Protein AF-A0A961NVN2-F1 (afdb_monomer)

Secondary structure (DSSP, 8-state):
--------EEEE-TTSS-EEEE---TTT-HHHHHHHHH-SEEEEEEEETTEEEEEEEE-TTHHHHHHHHHHHSPPPPPPBS-HHHHHHHHHHHHHHTTT--EEEPTTSEEEE-SSSSSS-EEEEEGGGEEETTBTTTTEETTEEEEEEEEEETTEEEEEEEEEESEEEEETTTEEEEEEEGGGGTS-TTSEEEEEEE-SSSS-EEEEEEETHHHHHHS---S--------------------PPPPPP-------------------PPPPPPPPPPPP-PPPP----PPPP-PPPPPPPPPPPPP-PPPPPPPPPPPPP-----B------PPPPPPP-PPPPPPPPPPPPP----------PPPPPPPTT-EE-TTS-EE--TT---

Structure (mmCIF, N/CA/C/O backbone):
data_AF-A0A961NVN2-F1
#
_entry.id   AF-A0A961NVN2-F1
#
loop_
_atom_site.group_PDB
_atom_site.id
_atom_site.type_symbol
_atom_site.label_atom_id
_atom_site.label_alt_id
_atom_site.label_comp_id
_atom_site.label_asym_id
_atom_site.label_entity_id
_atom_site.label_seq_id
_atom_site.pdbx_PDB_ins_code
_atom_site.Cartn_x
_atom_site.Cartn_y
_atom_site.Cartn_z
_atom_site.occupancy
_atom_site.B_iso_or_equiv
_atom_site.auth_seq_id
_atom_site.auth_comp_id
_atom_site.auth_asym_id
_atom_site.auth_atom_id
_atom_site.pdbx_PDB_model_num
ATOM 1 N N . GLY A 1 1 ? -28.700 17.002 16.198 1.00 46.94 1 GLY A N 1
ATOM 2 C CA . GLY A 1 1 ? -28.240 15.733 16.770 1.00 46.94 1 GLY A CA 1
ATOM 3 C C . GLY A 1 1 ? -28.972 14.616 16.087 1.00 46.94 1 GLY A C 1
ATOM 4 O O . GLY A 1 1 ? -29.981 14.171 16.608 1.00 46.94 1 GLY A O 1
ATOM 5 N N . GLY A 1 2 ? -28.540 14.288 14.872 1.00 53.41 2 GLY A N 1
ATOM 6 C CA . GLY A 1 2 ? -28.840 12.995 14.272 1.00 53.41 2 GLY A CA 1
ATOM 7 C C . GLY A 1 2 ? -27.643 12.089 14.523 1.00 53.41 2 GLY A C 1
ATOM 8 O O . GLY A 1 2 ? -26.533 12.588 14.720 1.00 53.41 2 GLY A O 1
ATOM 9 N N . ASP A 1 3 ? -27.897 10.793 14.547 1.00 61.22 3 ASP A N 1
ATOM 10 C CA . ASP A 1 3 ? -26.880 9.766 14.712 1.00 61.22 3 ASP A CA 1
ATOM 11 C C . ASP A 1 3 ? -26.014 9.696 13.460 1.00 61.22 3 ASP A C 1
ATOM 13 O O . ASP A 1 3 ? -26.538 9.555 12.357 1.00 61.22 3 ASP A O 1
ATOM 17 N N . VAL A 1 4 ? -24.700 9.828 13.629 1.00 63.06 4 VAL A N 1
ATOM 18 C CA . VAL A 1 4 ? -23.775 10.030 12.498 1.00 63.06 4 VAL A CA 1
ATOM 19 C C . VAL A 1 4 ? -22.816 8.870 12.263 1.00 63.06 4 VAL A C 1
ATOM 21 O O . VAL A 1 4 ? -22.106 8.858 11.268 1.00 63.06 4 VAL A O 1
ATOM 24 N N . GLY A 1 5 ? -22.830 7.853 13.127 1.00 63.00 5 GLY A N 1
ATOM 25 C CA . GLY A 1 5 ? -22.062 6.632 12.912 1.00 63.00 5 GLY A CA 1
ATOM 26 C C . GLY A 1 5 ? -22.160 5.637 14.064 1.00 63.00 5 GLY A C 1
ATOM 27 O O . GLY A 1 5 ? -22.518 5.987 15.193 1.00 63.00 5 GLY A O 1
ATOM 28 N N . VAL A 1 6 ? -21.824 4.388 13.755 1.00 62.56 6 VAL A N 1
ATOM 29 C CA . VAL A 1 6 ? -21.616 3.294 14.706 1.00 62.56 6 VAL A CA 1
ATOM 30 C C . VAL A 1 6 ? -20.175 2.840 14.537 1.00 62.56 6 VAL A C 1
ATOM 32 O O . VAL A 1 6 ? -19.757 2.515 13.431 1.00 62.56 6 VAL A O 1
ATOM 35 N N . MET A 1 7 ? -19.421 2.842 15.630 1.00 62.25 7 MET A N 1
ATOM 36 C CA . MET A 1 7 ? -18.076 2.282 15.679 1.00 62.25 7 MET A CA 1
ATOM 37 C C . MET A 1 7 ? -18.120 1.032 16.548 1.00 62.25 7 MET A C 1
ATOM 39 O O . MET A 1 7 ? -18.562 1.091 17.694 1.00 62.25 7 MET A O 1
ATOM 43 N N . SER A 1 8 ? -17.690 -0.100 16.003 1.00 57.97 8 SER A N 1
ATOM 44 C CA . SER A 1 8 ? -17.520 -1.344 16.752 1.00 57.97 8 SER A CA 1
ATOM 45 C C . SER A 1 8 ? -16.156 -1.347 17.425 1.00 57.97 8 SER A C 1
ATOM 47 O O . SER A 1 8 ? -15.152 -1.070 16.773 1.00 57.97 8 SER A O 1
ATOM 49 N N . PHE A 1 9 ? -16.117 -1.673 18.715 1.00 61.75 9 PHE A N 1
ATOM 50 C CA . PHE A 1 9 ? -14.879 -1.704 19.485 1.00 61.75 9 PHE A CA 1
ATOM 51 C C . PHE A 1 9 ? -14.520 -3.134 19.869 1.00 61.75 9 PHE A C 1
ATOM 53 O O . PHE A 1 9 ? -15.347 -3.850 20.430 1.00 61.75 9 PHE A O 1
ATOM 60 N N . ALA A 1 10 ? -13.272 -3.527 19.625 1.00 58.75 10 ALA A N 1
ATOM 61 C CA . ALA A 1 10 ? -12.731 -4.776 20.147 1.00 58.75 10 ALA A CA 1
ATOM 62 C C . ALA A 1 10 ? -11.944 -4.496 21.441 1.00 58.75 10 ALA A C 1
ATOM 64 O O . ALA A 1 10 ? -11.041 -3.652 21.418 1.00 58.75 10 ALA A O 1
ATOM 65 N N . PRO A 1 11 ? -12.260 -5.157 22.571 1.00 58.50 11 PRO A N 1
ATOM 66 C CA . PRO A 1 11 ? -11.470 -5.034 23.786 1.00 58.50 11 PRO A CA 1
ATOM 67 C C . PRO A 1 11 ? -10.108 -5.716 23.611 1.00 58.50 11 PRO A C 1
ATOM 69 O O . PRO A 1 11 ? -10.031 -6.918 23.368 1.00 58.50 11 PRO A O 1
ATOM 72 N N . HIS A 1 12 ? -9.021 -4.969 23.806 1.00 58.69 12 HIS A N 1
ATOM 73 C CA . HIS A 1 12 ? -7.673 -5.535 23.885 1.00 58.69 12 HIS A CA 1
ATOM 74 C C . HIS A 1 12 ? -7.214 -5.580 25.347 1.00 58.69 12 HIS A C 1
ATOM 76 O O . HIS A 1 12 ? -7.112 -4.539 25.993 1.00 58.69 12 HIS A O 1
ATOM 82 N N . ALA A 1 13 ? -6.956 -6.782 25.875 1.00 55.81 13 ALA A N 1
ATOM 83 C CA . ALA A 1 13 ? -6.658 -7.019 27.293 1.00 55.81 13 ALA A CA 1
ATOM 84 C C . ALA A 1 13 ? -5.154 -7.099 27.640 1.00 55.81 13 ALA A C 1
ATOM 86 O O . ALA A 1 13 ? -4.796 -7.737 28.628 1.00 55.81 13 ALA A O 1
ATOM 87 N N . ALA A 1 14 ? -4.267 -6.503 26.836 1.00 57.16 14 ALA A N 1
ATOM 88 C CA . ALA A 1 14 ? -2.825 -6.742 26.954 1.00 57.16 14 ALA A CA 1
ATOM 89 C C . ALA A 1 14 ? -2.188 -6.210 28.258 1.00 57.16 14 ALA A C 1
ATOM 91 O O . ALA A 1 14 ? -1.290 -6.859 28.781 1.00 57.16 14 ALA A O 1
ATOM 92 N N . ASP A 1 15 ? -2.698 -5.114 28.842 1.00 61.62 15 ASP A N 1
ATOM 93 C CA . ASP A 1 15 ? -1.955 -4.361 29.875 1.00 61.62 15 ASP A CA 1
ATOM 94 C C . ASP A 1 15 ? -2.776 -4.010 31.132 1.00 61.62 15 ASP A C 1
ATOM 96 O O . ASP A 1 15 ? -2.513 -3.022 31.813 1.00 61.62 15 ASP A O 1
ATOM 100 N N . GLY A 1 16 ? -3.842 -4.759 31.436 1.00 68.56 16 GLY A N 1
ATOM 101 C CA . GLY A 1 16 ? -4.752 -4.412 32.545 1.00 68.56 16 GLY A CA 1
ATOM 102 C C . GLY A 1 16 ? -5.618 -3.166 32.286 1.00 68.56 16 GLY A C 1
ATOM 103 O O . GLY A 1 16 ? -6.390 -2.751 33.151 1.00 68.56 16 GLY A O 1
ATOM 104 N N . HIS A 1 17 ? -5.540 -2.613 31.076 1.00 56.72 17 HIS A N 1
ATOM 105 C CA . HIS A 1 17 ? -6.440 -1.606 30.533 1.00 56.72 17 HIS A CA 1
ATOM 106 C C . HIS A 1 17 ? -7.278 -2.220 29.412 1.00 56.72 17 HIS A C 1
ATOM 108 O O . HIS A 1 17 ? -6.792 -3.046 28.644 1.00 56.72 17 HIS A O 1
ATOM 114 N N . THR A 1 18 ? -8.538 -1.801 29.295 1.00 59.88 18 THR A N 1
ATOM 115 C CA . THR A 1 18 ? -9.362 -2.127 28.129 1.00 59.88 18 THR A CA 1
ATOM 116 C C . THR A 1 18 ? -9.045 -1.123 27.030 1.00 59.88 18 THR A C 1
ATOM 118 O O . THR A 1 18 ? -9.492 0.024 27.094 1.00 59.88 18 THR A O 1
ATOM 121 N N . ARG A 1 19 ? -8.269 -1.533 26.023 1.00 66.50 19 ARG A N 1
ATOM 122 C CA . ARG A 1 19 ? -8.159 -0.751 24.785 1.00 66.50 19 ARG A CA 1
ATOM 123 C C . ARG A 1 19 ? -9.428 -0.976 23.978 1.00 66.50 19 ARG A C 1
ATOM 125 O O . ARG A 1 19 ? -9.821 -2.121 23.788 1.00 66.50 19 ARG A O 1
ATOM 132 N N . LEU A 1 20 ? -10.043 0.103 23.517 1.00 64.38 20 LEU A N 1
ATOM 133 C CA . LEU A 1 20 ? -11.166 0.059 22.592 1.00 64.38 20 LEU A CA 1
ATOM 134 C C . LEU A 1 20 ? -10.666 0.606 21.255 1.00 64.38 20 LEU A C 1
ATOM 136 O O . LEU A 1 20 ? -10.356 1.791 21.152 1.00 64.38 20 LEU A O 1
ATOM 140 N N . THR A 1 21 ? -10.549 -0.255 20.250 1.00 62.84 21 THR A N 1
ATOM 141 C CA . THR A 1 21 ? -10.166 0.131 18.883 1.00 62.84 21 THR A CA 1
ATOM 142 C C . THR A 1 21 ? -11.355 -0.009 17.956 1.00 62.84 21 THR A C 1
ATOM 144 O O . THR A 1 21 ? -11.978 -1.068 17.932 1.00 62.84 21 THR A O 1
ATOM 147 N N . ALA A 1 22 ? -11.641 1.046 17.196 1.00 65.19 22 ALA A N 1
ATOM 148 C CA . ALA A 1 22 ? -12.638 1.031 16.139 1.00 65.19 22 ALA A CA 1
ATOM 149 C C . ALA A 1 22 ? -11.960 0.951 14.774 1.00 65.19 22 ALA A C 1
ATOM 151 O O . ALA A 1 22 ? -11.007 1.688 14.515 1.00 65.19 22 ALA A O 1
ATOM 152 N N . ALA A 1 23 ? -12.474 0.081 13.904 1.00 63.81 23 ALA A N 1
ATOM 153 C CA . ALA A 1 23 ? -12.107 0.102 12.498 1.00 63.81 23 ALA A CA 1
ATOM 154 C C . ALA A 1 23 ? -12.584 1.432 11.901 1.00 63.81 23 ALA A C 1
ATOM 156 O O . ALA A 1 23 ? -13.765 1.774 11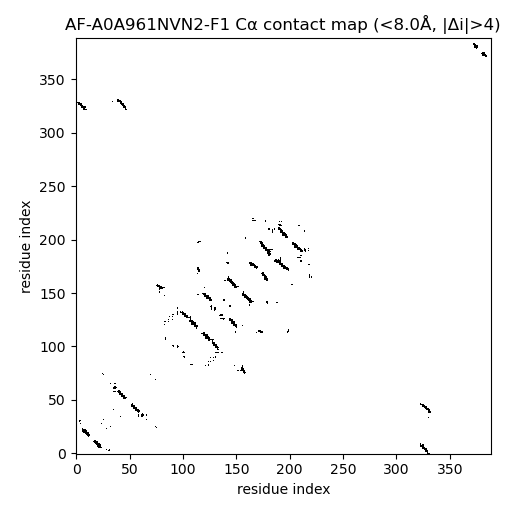.965 1.00 63.81 23 ALA A O 1
ATOM 157 N N . PHE A 1 24 ? -11.646 2.205 11.366 1.00 69.00 24 PHE A N 1
ATOM 158 C CA . PHE A 1 24 ? -11.907 3.515 10.796 1.00 69.00 24 PHE A CA 1
ATOM 159 C C . PHE A 1 24 ? -11.434 3.524 9.347 1.00 69.00 24 PHE A C 1
ATOM 161 O O . PHE A 1 24 ? -10.237 3.521 9.075 1.00 69.00 24 PHE A O 1
ATOM 168 N N . ASP A 1 25 ? -12.389 3.548 8.421 1.00 69.00 25 ASP A N 1
ATOM 169 C CA . ASP A 1 25 ? -12.126 3.861 7.018 1.00 69.00 25 ASP A CA 1
ATOM 170 C C . ASP A 1 25 ? -12.588 5.304 6.732 1.00 69.00 25 ASP A C 1
ATOM 172 O O . ASP A 1 25 ? -13.794 5.569 6.747 1.00 69.00 25 ASP A O 1
ATOM 176 N N . PRO A 1 26 ? -11.665 6.254 6.493 1.00 68.06 26 PRO A N 1
ATOM 177 C CA . PRO A 1 26 ? -12.009 7.659 6.290 1.00 68.06 26 PRO A CA 1
ATOM 178 C C . PRO A 1 26 ? -12.928 7.899 5.088 1.00 68.06 26 PRO A C 1
ATOM 180 O O . PRO A 1 26 ? -13.595 8.925 5.064 1.00 68.06 26 PRO A O 1
ATOM 183 N N . ARG A 1 27 ? -13.000 6.972 4.121 1.00 66.62 27 ARG A N 1
ATOM 184 C CA . ARG A 1 27 ? -13.800 7.116 2.890 1.00 66.62 27 ARG A CA 1
ATOM 185 C C . ARG A 1 27 ? -15.275 6.817 3.119 1.00 66.62 27 ARG A C 1
ATOM 187 O O . ARG A 1 27 ? -16.141 7.444 2.524 1.00 66.62 27 ARG A O 1
ATOM 194 N N . VAL A 1 28 ? -15.569 5.843 3.976 1.00 71.06 28 VAL A N 1
ATOM 195 C CA . VAL A 1 28 ? -16.957 5.500 4.338 1.00 71.06 28 VAL A CA 1
ATOM 196 C C . VAL A 1 28 ? -17.435 6.295 5.552 1.00 71.06 28 VAL A C 1
ATOM 198 O O . VAL A 1 28 ? -18.637 6.428 5.763 1.00 71.06 28 VAL A O 1
ATOM 201 N N . HIS A 1 29 ? -16.505 6.866 6.324 1.00 81.62 29 HIS A N 1
ATOM 202 C CA . HIS A 1 29 ? -16.790 7.658 7.519 1.00 81.62 29 HIS A CA 1
ATOM 203 C C . HIS A 1 29 ? -16.512 9.158 7.340 1.00 81.62 29 HIS A C 1
ATOM 205 O O . HIS A 1 29 ? -16.302 9.848 8.338 1.00 81.62 29 HIS A O 1
ATOM 211 N N . GLU A 1 30 ? -16.522 9.686 6.109 1.00 82.75 30 GLU A N 1
ATOM 212 C CA . GLU A 1 30 ? -16.239 11.108 5.837 1.00 82.75 30 GLU A CA 1
ATOM 213 C C . GLU A 1 30 ? -17.101 12.047 6.695 1.00 82.75 30 GLU A C 1
ATOM 215 O O . GLU A 1 30 ? -16.588 13.004 7.275 1.00 82.75 30 GLU A O 1
ATOM 220 N N . GLU A 1 31 ? -18.394 11.739 6.850 1.00 85.81 31 GLU A N 1
ATOM 221 C CA . GLU A 1 31 ? -19.312 12.525 7.683 1.00 85.81 31 GLU A CA 1
ATOM 222 C C . GLU A 1 31 ? -18.907 12.506 9.164 1.00 85.81 31 GLU A C 1
ATOM 224 O O . GLU A 1 31 ? -18.929 13.540 9.830 1.00 85.81 31 GLU A O 1
ATOM 229 N N . VAL A 1 32 ? -18.470 11.358 9.688 1.00 86.31 32 VAL A N 1
ATOM 230 C CA . VAL A 1 32 ? -18.002 11.257 11.077 1.00 86.31 32 VAL A CA 1
ATOM 231 C C . VAL A 1 32 ? -16.725 12.067 11.274 1.00 86.31 32 VAL A C 1
ATOM 233 O O . VAL A 1 32 ? -16.617 12.786 12.265 1.00 86.31 32 VAL A O 1
ATOM 236 N N . VAL A 1 33 ? -15.771 11.987 10.342 1.00 86.75 33 VAL A N 1
ATOM 237 C CA . VAL A 1 33 ? -14.520 12.764 10.398 1.00 86.75 33 VAL A CA 1
ATOM 238 C C . VAL A 1 33 ? -14.822 14.246 10.434 1.00 86.75 33 VAL A C 1
ATOM 240 O O . VAL A 1 33 ? -14.340 14.965 11.305 1.00 86.75 33 VAL A O 1
ATOM 243 N N . ASP A 1 34 ? -15.648 14.688 9.499 1.00 88.12 34 ASP A N 1
ATOM 244 C CA . ASP A 1 34 ? -16.034 16.075 9.359 1.00 88.12 34 ASP A CA 1
ATOM 245 C C . ASP A 1 34 ? -16.724 16.608 10.629 1.00 88.12 34 ASP A C 1
ATOM 247 O O . ASP A 1 34 ? -16.422 17.708 11.104 1.00 88.12 34 ASP A O 1
ATOM 251 N N . LEU A 1 35 ? -17.592 15.802 11.241 1.00 90.44 35 LEU A N 1
ATOM 252 C CA . LEU A 1 35 ? -18.254 16.153 12.494 1.00 90.44 35 LEU A CA 1
ATOM 253 C C . LEU A 1 35 ? -17.321 16.120 13.698 1.00 90.44 35 LEU A C 1
ATOM 255 O O . LEU A 1 35 ? -17.461 16.967 14.578 1.00 90.44 35 LEU A O 1
ATOM 259 N N . LEU A 1 36 ? -16.368 15.190 13.751 1.00 90.56 36 LEU A N 1
ATOM 260 C CA . LEU A 1 36 ? -15.345 15.181 14.793 1.00 90.56 36 LEU A CA 1
ATOM 261 C C . LEU A 1 36 ? -14.445 16.412 14.674 1.00 90.56 36 LEU A C 1
ATOM 263 O O . LEU A 1 36 ? -14.182 17.049 15.685 1.00 90.56 36 LEU A O 1
ATOM 267 N N . GLN A 1 37 ? -14.050 16.802 13.458 1.00 91.94 37 GLN A N 1
ATOM 268 C CA . GLN A 1 37 ? -13.231 17.993 13.209 1.00 91.94 37 GLN A CA 1
ATOM 269 C C . GLN A 1 37 ? -13.959 19.297 13.568 1.00 91.94 37 GLN A C 1
ATOM 271 O O . GLN A 1 37 ? -13.344 20.227 14.090 1.00 91.94 37 GLN A O 1
ATOM 276 N N . ARG A 1 38 ? -15.266 19.394 13.289 1.00 93.81 38 ARG A N 1
ATOM 277 C CA . ARG A 1 38 ? -16.055 20.622 13.518 1.00 93.81 38 ARG A CA 1
ATOM 278 C C . ARG A 1 38 ? -16.770 20.663 14.871 1.00 93.81 38 ARG A C 1
ATOM 280 O O . ARG A 1 38 ? -17.226 21.729 15.291 1.00 93.81 38 ARG A O 1
ATOM 287 N N . GLY A 1 39 ? -16.917 19.520 15.530 1.00 91.12 39 GLY A N 1
ATOM 288 C CA . GLY A 1 39 ? -17.639 19.365 16.785 1.00 91.12 39 GLY A CA 1
ATOM 289 C C . GLY A 1 39 ? -16.857 19.877 17.994 1.00 91.12 39 GLY A C 1
ATOM 290 O O . GLY A 1 39 ? -15.632 19.898 18.016 1.00 91.12 39 GLY A O 1
ATOM 291 N N . LEU A 1 40 ? -17.584 20.272 19.042 1.00 93.75 40 LEU A N 1
ATOM 292 C CA . LEU A 1 40 ? -16.996 20.661 20.335 1.00 93.75 40 LEU A CA 1
ATOM 293 C C . LEU A 1 40 ? -17.156 19.576 21.404 1.00 93.75 40 LEU A C 1
ATOM 295 O O . LEU A 1 40 ? -16.420 19.556 22.393 1.00 93.75 40 LEU A O 1
ATOM 299 N N . ARG A 1 41 ? -18.134 18.685 21.222 1.00 93.12 41 ARG A N 1
ATOM 300 C CA . ARG A 1 41 ? -18.479 17.600 22.140 1.00 93.12 41 ARG A CA 1
ATOM 301 C C . ARG A 1 41 ? 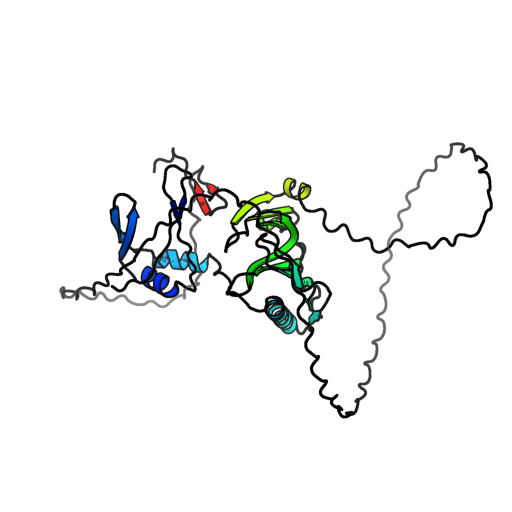-18.920 16.375 21.353 1.00 93.12 41 ARG A C 1
ATOM 303 O O . ARG A 1 41 ? -19.545 16.515 20.303 1.00 93.12 41 ARG A O 1
ATOM 310 N N . ALA A 1 42 ? -18.634 15.211 21.910 1.00 90.44 42 ALA A N 1
ATOM 311 C CA . ALA A 1 42 ? -19.174 13.928 21.499 1.00 90.44 42 ALA A CA 1
ATOM 312 C C . ALA A 1 42 ? -19.711 13.202 22.736 1.00 90.44 42 ALA A C 1
ATOM 314 O O . ALA A 1 42 ? -19.219 13.410 23.847 1.00 90.44 42 ALA A O 1
ATOM 315 N N . SER A 1 43 ? -20.698 12.336 22.543 1.00 87.31 43 SER A N 1
ATOM 316 C CA . SER A 1 43 ? -21.039 11.301 23.513 1.00 87.31 43 SER A CA 1
ATOM 317 C C . SER A 1 43 ? -20.697 9.941 22.918 1.00 87.31 43 SER A C 1
ATOM 319 O O . SER A 1 43 ? -20.849 9.723 21.720 1.00 87.31 43 SER A O 1
ATOM 321 N N . LEU A 1 44 ? -20.163 9.050 23.746 1.00 86.25 44 LEU A N 1
ATOM 322 C CA . LEU A 1 44 ? -19.911 7.656 23.407 1.00 86.25 44 LEU A CA 1
ATOM 323 C C . LEU A 1 44 ? -20.796 6.798 24.300 1.00 86.25 44 LEU A C 1
ATOM 325 O O . LEU A 1 44 ? -20.645 6.811 25.524 1.00 86.25 44 LEU A O 1
ATOM 329 N N . ARG A 1 45 ? -21.721 6.056 23.696 1.00 85.19 45 ARG A N 1
ATOM 330 C CA . ARG A 1 45 ? -22.621 5.164 24.422 1.00 85.19 45 ARG A CA 1
ATOM 331 C C . ARG A 1 45 ? -22.127 3.731 24.317 1.00 85.19 45 ARG A C 1
ATOM 333 O O . ARG A 1 45 ? -22.190 3.112 23.267 1.00 85.19 45 ARG A O 1
ATOM 340 N N . LEU A 1 46 ? -21.651 3.204 25.424 1.00 83.44 46 LEU A N 1
ATOM 341 C CA . LEU A 1 46 ? -21.096 1.866 25.510 1.00 83.44 46 LEU A CA 1
ATOM 342 C C . LEU A 1 46 ? -22.154 0.945 26.134 1.00 83.44 46 LEU A C 1
ATOM 344 O O . LEU A 1 46 ? -22.775 1.290 27.144 1.00 83.44 46 LEU A O 1
ATOM 348 N N . ASP A 1 47 ? -22.397 -0.197 25.503 1.00 80.88 47 ASP A N 1
ATOM 349 C CA . ASP A 1 47 ? -23.390 -1.179 25.929 1.00 80.88 47 ASP A CA 1
ATOM 350 C C . ASP A 1 47 ? -22.662 -2.361 26.601 1.00 80.88 47 ASP A C 1
ATOM 352 O O . ASP A 1 47 ? -21.893 -3.074 25.960 1.00 80.88 47 ASP A O 1
ATOM 356 N N . TRP A 1 48 ? -22.864 -2.548 27.911 1.00 82.19 48 TRP A N 1
ATOM 357 C CA . TRP A 1 48 ? -22.274 -3.639 28.701 1.00 82.19 48 TRP A CA 1
ATOM 358 C C . TRP A 1 48 ? -23.346 -4.630 29.176 1.00 82.19 48 TRP A C 1
ATOM 360 O O . TRP A 1 48 ? -24.521 -4.261 29.259 1.00 82.19 48 TRP A O 1
ATOM 370 N N . PRO A 1 49 ? -22.962 -5.857 29.592 1.00 86.38 49 PRO A N 1
ATOM 371 C CA . PRO A 1 49 ? -23.902 -6.832 30.154 1.00 86.38 49 PRO A CA 1
ATOM 372 C C . PRO A 1 49 ? -24.723 -6.301 31.341 1.00 86.38 49 PRO A C 1
ATOM 374 O O . PRO A 1 49 ? -25.898 -6.634 31.482 1.00 86.38 49 PRO A O 1
ATOM 377 N N . ASP A 1 50 ? -24.126 -5.434 32.165 1.00 92.31 50 ASP A N 1
ATOM 378 C CA . ASP A 1 50 ? -24.764 -4.857 33.357 1.00 92.31 50 ASP A CA 1
ATOM 379 C C . ASP A 1 50 ? -25.542 -3.556 33.071 1.00 92.31 50 ASP A C 1
ATOM 381 O O . ASP A 1 50 ? -26.146 -2.974 33.977 1.00 92.31 50 ASP A O 1
ATOM 385 N N . GLY A 1 51 ? -25.539 -3.089 31.817 1.00 91.56 51 GLY A N 1
ATOM 386 C CA . GLY A 1 51 ? -26.282 -1.917 31.362 1.00 91.56 51 GLY A CA 1
ATOM 387 C C . GLY A 1 51 ? -25.510 -1.018 30.397 1.00 91.56 51 GLY A C 1
ATOM 388 O O . GLY A 1 51 ? -24.324 -1.192 30.135 1.00 91.56 51 GLY A O 1
ATOM 389 N N . THR A 1 52 ? -26.204 -0.009 29.881 1.00 92.12 52 THR A N 1
ATOM 390 C CA . THR A 1 52 ? -25.632 1.020 29.008 1.00 92.12 52 THR A CA 1
ATOM 391 C C . THR A 1 52 ? -25.039 2.154 29.838 1.00 92.12 52 THR A C 1
ATOM 393 O O . THR A 1 52 ? -25.671 2.631 30.786 1.00 92.12 52 THR A O 1
ATOM 396 N N . ARG A 1 53 ? -23.859 2.652 29.464 1.00 90.88 53 ARG A N 1
ATOM 397 C CA . ARG A 1 53 ? -23.301 3.892 30.025 1.00 90.88 53 ARG A CA 1
ATOM 398 C C . ARG A 1 53 ? -22.836 4.831 28.920 1.00 90.88 53 ARG A C 1
ATOM 400 O O . ARG A 1 53 ? -22.186 4.441 27.956 1.00 90.88 53 ARG A O 1
ATOM 407 N N . GLU A 1 54 ? -23.177 6.095 29.103 1.00 91.88 54 GLU A N 1
ATOM 408 C CA . GLU A 1 54 ? -22.828 7.183 28.203 1.00 91.88 54 GLU A CA 1
ATOM 409 C C . GLU A 1 54 ? -21.636 7.956 28.774 1.00 91.88 54 GLU A C 1
ATOM 411 O O . GLU A 1 54 ? -21.558 8.217 29.979 1.00 91.88 54 GLU A O 1
ATOM 416 N N . VAL A 1 55 ? -20.675 8.270 27.912 1.00 89.94 55 VAL A N 1
ATOM 417 C CA . VAL A 1 55 ? -19.458 9.008 28.244 1.00 89.94 55 VAL A CA 1
ATOM 418 C C . VAL A 1 55 ? -19.421 10.256 27.377 1.00 89.94 55 VAL A C 1
ATOM 420 O O . VAL A 1 55 ? -19.211 10.173 26.170 1.00 89.94 55 VAL A O 1
ATOM 423 N N . GLU A 1 56 ? -19.622 11.419 27.989 1.00 92.94 56 GLU A N 1
ATOM 424 C CA . GLU A 1 56 ? -19.410 12.701 27.318 1.00 92.94 56 GLU A CA 1
ATOM 425 C C . GLU A 1 56 ? -17.914 13.016 27.228 1.00 92.94 56 GLU A C 1
ATOM 427 O O . GLU A 1 56 ? -17.163 12.830 28.190 1.00 92.94 56 GLU A O 1
ATOM 432 N N . MET A 1 57 ? -17.479 13.534 26.082 1.00 92.00 57 MET A N 1
ATOM 433 C CA . MET A 1 57 ? -16.101 13.951 25.846 1.00 92.00 57 MET A CA 1
ATOM 434 C C . MET A 1 57 ? -16.041 15.275 25.083 1.00 92.00 57 MET A C 1
ATOM 436 O O . MET A 1 57 ? -16.862 15.561 24.210 1.00 92.00 57 MET A O 1
ATOM 440 N N . GLY A 1 58 ? -15.057 16.103 25.431 1.00 93.38 58 GLY A N 1
ATOM 441 C CA . GLY A 1 58 ? -14.740 17.312 24.677 1.00 93.38 58 GLY A CA 1
ATOM 442 C C . GLY A 1 58 ? -13.925 16.972 23.433 1.00 93.38 58 GLY A C 1
ATOM 443 O O . GLY A 1 58 ? -13.032 16.134 23.494 1.00 93.38 58 GLY A O 1
ATOM 444 N N . LEU A 1 59 ? -14.200 17.658 22.326 1.00 94.44 59 LEU A N 1
ATOM 445 C CA . LEU A 1 59 ? -13.489 17.493 21.052 1.00 94.44 59 LEU A CA 1
ATOM 446 C C . LEU A 1 59 ? -12.460 18.608 20.802 1.00 94.44 59 LEU A C 1
ATOM 448 O O . LEU A 1 59 ? -12.025 18.825 19.673 1.00 94.44 59 LEU A O 1
ATOM 452 N N . ASN A 1 60 ? -12.045 19.333 21.842 1.00 95.19 60 ASN A N 1
ATOM 453 C CA . ASN A 1 60 ? -11.020 20.370 21.710 1.00 95.19 60 ASN A CA 1
ATOM 454 C C . ASN A 1 60 ? -9.693 19.745 21.245 1.00 95.19 60 ASN A C 1
ATOM 456 O O . ASN A 1 60 ? -9.161 18.865 21.916 1.00 95.19 60 ASN A O 1
ATOM 460 N N . GLY A 1 61 ? -9.164 20.208 20.109 1.00 93.94 61 GLY A N 1
ATOM 461 C CA . GLY A 1 61 ? -7.937 19.679 19.495 1.00 93.94 61 GLY A CA 1
ATOM 462 C C . GLY A 1 61 ? -8.139 18.460 18.585 1.00 93.94 61 GLY A C 1
ATOM 463 O O . GLY A 1 61 ? -7.185 18.016 17.953 1.00 93.94 61 GLY A O 1
ATOM 464 N N . SER A 1 62 ? -9.365 17.941 18.461 1.00 93.19 62 SER A N 1
ATOM 465 C CA . SER A 1 62 ? -9.676 16.813 17.567 1.00 93.19 62 SER A CA 1
ATOM 466 C C . SER A 1 62 ? -9.390 17.129 16.098 1.00 93.19 62 SER A C 1
ATOM 468 O O . SER A 1 62 ? -8.852 16.280 15.398 1.00 93.19 62 SER A O 1
ATOM 470 N N . SER A 1 63 ? -9.680 18.354 15.645 1.00 92.56 63 SER A N 1
ATOM 471 C CA . SER A 1 63 ? -9.384 18.795 14.280 1.00 92.56 63 SER A CA 1
ATOM 472 C C . SER A 1 63 ? -7.895 18.692 13.960 1.00 92.56 63 SER A C 1
ATOM 474 O O . SER A 1 63 ? -7.535 18.114 12.941 1.00 92.56 63 SER A O 1
ATOM 476 N N . ASP A 1 64 ? -7.031 19.210 14.836 1.00 92.88 64 ASP A N 1
ATOM 477 C CA . ASP A 1 64 ? -5.578 19.202 14.626 1.00 92.88 64 ASP A CA 1
ATOM 478 C C . ASP A 1 64 ? -5.021 17.774 14.675 1.00 92.88 64 ASP A C 1
ATOM 480 O O . ASP A 1 64 ? -4.182 17.400 13.852 1.00 92.88 64 ASP A O 1
ATOM 484 N N . ALA A 1 65 ? -5.526 16.953 15.602 1.00 90.62 65 ALA A N 1
ATOM 485 C CA . ALA A 1 65 ? -5.149 15.549 15.711 1.00 90.62 65 ALA A CA 1
ATOM 486 C C . ALA A 1 65 ? -5.568 14.752 14.465 1.00 90.62 65 ALA A C 1
ATOM 488 O O . ALA A 1 65 ? -4.733 14.083 13.860 1.00 90.62 65 ALA A O 1
ATOM 489 N N . LEU A 1 66 ? -6.830 14.866 14.037 1.00 88.00 66 LEU A N 1
ATOM 490 C CA . LEU A 1 66 ? -7.340 14.186 12.845 1.00 88.00 66 LEU A CA 1
ATOM 491 C C . LEU A 1 66 ? -6.640 14.672 11.582 1.00 88.00 66 LEU A C 1
ATOM 493 O O . LEU A 1 66 ? -6.281 13.853 10.749 1.00 88.00 66 LEU A O 1
ATOM 497 N N . TYR A 1 67 ? -6.392 15.974 11.452 1.00 87.88 67 TYR A N 1
ATOM 498 C CA . TYR A 1 67 ? -5.627 16.515 10.335 1.00 87.88 67 TYR A CA 1
ATOM 499 C C . TYR A 1 67 ? -4.213 15.932 10.292 1.00 87.88 67 TYR A C 1
ATOM 501 O O . TYR A 1 67 ? -3.776 15.468 9.244 1.00 87.88 67 TYR A O 1
ATOM 509 N N . THR A 1 68 ? -3.521 15.885 11.435 1.00 89.25 68 THR A N 1
ATOM 510 C CA . THR A 1 68 ? -2.181 15.287 11.529 1.00 89.25 68 THR A CA 1
ATOM 511 C C . THR A 1 68 ? -2.208 13.818 11.118 1.00 89.25 68 THR A C 1
ATOM 513 O O . THR A 1 68 ? -1.389 13.397 10.303 1.00 89.25 68 THR A O 1
ATOM 516 N N . VAL A 1 69 ? -3.176 13.046 11.621 1.00 85.62 69 VAL A N 1
ATOM 517 C CA . VAL A 1 69 ? -3.346 11.633 11.262 1.00 85.62 69 VAL A CA 1
ATOM 518 C C . VAL A 1 69 ? -3.647 11.480 9.774 1.00 85.62 69 VAL A C 1
ATOM 520 O O . VAL A 1 69 ? -2.971 10.708 9.115 1.00 85.62 69 VAL A O 1
ATOM 523 N N . MET A 1 70 ? -4.578 12.245 9.205 1.00 84.69 70 MET A N 1
ATOM 524 C CA . MET A 1 70 ? -4.916 12.172 7.777 1.00 84.69 70 MET A CA 1
ATOM 525 C C . MET A 1 70 ? -3.765 12.604 6.860 1.00 84.69 70 MET A C 1
ATOM 527 O O . MET A 1 70 ? -3.701 12.163 5.717 1.00 84.69 70 MET A O 1
ATOM 531 N N . GLN A 1 71 ? -2.863 13.466 7.337 1.00 82.38 71 GLN A N 1
ATOM 532 C CA . GLN A 1 71 ? -1.650 13.821 6.599 1.00 82.38 71 GLN A CA 1
ATOM 533 C C . GLN A 1 71 ? -0.542 12.777 6.716 1.00 82.38 71 GLN A C 1
ATOM 535 O O . GLN A 1 71 ? 0.258 12.634 5.796 1.00 82.38 71 GLN A O 1
ATOM 540 N N . THR A 1 72 ? -0.462 12.094 7.856 1.00 82.75 72 THR A N 1
ATOM 541 C CA . THR A 1 72 ? 0.644 11.177 8.160 1.00 82.75 72 THR A CA 1
ATOM 542 C C . THR A 1 72 ? 0.324 9.752 7.721 1.00 82.75 72 THR A C 1
ATOM 544 O O . THR A 1 72 ? 1.201 9.031 7.254 1.00 82.75 72 THR A O 1
ATOM 547 N N . CYS A 1 73 ? -0.930 9.338 7.871 1.00 78.88 73 CYS A N 1
ATOM 548 C CA . CYS A 1 73 ? -1.395 8.003 7.553 1.00 78.88 73 CYS A CA 1
ATOM 549 C C . CYS A 1 73 ? -1.918 7.978 6.112 1.00 78.88 73 CYS A C 1
ATOM 551 O O . CYS A 1 73 ? -2.844 8.727 5.789 1.00 78.88 73 CYS A O 1
ATOM 553 N N . PRO A 1 74 ? -1.369 7.117 5.242 1.00 72.94 74 PRO A N 1
ATOM 554 C CA . PRO A 1 74 ? -1.910 6.947 3.905 1.00 72.94 74 PRO A CA 1
ATOM 555 C C . PRO A 1 74 ? -3.355 6.448 4.002 1.00 72.94 74 PRO A C 1
ATOM 557 O O . PRO A 1 74 ? -3.654 5.518 4.753 1.00 72.94 74 PRO A O 1
ATOM 560 N N . MET A 1 75 ? -4.264 7.074 3.252 1.00 75.19 75 MET A N 1
ATOM 561 C CA . MET A 1 75 ? -5.631 6.566 3.150 1.00 75.19 75 MET A CA 1
ATOM 562 C C . MET A 1 75 ? -5.615 5.192 2.469 1.00 75.19 75 MET A C 1
ATOM 564 O O . MET A 1 75 ? -4.851 5.002 1.516 1.00 75.19 75 MET A O 1
ATOM 568 N N . PRO A 1 76 ? -6.463 4.244 2.906 1.00 75.81 76 PRO A N 1
ATOM 569 C CA . PRO A 1 76 ? -6.571 2.961 2.232 1.00 75.81 76 PRO A CA 1
ATOM 570 C C . PRO A 1 76 ? -6.948 3.176 0.761 1.00 75.81 76 PRO A C 1
ATOM 572 O O . PRO A 1 76 ? -7.810 4.000 0.430 1.00 75.81 76 PRO A O 1
ATOM 575 N N . SER A 1 77 ? -6.304 2.430 -0.136 1.00 83.69 77 SER A N 1
ATOM 576 C CA . SER A 1 77 ? -6.602 2.498 -1.570 1.00 83.69 77 SER A CA 1
ATOM 577 C C . SER A 1 77 ? -7.997 1.927 -1.838 1.00 83.69 77 SER A C 1
ATOM 579 O O . SER A 1 77 ? -8.356 0.913 -1.228 1.00 83.69 77 SER A O 1
ATOM 581 N N . PRO A 1 78 ? -8.845 2.584 -2.655 1.00 88.50 78 PRO A N 1
ATOM 582 C CA . PRO A 1 78 ? -10.162 2.046 -3.001 1.00 88.50 78 PRO A CA 1
ATOM 583 C C . PRO A 1 78 ? -10.021 0.657 -3.625 1.00 88.50 78 PRO A C 1
ATOM 585 O O . PRO A 1 78 ? -9.033 0.424 -4.327 1.00 88.50 78 PRO A O 1
ATOM 588 N N . PRO A 1 79 ? -10.981 -0.256 -3.381 1.00 93.19 79 PRO A N 1
ATOM 589 C CA . PRO A 1 79 ? -11.047 -1.490 -4.141 1.00 93.19 79 PRO A CA 1
ATOM 590 C C . PRO A 1 79 ? -11.096 -1.177 -5.637 1.00 93.19 79 PRO A C 1
ATOM 592 O O . PRO A 1 79 ? -11.760 -0.225 -6.059 1.00 93.19 79 PRO A O 1
ATOM 595 N N . VAL A 1 80 ? -10.385 -1.966 -6.433 1.00 96.69 80 VAL A N 1
ATOM 596 C CA . VAL A 1 80 ? -10.352 -1.838 -7.891 1.00 96.69 80 VAL A CA 1
ATOM 597 C C . VAL A 1 80 ? -10.707 -3.158 -8.557 1.00 96.69 80 VAL A C 1
ATOM 599 O O . VAL A 1 80 ? -10.345 -4.227 -8.076 1.00 96.69 80 VAL A O 1
ATOM 602 N N . ASP A 1 81 ? -11.389 -3.092 -9.697 1.00 97.88 81 ASP A N 1
ATOM 603 C CA . ASP A 1 81 ? -11.823 -4.298 -10.413 1.00 97.88 81 ASP A CA 1
ATOM 604 C C . ASP A 1 81 ? -10.673 -4.982 -11.165 1.00 97.88 81 ASP A C 1
ATOM 606 O O . ASP A 1 81 ? -10.670 -6.197 -11.346 1.00 97.88 81 ASP A O 1
ATOM 610 N N . ASN A 1 82 ? -9.694 -4.200 -11.635 1.00 97.56 82 ASN A N 1
ATOM 611 C CA . ASN A 1 82 ? -8.584 -4.688 -12.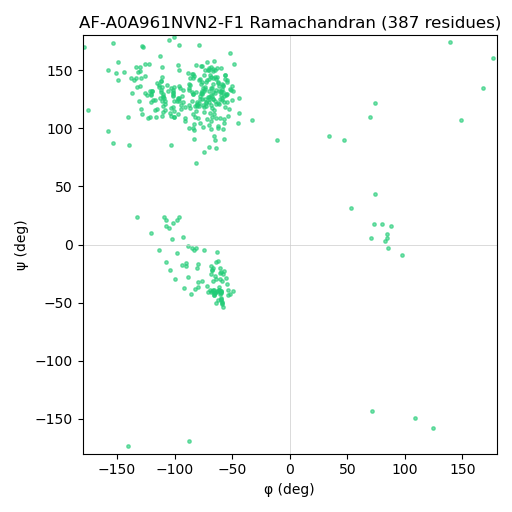452 1.00 97.56 82 ASN A CA 1
ATOM 612 C C . ASN A 1 82 ? -7.255 -4.021 -12.042 1.00 97.56 82 ASN A C 1
ATOM 614 O O . ASN A 1 82 ? -6.865 -3.009 -12.640 1.00 97.56 82 ASN A O 1
ATOM 618 N N . PRO A 1 83 ? -6.553 -4.572 -11.029 1.00 97.81 83 PRO A N 1
ATOM 619 C CA . PRO A 1 83 ? -5.246 -4.085 -10.589 1.00 97.81 83 PRO A CA 1
ATOM 620 C C . PRO A 1 83 ? -4.208 -3.977 -11.702 1.00 97.81 83 PRO A C 1
ATOM 622 O O . PRO A 1 83 ? -3.526 -2.961 -11.798 1.00 97.81 83 PRO A O 1
ATOM 625 N N . ALA A 1 84 ? -4.119 -4.981 -12.578 1.00 97.94 84 ALA A N 1
ATOM 626 C CA . ALA A 1 84 ? -3.137 -5.002 -13.657 1.00 97.94 84 ALA A CA 1
ATOM 627 C C . ALA A 1 84 ? -3.312 -3.808 -14.609 1.00 97.94 84 ALA A C 1
ATOM 629 O O . ALA A 1 84 ? -2.339 -3.150 -14.966 1.00 97.94 84 ALA A O 1
ATOM 630 N N . SER A 1 85 ? -4.553 -3.472 -14.973 1.00 98.00 85 SER A N 1
ATOM 631 C CA . SER A 1 85 ? -4.836 -2.314 -15.834 1.00 98.00 85 SER A CA 1
ATOM 632 C C . SER A 1 85 ? -4.565 -0.984 -15.133 1.00 98.00 85 SER A C 1
ATOM 634 O O . SER A 1 85 ? -4.042 -0.067 -15.766 1.00 98.00 85 SER A O 1
ATOM 636 N N . LEU A 1 86 ? -4.893 -0.877 -13.838 1.00 97.50 86 LEU A N 1
ATOM 637 C CA . LEU A 1 86 ? -4.570 0.303 -13.030 1.00 97.50 86 LEU A CA 1
ATOM 638 C C . LEU A 1 86 ? -3.056 0.548 -13.024 1.00 97.50 86 LEU A C 1
ATOM 640 O O . LEU A 1 86 ? -2.604 1.631 -13.390 1.00 97.50 86 LEU A O 1
ATOM 644 N N . VAL A 1 87 ? -2.283 -0.476 -12.658 1.00 97.88 87 VAL A N 1
ATOM 645 C CA . VAL A 1 87 ? -0.822 -0.397 -12.557 1.00 97.88 87 VAL A CA 1
ATOM 646 C C . VAL A 1 87 ? -0.177 -0.163 -13.919 1.00 97.88 87 VAL A C 1
ATOM 648 O O . VAL A 1 87 ? 0.719 0.669 -14.039 1.00 97.88 87 VAL A O 1
ATOM 651 N N . LEU A 1 88 ? -0.644 -0.836 -14.972 1.00 98.38 88 LEU A N 1
ATOM 652 C CA . LEU A 1 88 ? -0.126 -0.601 -16.318 1.00 98.38 88 LEU A CA 1
ATOM 653 C C . LEU A 1 88 ? -0.338 0.857 -16.743 1.00 98.38 88 LEU A C 1
ATOM 655 O O . LEU A 1 88 ? 0.565 1.457 -17.320 1.00 98.38 88 LEU A O 1
ATOM 659 N N . GLY A 1 89 ? -1.490 1.449 -16.414 1.00 98.19 89 GLY A N 1
ATOM 660 C CA . GLY A 1 89 ? -1.747 2.872 -16.640 1.00 98.19 89 GLY A CA 1
ATOM 661 C C . GLY A 1 89 ? -0.763 3.786 -15.901 1.00 98.19 89 GLY A C 1
ATOM 662 O O . GLY A 1 89 ? -0.269 4.745 -16.494 1.00 98.19 89 GLY A O 1
ATOM 663 N N . GLU A 1 90 ? -0.430 3.468 -14.644 1.00 97.62 90 GLU A N 1
ATOM 664 C CA . GLU A 1 90 ? 0.588 4.187 -13.856 1.00 97.62 90 GLU A CA 1
ATOM 665 C C . GLU A 1 90 ? 1.966 4.131 -14.539 1.00 97.62 90 GLU A C 1
ATOM 667 O O . GLU A 1 90 ? 2.612 5.167 -14.720 1.00 97.62 90 GLU A O 1
ATOM 672 N N . VAL A 1 91 ? 2.400 2.939 -14.969 1.00 98.38 91 VAL A N 1
ATOM 673 C CA . VAL A 1 91 ? 3.708 2.746 -15.619 1.00 98.38 91 VAL A CA 1
ATOM 674 C C . VAL A 1 91 ? 3.762 3.411 -16.997 1.00 98.38 91 VAL A C 1
ATOM 676 O O . VAL A 1 91 ? 4.764 4.048 -17.324 1.00 98.38 91 VAL A O 1
ATOM 679 N N . VAL A 1 92 ? 2.692 3.315 -17.794 1.00 98.62 92 VAL A N 1
ATOM 680 C CA . VAL A 1 92 ? 2.586 3.998 -19.095 1.00 98.62 92 VAL A CA 1
ATOM 681 C C . VAL A 1 92 ? 2.720 5.504 -18.914 1.00 98.62 92 VAL A C 1
ATOM 683 O O . VAL A 1 92 ? 3.579 6.105 -19.555 1.00 98.62 92 VAL A O 1
ATOM 686 N N . ALA A 1 93 ? 1.963 6.102 -17.991 1.00 98.50 93 ALA A N 1
ATOM 687 C CA . ALA A 1 93 ? 2.035 7.537 -17.731 1.00 98.50 93 ALA A CA 1
ATOM 688 C C . ALA A 1 93 ? 3.440 7.979 -17.277 1.00 98.50 93 ALA A C 1
ATOM 690 O O . ALA A 1 93 ? 3.947 9.010 -17.725 1.00 98.50 93 ALA A O 1
ATOM 691 N N . ALA A 1 94 ? 4.096 7.190 -16.420 1.00 98.00 94 ALA A N 1
ATOM 692 C CA . ALA A 1 94 ? 5.459 7.468 -15.973 1.00 98.00 94 ALA A CA 1
ATOM 693 C C . ALA A 1 94 ? 6.491 7.353 -17.110 1.00 98.00 94 ALA A C 1
ATOM 695 O O . ALA A 1 94 ? 7.405 8.172 -17.197 1.00 98.00 94 ALA A O 1
ATOM 696 N N . CYS A 1 95 ? 6.342 6.370 -18.000 1.00 98.56 95 CYS A N 1
ATOM 697 C CA . CYS A 1 95 ? 7.231 6.183 -19.144 1.00 98.56 95 CYS A CA 1
ATOM 698 C C . CYS A 1 95 ? 7.041 7.266 -20.218 1.00 98.56 95 CYS A C 1
ATOM 700 O O . CYS A 1 95 ? 8.021 7.784 -20.756 1.00 98.56 95 CYS A O 1
ATOM 702 N N . GLU A 1 96 ? 5.795 7.658 -20.495 1.00 98.50 96 GLU A N 1
ATOM 703 C CA . GLU A 1 96 ? 5.468 8.754 -21.416 1.00 98.50 96 GLU A CA 1
ATOM 704 C C . GLU A 1 96 ? 6.050 10.089 -20.938 1.00 98.50 96 GLU A C 1
ATOM 706 O O . GLU A 1 96 ? 6.555 10.865 -21.747 1.00 98.50 96 GLU A O 1
ATOM 711 N N . ALA A 1 97 ? 6.069 10.339 -19.623 1.00 98.31 97 ALA A N 1
ATOM 712 C CA . ALA A 1 97 ? 6.718 11.518 -19.042 1.00 98.31 97 ALA A CA 1
ATOM 713 C C . ALA A 1 97 ? 8.244 11.568 -19.285 1.00 98.31 97 ALA A C 1
ATOM 715 O O . ALA A 1 97 ? 8.861 12.618 -19.098 1.00 98.31 97 ALA A O 1
ATOM 716 N N . LEU A 1 98 ? 8.844 10.450 -19.707 1.00 98.31 98 LEU A N 1
ATOM 717 C CA . LEU A 1 98 ? 10.245 10.309 -20.108 1.00 98.31 98 LEU A CA 1
ATOM 718 C C . LEU A 1 98 ? 10.400 10.131 -21.630 1.00 98.31 98 LEU A C 1
ATOM 720 O O . LEU A 1 98 ? 11.400 9.561 -22.073 1.00 98.31 98 LEU A O 1
ATOM 724 N N . ASP A 1 99 ? 9.399 10.542 -22.419 1.00 98.44 99 ASP A N 1
ATOM 725 C CA . ASP A 1 99 ? 9.338 10.379 -23.879 1.00 98.44 99 ASP A CA 1
ATOM 726 C C . ASP A 1 99 ? 9.548 8.915 -24.335 1.00 98.44 99 ASP A C 1
ATOM 728 O O . ASP A 1 99 ? 10.122 8.637 -25.393 1.00 98.44 99 ASP A O 1
ATOM 732 N N . GLY A 1 100 ? 9.124 7.961 -23.501 1.00 98.38 100 GLY A N 1
ATOM 733 C CA . GLY A 1 100 ? 9.243 6.526 -23.734 1.00 98.38 100 GLY A CA 1
ATOM 734 C C . GLY A 1 100 ? 7.925 5.853 -24.121 1.00 98.38 100 GLY A C 1
ATOM 735 O O . GLY A 1 100 ? 6.855 6.453 -24.129 1.00 98.38 100 GLY A O 1
ATOM 736 N N . THR A 1 101 ? 8.019 4.560 -24.424 1.00 98.56 101 THR A N 1
ATOM 737 C CA . THR A 1 101 ? 6.882 3.652 -24.640 1.00 98.56 101 THR A CA 1
ATOM 738 C C . THR A 1 101 ? 7.076 2.386 -23.812 1.00 98.56 101 THR A C 1
ATOM 740 O O . THR A 1 101 ? 8.214 1.985 -23.560 1.00 98.56 101 THR A O 1
ATOM 743 N N . VAL A 1 102 ? 5.980 1.762 -23.378 1.00 98.62 102 VAL A N 1
ATOM 744 C CA . VAL A 1 102 ? 6.021 0.541 -22.562 1.00 98.62 102 VAL A CA 1
ATOM 745 C C . VAL A 1 102 ? 5.942 -0.702 -23.448 1.00 98.62 102 VAL A C 1
ATOM 747 O O . VAL A 1 102 ? 5.080 -0.796 -24.322 1.00 98.62 102 VAL A O 1
ATOM 750 N N . ALA A 1 103 ? 6.820 -1.667 -23.188 1.00 98.38 103 ALA A N 1
ATOM 751 C CA . ALA A 1 103 ? 6.747 -3.032 -23.692 1.00 98.38 103 ALA A CA 1
ATOM 752 C C . ALA A 1 103 ? 6.462 -3.995 -22.530 1.00 98.38 103 ALA A C 1
ATOM 754 O O . ALA A 1 103 ? 7.003 -3.829 -21.441 1.00 98.38 103 ALA A O 1
ATOM 755 N N . MET A 1 104 ? 5.617 -4.999 -22.765 1.00 98.12 104 MET A N 1
ATOM 756 C CA . MET A 1 104 ? 5.259 -5.987 -21.745 1.00 98.12 104 MET A CA 1
ATOM 757 C C . MET A 1 104 ? 6.161 -7.216 -21.835 1.00 98.12 104 MET A C 1
ATOM 759 O O . MET A 1 104 ? 6.248 -7.840 -22.893 1.00 98.12 104 MET A O 1
ATOM 763 N N . ASP A 1 105 ? 6.753 -7.581 -20.707 1.00 96.81 105 ASP A N 1
ATOM 764 C CA . ASP A 1 105 ? 7.420 -8.851 -20.456 1.00 96.81 105 ASP A CA 1
ATOM 765 C C . ASP A 1 105 ? 6.479 -9.843 -19.750 1.00 96.81 105 ASP A C 1
ATOM 767 O O . ASP A 1 105 ? 5.342 -9.538 -19.373 1.00 96.81 105 ASP A O 1
ATOM 771 N N . GLN A 1 106 ? 6.936 -11.088 -19.622 1.00 96.44 106 GLN A N 1
ATOM 772 C CA . GLN A 1 106 ? 6.175 -12.135 -18.943 1.00 96.44 106 GLN A CA 1
ATOM 773 C C . GLN A 1 106 ? 6.124 -11.891 -17.431 1.00 96.44 106 GLN A C 1
ATOM 775 O O . GLN A 1 106 ? 7.066 -11.372 -16.846 1.00 96.44 106 GLN A O 1
ATOM 780 N N . GLY A 1 107 ? 5.040 -12.333 -16.790 1.00 95.50 107 GLY A N 1
ATOM 781 C CA . GLY A 1 107 ? 4.928 -12.309 -15.328 1.00 95.50 107 GLY A CA 1
ATOM 782 C C . GLY A 1 107 ? 4.442 -10.990 -14.725 1.00 95.50 107 GLY A C 1
ATOM 783 O O . GLY A 1 107 ? 4.436 -10.880 -13.504 1.00 95.50 107 GLY A O 1
ATOM 784 N N . PHE A 1 108 ? 3.985 -10.033 -15.543 1.00 98.06 108 PHE A N 1
ATOM 785 C CA . PHE A 1 108 ? 3.408 -8.771 -15.057 1.00 98.06 108 PHE A CA 1
ATOM 786 C C . PHE A 1 108 ? 2.265 -8.966 -14.056 1.00 98.06 108 PHE A C 1
ATOM 788 O O . PHE A 1 108 ? 2.185 -8.234 -13.079 1.00 98.06 108 PHE A O 1
ATOM 795 N N . GLU A 1 109 ? 1.409 -9.964 -14.274 1.00 98.12 109 GLU A N 1
ATOM 796 C CA . GLU A 1 109 ? 0.339 -10.354 -13.356 1.00 98.12 109 GLU A CA 1
ATOM 797 C C . GLU A 1 109 ? 0.531 -11.818 -12.956 1.00 98.12 109 GLU A C 1
ATOM 799 O O . GLU A 1 109 ? 0.710 -12.689 -13.815 1.00 98.12 109 GLU A O 1
ATOM 804 N N . ARG A 1 110 ? 0.455 -12.096 -11.654 1.00 97.94 110 ARG A N 1
ATOM 805 C CA . ARG A 1 110 ? 0.389 -13.451 -11.101 1.00 97.94 110 ARG A CA 1
ATOM 806 C C . ARG A 1 110 ? -0.772 -13.561 -10.124 1.00 97.94 110 ARG A C 1
ATOM 808 O O . ARG A 1 110 ? -1.067 -12.612 -9.405 1.00 97.94 110 ARG A O 1
ATOM 815 N N . ARG A 1 111 ? -1.413 -14.729 -10.129 1.00 97.94 111 ARG A N 1
ATOM 816 C CA . ARG A 1 111 ? -2.544 -15.082 -9.268 1.00 97.94 111 ARG A CA 1
ATOM 817 C C . ARG A 1 111 ? -2.097 -16.098 -8.237 1.00 97.94 111 ARG A C 1
ATOM 819 O O . ARG A 1 111 ? -1.546 -17.132 -8.613 1.00 97.94 111 ARG A O 1
ATOM 826 N N . GLU A 1 112 ? -2.325 -15.795 -6.972 1.00 97.12 112 GLU A N 1
ATOM 827 C CA . GLU A 1 112 ? -2.010 -16.667 -5.842 1.00 97.12 112 GLU A CA 1
ATOM 828 C C . GLU A 1 112 ? -2.870 -16.276 -4.640 1.00 97.12 112 GLU A C 1
ATOM 830 O O . GLU A 1 112 ? -3.263 -15.127 -4.529 1.00 97.12 112 GLU A O 1
ATOM 835 N N . ASP A 1 113 ? -3.200 -17.232 -3.778 1.00 97.44 113 ASP A N 1
ATOM 836 C CA . ASP A 1 113 ? -3.914 -16.984 -2.519 1.00 97.44 113 ASP A CA 1
ATOM 837 C C . ASP A 1 113 ? -2.876 -16.574 -1.458 1.00 97.44 113 ASP A C 1
ATOM 839 O O . ASP A 1 113 ? -2.109 -17.418 -0.978 1.00 97.44 113 ASP A O 1
ATOM 843 N N . LEU A 1 114 ? -2.765 -15.269 -1.197 1.00 97.38 114 LEU A N 1
ATOM 844 C CA . LEU A 1 114 ? -1.760 -14.676 -0.312 1.00 97.38 114 LEU A CA 1
ATOM 845 C C . LEU A 1 114 ? -2.186 -14.766 1.153 1.00 97.38 114 LEU A C 1
ATOM 847 O O . LEU A 1 114 ? -1.341 -14.984 2.024 1.00 97.38 114 LEU A O 1
ATOM 851 N N . ASP A 1 115 ? -3.475 -14.572 1.435 1.00 96.62 115 ASP A N 1
ATOM 852 C CA . ASP A 1 115 ? -3.994 -14.520 2.803 1.00 96.62 115 ASP A CA 1
ATOM 853 C C . ASP A 1 115 ? -4.613 -15.842 3.300 1.00 96.62 115 ASP A C 1
ATOM 855 O O . ASP A 1 115 ? -4.857 -16.012 4.499 1.00 96.62 115 ASP A O 1
ATOM 859 N N . GLY A 1 116 ? -4.751 -16.832 2.418 1.00 95.94 116 GLY A N 1
ATOM 860 C CA . GLY A 1 116 ? -5.243 -18.168 2.737 1.00 95.94 116 GLY A CA 1
ATOM 861 C C . GLY A 1 116 ? -6.765 -18.253 2.844 1.00 95.94 116 GLY A C 1
ATOM 862 O O . GLY A 1 116 ? -7.271 -19.207 3.449 1.00 95.94 116 GLY A O 1
ATOM 863 N N . ASP A 1 117 ? -7.500 -17.274 2.311 1.00 95.69 117 ASP A N 1
ATOM 864 C CA . ASP A 1 117 ? -8.963 -17.241 2.335 1.00 95.69 117 ASP A CA 1
ATOM 865 C C . ASP A 1 117 ? -9.623 -18.057 1.201 1.00 95.69 117 ASP A C 1
ATOM 867 O O . ASP A 1 117 ? -10.847 -18.245 1.182 1.00 95.69 117 ASP A O 1
ATOM 871 N N . GLY A 1 118 ? -8.814 -18.612 0.291 1.00 96.44 118 GLY A N 1
ATOM 872 C CA . GLY A 1 118 ? -9.252 -19.415 -0.846 1.00 96.44 118 GLY A CA 1
ATOM 873 C C . GLY A 1 118 ? -9.651 -18.607 -2.084 1.00 96.44 118 GLY A C 1
ATOM 874 O O . GLY A 1 118 ? -10.149 -19.204 -3.049 1.00 96.44 118 GLY A O 1
ATOM 875 N N . ARG A 1 119 ? -9.468 -17.282 -2.086 1.00 97.25 119 ARG A N 1
ATOM 876 C CA . ARG A 1 119 ? -9.624 -16.404 -3.254 1.00 97.25 119 ARG A CA 1
ATOM 877 C C . ARG A 1 119 ? -8.261 -16.157 -3.905 1.00 97.25 119 ARG A C 1
ATOM 879 O O . ARG A 1 119 ? -7.220 -16.203 -3.269 1.00 97.25 119 ARG A O 1
ATOM 886 N N . GLU A 1 120 ? -8.263 -15.943 -5.221 1.00 97.88 120 GLU A N 1
ATOM 887 C CA . GLU A 1 120 ? -7.033 -15.598 -5.939 1.00 97.88 120 GLU A CA 1
ATOM 888 C C . GLU A 1 120 ? -6.750 -14.099 -5.808 1.00 97.88 120 GLU A C 1
ATOM 890 O O . GLU A 1 120 ? -7.435 -13.272 -6.427 1.00 97.88 120 GLU A O 1
ATOM 895 N N . ASP A 1 121 ? -5.707 -13.770 -5.056 1.00 97.94 121 ASP A N 1
ATOM 896 C CA . ASP A 1 121 ? -5.124 -12.438 -4.995 1.00 97.94 121 ASP A CA 1
ATOM 897 C C . ASP A 1 121 ? -4.229 -12.181 -6.210 1.00 97.94 121 ASP A C 1
ATOM 899 O O . ASP A 1 121 ? -3.959 -13.067 -7.029 1.00 97.94 121 ASP A O 1
ATOM 903 N N . LEU A 1 122 ? -3.776 -10.935 -6.351 1.00 98.31 122 LEU A N 1
ATOM 904 C CA . LEU A 1 122 ? -2.923 -10.513 -7.454 1.00 98.31 122 LEU A CA 1
ATOM 905 C C . LEU A 1 122 ? -1.591 -9.960 -6.962 1.00 98.31 122 LEU A C 1
ATOM 907 O O . LEU A 1 122 ? -1.534 -9.033 -6.152 1.00 98.31 122 LEU A O 1
ATOM 911 N N . VAL A 1 123 ? -0.516 -10.484 -7.546 1.00 98.44 123 VAL A N 1
ATOM 912 C CA . VAL A 1 123 ? 0.832 -9.928 -7.443 1.00 98.44 123 VAL A CA 1
ATOM 913 C C . VAL A 1 123 ? 1.207 -9.321 -8.785 1.00 98.44 123 VAL A C 1
ATOM 915 O O . VAL A 1 123 ? 1.214 -10.009 -9.808 1.00 98.44 123 VAL A O 1
ATOM 918 N N . ILE A 1 124 ? 1.503 -8.023 -8.779 1.00 98.38 124 ILE A N 1
ATOM 919 C CA . ILE A 1 124 ? 1.854 -7.251 -9.969 1.00 98.38 124 ILE A CA 1
ATOM 920 C C . ILE A 1 124 ? 3.340 -6.905 -9.930 1.00 98.38 124 ILE A C 1
ATOM 922 O O . ILE A 1 124 ? 3.784 -6.168 -9.047 1.00 98.38 124 ILE A O 1
ATOM 926 N N . ASP A 1 125 ? 4.102 -7.422 -10.892 1.00 98.25 125 ASP A N 1
ATOM 927 C CA . ASP A 1 125 ? 5.521 -7.107 -11.061 1.00 98.25 125 ASP A CA 1
ATOM 928 C C . ASP A 1 125 ? 5.681 -5.914 -12.009 1.00 98.25 125 ASP A C 1
ATOM 930 O O . ASP A 1 125 ? 5.516 -6.029 -13.227 1.00 98.25 125 ASP A O 1
ATOM 934 N N . TYR A 1 126 ? 6.022 -4.750 -11.456 1.00 98.25 126 TYR A N 1
ATOM 935 C CA . TYR A 1 126 ? 6.175 -3.529 -12.244 1.00 98.25 126 TYR A CA 1
ATOM 936 C C . TYR A 1 126 ? 7.371 -3.602 -13.207 1.00 98.25 126 TYR A C 1
ATOM 938 O O . TYR A 1 126 ? 7.405 -2.859 -14.192 1.00 98.25 126 TYR A O 1
ATOM 946 N N . ALA A 1 127 ? 8.360 -4.465 -12.945 1.00 97.50 127 ALA A N 1
ATOM 947 C CA . ALA A 1 127 ? 9.527 -4.625 -13.810 1.00 97.50 127 ALA A CA 1
ATOM 948 C C . ALA A 1 127 ? 9.165 -5.256 -15.159 1.00 97.50 127 ALA A C 1
ATOM 950 O O . ALA A 1 127 ? 9.829 -4.985 -16.157 1.00 97.50 127 ALA A O 1
ATOM 951 N N . ALA A 1 128 ? 8.079 -6.033 -15.211 1.00 98.19 128 ALA A N 1
ATOM 952 C CA . ALA A 1 128 ? 7.584 -6.631 -16.444 1.00 98.19 128 ALA A CA 1
ATOM 953 C C . ALA A 1 128 ? 6.883 -5.619 -17.375 1.00 98.19 128 ALA A C 1
ATOM 955 O O . ALA A 1 128 ? 6.513 -5.967 -18.491 1.00 98.19 128 ALA A O 1
ATOM 956 N N . ALA A 1 129 ? 6.700 -4.363 -16.960 1.00 98.31 129 ALA A N 1
ATOM 957 C CA . ALA A 1 129 ? 6.284 -3.267 -17.834 1.00 98.31 129 ALA A CA 1
ATOM 958 C C . ALA A 1 129 ? 7.504 -2.383 -18.154 1.00 98.31 129 ALA A C 1
ATOM 960 O O . ALA A 1 129 ? 7.782 -1.384 -17.486 1.00 98.31 129 ALA A O 1
ATOM 961 N N . VAL A 1 130 ? 8.262 -2.775 -19.180 1.00 98.38 130 VAL A N 1
ATOM 962 C CA . VAL A 1 130 ? 9.574 -2.209 -19.515 1.00 98.38 130 VAL A CA 1
ATOM 963 C C . VAL A 1 130 ? 9.420 -0.900 -20.284 1.00 98.38 130 VAL A C 1
ATOM 965 O O . VAL A 1 130 ? 8.884 -0.871 -21.392 1.00 98.38 130 VAL A O 1
ATOM 968 N N . CYS A 1 131 ? 9.944 0.193 -19.732 1.00 98.62 131 CYS A N 1
ATOM 969 C CA . CYS A 1 131 ? 9.958 1.488 -20.404 1.00 98.62 131 CYS A CA 1
ATOM 970 C C . CYS A 1 131 ? 11.154 1.624 -21.361 1.00 98.62 131 CYS A C 1
ATOM 972 O O . CYS A 1 131 ? 12.306 1.439 -20.965 1.00 98.62 131 CYS A O 1
ATOM 974 N N . SER A 1 132 ? 10.909 2.021 -22.613 1.00 98.56 132 SER A N 1
ATOM 975 C CA . SER A 1 132 ? 11.948 2.120 -23.649 1.00 98.56 132 SER A CA 1
ATOM 976 C C . SER A 1 132 ? 13.028 3.169 -23.360 1.00 98.56 132 SER A C 1
ATOM 978 O O . SER A 1 132 ? 14.163 3.012 -23.804 1.00 98.56 132 SER A O 1
ATOM 980 N N . SER A 1 133 ? 12.689 4.248 -22.647 1.00 98.25 133 SER A N 1
ATOM 981 C CA . SER A 1 133 ? 13.633 5.312 -22.274 1.00 98.25 133 SER A CA 1
ATOM 982 C C . SER A 1 133 ? 14.322 5.064 -20.927 1.00 98.25 133 SER A C 1
ATOM 984 O O . SER A 1 133 ? 15.358 5.668 -20.653 1.00 98.25 133 SER A O 1
ATOM 986 N N . SER A 1 134 ? 13.791 4.154 -20.104 1.00 98.19 134 SER A N 1
ATOM 987 C CA . SER A 1 134 ? 14.359 3.772 -18.809 1.00 98.19 134 SER A CA 1
ATOM 988 C C . SER A 1 134 ? 13.949 2.337 -18.443 1.00 98.19 134 SER A C 1
ATOM 990 O O . SER A 1 134 ? 12.951 2.140 -17.750 1.00 98.19 134 SER A O 1
ATOM 992 N N . PRO A 1 135 ? 14.701 1.305 -18.875 1.00 96.75 135 PRO A N 1
ATOM 993 C CA . PRO A 1 135 ? 14.347 -0.091 -18.595 1.00 96.75 135 PRO A CA 1
ATOM 994 C C . PRO A 1 135 ? 14.269 -0.422 -17.099 1.00 96.75 135 PRO A C 1
ATOM 996 O O . PRO A 1 135 ? 13.571 -1.346 -16.705 1.00 96.75 135 PRO A O 1
ATOM 999 N N . THR A 1 136 ? 14.959 0.351 -16.255 1.00 96.44 136 THR A N 1
ATOM 1000 C CA . THR A 1 136 ? 14.946 0.212 -14.794 1.00 96.44 136 THR A CA 1
ATOM 1001 C C . THR A 1 136 ? 13.980 1.187 -14.120 1.00 96.44 136 THR A C 1
ATOM 1003 O O . THR A 1 136 ? 14.162 1.483 -12.946 1.00 96.44 136 THR A O 1
ATOM 1006 N N . LEU A 1 137 ? 12.982 1.732 -14.830 1.00 97.56 137 LEU A N 1
ATOM 1007 C CA . LEU A 1 137 ? 12.040 2.724 -14.284 1.00 97.56 137 LEU A CA 1
ATOM 1008 C C . LEU A 1 137 ? 11.437 2.288 -12.939 1.00 97.56 137 LEU A C 1
ATOM 1010 O O . LEU A 1 137 ? 11.322 3.102 -12.029 1.00 97.56 137 LEU A O 1
ATOM 1014 N N . ASN A 1 138 ? 11.113 1.000 -12.817 1.00 97.31 138 ASN A N 1
ATOM 1015 C CA . ASN A 1 138 ? 10.486 0.411 -11.635 1.00 97.31 138 ASN A CA 1
ATOM 1016 C C . ASN A 1 138 ? 11.457 -0.417 -10.776 1.00 97.31 138 ASN A C 1
ATOM 1018 O O . ASN A 1 138 ? 11.016 -1.189 -9.929 1.00 97.31 138 ASN A O 1
ATOM 1022 N N . CYS A 1 139 ? 12.768 -0.295 -10.998 1.00 97.31 139 CYS A N 1
ATOM 1023 C CA . CYS A 1 139 ? 13.778 -1.061 -10.275 1.00 97.31 139 CYS A CA 1
ATOM 1024 C C . CYS A 1 139 ? 14.905 -0.164 -9.756 1.00 97.31 139 CYS A C 1
ATOM 1026 O O . CYS A 1 139 ? 15.298 0.827 -10.366 1.00 97.31 139 CYS A O 1
ATOM 1028 N N . SER A 1 140 ? 15.472 -0.546 -8.619 1.00 94.62 140 SER A N 1
ATOM 1029 C CA . SER A 1 140 ? 16.626 0.100 -8.003 1.00 94.62 140 SER A CA 1
ATOM 1030 C C . SER A 1 140 ? 17.576 -0.950 -7.420 1.00 94.62 140 SER A C 1
ATOM 1032 O O . SER A 1 140 ? 17.375 -2.154 -7.565 1.00 94.62 140 SER A O 1
ATOM 1034 N N . THR A 1 141 ? 18.612 -0.520 -6.699 1.00 91.81 141 THR A N 1
ATOM 1035 C CA . THR A 1 141 ? 19.488 -1.437 -5.946 1.00 91.81 141 THR A CA 1
ATOM 1036 C C . THR A 1 141 ? 18.755 -2.183 -4.824 1.00 91.81 141 THR A C 1
ATOM 1038 O O . THR A 1 141 ? 19.274 -3.157 -4.279 1.00 91.81 141 THR A O 1
ATOM 1041 N N . GLY A 1 142 ? 17.561 -1.719 -4.449 1.00 91.44 142 GLY A N 1
ATOM 1042 C CA . GLY A 1 142 ? 16.673 -2.378 -3.497 1.00 91.44 142 GLY A CA 1
ATOM 1043 C C . GLY A 1 142 ? 15.832 -3.506 -4.087 1.00 91.44 142 GLY A C 1
ATOM 1044 O O . GLY A 1 142 ? 15.118 -4.139 -3.322 1.00 91.44 142 GLY A O 1
ATOM 1045 N N . GLY A 1 143 ? 15.920 -3.767 -5.395 1.00 95.38 143 GLY A N 1
ATOM 1046 C CA . GLY A 1 143 ? 15.053 -4.702 -6.110 1.00 95.38 143 GLY A CA 1
ATOM 1047 C C . GLY A 1 143 ? 14.083 -3.966 -7.032 1.00 95.38 143 GLY A C 1
ATOM 1048 O O . GLY A 1 143 ? 14.413 -2.893 -7.541 1.00 95.38 143 GLY A O 1
ATOM 1049 N N . CYS A 1 144 ? 12.898 -4.522 -7.250 1.00 97.44 144 CYS A N 1
ATOM 1050 C CA . CYS A 1 144 ? 11.890 -3.943 -8.137 1.00 97.44 144 CYS A CA 1
ATOM 1051 C C . CYS A 1 144 ? 10.582 -3.696 -7.390 1.00 97.44 144 CYS A C 1
ATOM 1053 O O . CYS A 1 144 ? 10.309 -4.325 -6.367 1.00 97.44 144 CYS A O 1
ATOM 1055 N N . THR A 1 145 ? 9.791 -2.746 -7.881 1.00 98.00 145 THR A N 1
ATOM 1056 C CA . THR A 1 145 ? 8.473 -2.465 -7.317 1.00 98.00 145 THR A CA 1
ATOM 1057 C C . THR A 1 145 ? 7.546 -3.650 -7.563 1.00 98.00 145 THR A C 1
ATOM 1059 O O . THR A 1 145 ? 7.343 -4.062 -8.706 1.00 98.00 145 THR A O 1
ATOM 1062 N N . VAL A 1 146 ? 6.954 -4.175 -6.494 1.00 98.31 146 VAL A N 1
ATOM 1063 C CA . VAL A 1 146 ? 5.940 -5.232 -6.562 1.00 98.31 146 VAL A CA 1
ATOM 1064 C C . VAL A 1 146 ? 4.700 -4.766 -5.813 1.00 98.31 146 VAL A C 1
ATOM 1066 O O . VAL A 1 146 ? 4.791 -4.287 -4.681 1.00 98.31 146 VAL A O 1
ATOM 1069 N N . GLY A 1 147 ? 3.543 -4.885 -6.461 1.00 97.56 147 GLY A N 1
ATOM 1070 C CA . GLY A 1 147 ? 2.242 -4.578 -5.873 1.00 97.56 147 GLY A CA 1
ATOM 1071 C C . GLY A 1 147 ? 1.503 -5.844 -5.451 1.00 97.56 147 GLY A C 1
ATOM 1072 O O . GLY A 1 147 ? 1.367 -6.758 -6.258 1.00 97.56 147 GLY A O 1
ATOM 1073 N N . PHE A 1 148 ? 0.980 -5.871 -4.226 1.00 97.69 148 PHE A N 1
ATOM 1074 C CA . PHE A 1 148 ? 0.126 -6.943 -3.708 1.00 97.69 148 PHE A CA 1
ATOM 1075 C C . PHE A 1 148 ? -1.305 -6.430 -3.554 1.00 97.69 148 PHE A C 1
ATOM 1077 O O . PHE A 1 148 ? -1.549 -5.394 -2.921 1.00 97.69 148 PHE A O 1
ATOM 1084 N N . PHE A 1 149 ? -2.249 -7.156 -4.141 1.00 97.69 149 PHE A N 1
ATOM 1085 C CA . PHE A 1 149 ? -3.656 -6.791 -4.201 1.00 97.69 149 PHE A CA 1
ATOM 1086 C C . PHE A 1 149 ? -4.513 -7.951 -3.711 1.00 97.69 149 PHE A C 1
ATOM 1088 O O . PHE A 1 149 ? -4.602 -8.970 -4.389 1.00 97.69 149 PHE A O 1
ATOM 1095 N N . LEU A 1 150 ? -5.166 -7.767 -2.567 1.00 97.00 150 LEU A N 1
ATOM 1096 C CA . LEU A 1 150 ? -5.977 -8.805 -1.942 1.00 97.00 150 LEU A CA 1
ATOM 1097 C C . LEU A 1 150 ? -7.405 -8.779 -2.487 1.00 97.00 150 LEU A C 1
ATOM 1099 O O . LEU A 1 150 ? -8.020 -7.711 -2.588 1.00 97.00 150 LEU A O 1
ATOM 1103 N N . ALA A 1 151 ? -7.929 -9.943 -2.845 1.00 97.38 151 ALA A N 1
ATOM 1104 C CA . ALA A 1 151 ? -9.286 -10.139 -3.308 1.00 97.38 151 ALA A CA 1
ATOM 1105 C C . ALA A 1 151 ? -10.257 -10.006 -2.130 1.00 97.38 151 ALA A C 1
ATOM 1107 O O . ALA A 1 151 ? -10.185 -10.708 -1.122 1.00 97.38 151 ALA A O 1
ATOM 1108 N N . ARG A 1 152 ? -11.204 -9.082 -2.255 1.00 94.56 152 ARG A N 1
ATOM 1109 C CA . ARG A 1 152 ? -12.275 -8.844 -1.287 1.00 94.56 152 ARG A CA 1
ATOM 1110 C C . ARG A 1 152 ? -13.617 -8.859 -2.010 1.00 94.56 152 ARG A C 1
ATOM 1112 O O . ARG A 1 152 ? -13.688 -8.863 -3.238 1.00 94.56 152 ARG A O 1
ATOM 1119 N N . ASP A 1 153 ? -14.705 -8.837 -1.247 1.00 92.75 153 ASP A N 1
ATOM 1120 C CA . ASP A 1 153 ? -16.064 -8.930 -1.805 1.00 92.75 153 ASP A CA 1
ATOM 1121 C C . ASP A 1 153 ? -16.401 -7.788 -2.779 1.00 92.75 153 ASP A C 1
ATOM 1123 O O . ASP A 1 153 ? -17.262 -7.930 -3.646 1.00 92.75 153 ASP A O 1
ATOM 1127 N N . THR A 1 154 ? -15.721 -6.649 -2.638 1.00 91.94 154 THR A N 1
ATOM 1128 C CA . THR A 1 154 ? -15.940 -5.425 -3.417 1.00 91.94 154 THR A CA 1
ATOM 1129 C C . THR A 1 154 ? -14.905 -5.198 -4.521 1.00 91.94 154 THR A C 1
ATOM 1131 O O . THR A 1 154 ? -14.950 -4.155 -5.170 1.00 91.94 154 THR A O 1
ATOM 1134 N N . GLY A 1 155 ? -13.985 -6.142 -4.743 1.00 96.00 155 GLY A N 1
ATOM 1135 C CA . GLY A 1 155 ? -12.885 -6.026 -5.703 1.00 96.00 155 GLY A CA 1
ATOM 1136 C C . GLY A 1 155 ? -11.526 -6.242 -5.040 1.00 96.00 155 GLY A C 1
ATOM 1137 O O . GLY A 1 155 ? -11.429 -6.847 -3.976 1.00 96.00 155 GLY A O 1
ATOM 1138 N N . TYR A 1 156 ? -10.465 -5.742 -5.663 1.00 97.00 156 TYR A N 1
ATOM 1139 C CA . TYR A 1 156 ? -9.099 -5.910 -5.178 1.00 97.00 156 TYR A CA 1
ATOM 1140 C C . TYR A 1 156 ? -8.626 -4.697 -4.381 1.00 97.00 156 TYR A C 1
ATOM 1142 O O . TYR A 1 156 ? -8.625 -3.577 -4.892 1.00 97.00 156 TYR A O 1
ATOM 1150 N N . VAL A 1 157 ? -8.160 -4.909 -3.154 1.00 94.50 157 VAL A N 1
ATOM 1151 C CA . VAL A 1 157 ? -7.588 -3.855 -2.308 1.00 94.50 157 VAL A CA 1
ATOM 1152 C C . VAL A 1 157 ? -6.069 -3.901 -2.408 1.00 94.50 157 VAL A C 1
ATOM 1154 O O . VAL A 1 157 ? -5.453 -4.923 -2.114 1.00 94.50 157 VAL A O 1
ATOM 1157 N N . ARG A 1 158 ? -5.443 -2.786 -2.803 1.00 94.88 158 ARG A N 1
ATOM 1158 C CA . ARG A 1 158 ? -3.978 -2.662 -2.783 1.00 94.88 158 ARG A CA 1
ATOM 1159 C C . ARG A 1 158 ? -3.498 -2.661 -1.329 1.00 94.88 158 ARG A C 1
ATOM 1161 O O . ARG A 1 158 ? -3.719 -1.680 -0.620 1.00 94.88 158 ARG A O 1
ATOM 1168 N N . MET A 1 159 ? -2.836 -3.737 -0.914 1.00 92.12 159 MET A N 1
ATOM 1169 C CA . MET A 1 159 ? -2.286 -3.890 0.436 1.00 92.12 159 MET A CA 1
ATOM 1170 C C . MET A 1 159 ? -0.891 -3.272 0.535 1.00 92.12 159 MET A C 1
ATOM 1172 O O . MET A 1 159 ? -0.590 -2.566 1.496 1.00 92.12 159 MET A O 1
ATOM 1176 N N . PHE A 1 160 ? -0.054 -3.485 -0.479 1.00 91.56 160 PHE A N 1
ATOM 1177 C CA . PHE A 1 160 ? 1.328 -3.019 -0.484 1.00 91.56 160 PHE A CA 1
ATOM 1178 C C . PHE A 1 160 ? 1.810 -2.753 -1.910 1.00 91.56 160 PHE A C 1
ATOM 1180 O O . PHE A 1 160 ? 1.364 -3.405 -2.852 1.00 91.56 160 PHE A O 1
ATOM 1187 N N . SER A 1 161 ? 2.700 -1.777 -2.081 1.00 95.06 161 SER A N 1
ATOM 1188 C CA . SER A 1 161 ? 3.351 -1.472 -3.357 1.00 95.06 161 SER A CA 1
ATOM 1189 C C . SER A 1 161 ? 4.652 -0.728 -3.089 1.00 95.06 161 SER A C 1
ATOM 1191 O O . SER A 1 161 ? 4.630 0.483 -2.880 1.00 95.06 161 SER A O 1
ATOM 1193 N N . ASP A 1 162 ? 5.772 -1.442 -3.093 1.00 95.69 162 ASP A N 1
ATOM 1194 C CA . ASP A 1 162 ? 7.093 -0.869 -2.816 1.00 95.69 162 ASP A CA 1
ATOM 1195 C C . ASP A 1 162 ? 8.195 -1.694 -3.493 1.00 95.69 162 ASP A C 1
ATOM 1197 O O . ASP A 1 162 ? 7.942 -2.765 -4.052 1.00 95.69 162 ASP A O 1
ATOM 1201 N N . VAL A 1 163 ? 9.423 -1.188 -3.431 1.00 96.50 163 VAL A N 1
ATOM 1202 C CA . VAL A 1 163 ? 10.628 -1.847 -3.923 1.00 96.50 163 VAL A CA 1
ATOM 1203 C C . VAL A 1 163 ? 11.032 -2.969 -2.968 1.00 96.50 163 VAL A C 1
ATOM 1205 O O . VAL A 1 163 ? 11.471 -2.719 -1.841 1.00 96.50 163 VAL A O 1
ATOM 1208 N N . ILE A 1 164 ? 10.949 -4.206 -3.451 1.00 97.12 164 ILE A N 1
ATOM 1209 C CA . ILE A 1 164 ? 11.353 -5.406 -2.714 1.00 97.12 164 ILE A CA 1
ATOM 1210 C C . ILE A 1 164 ? 12.354 -6.235 -3.523 1.00 97.12 164 ILE A C 1
ATOM 1212 O O . ILE A 1 164 ? 12.393 -6.190 -4.754 1.00 97.12 164 ILE A O 1
ATOM 1216 N N . ARG A 1 165 ? 13.166 -7.022 -2.818 1.00 95.50 165 ARG A N 1
ATOM 1217 C CA . ARG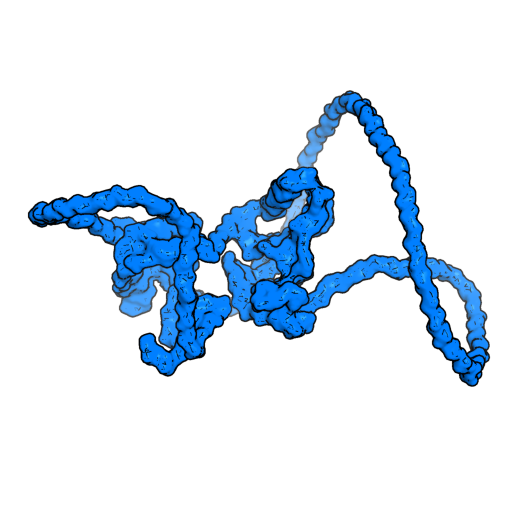 A 1 165 ? 14.091 -8.015 -3.385 1.00 95.50 165 ARG A CA 1
ATOM 1218 C C . ARG A 1 165 ? 13.428 -9.374 -3.582 1.00 95.50 165 ARG A C 1
ATOM 1220 O O . ARG A 1 165 ? 13.848 -10.137 -4.444 1.00 95.50 165 ARG A O 1
ATOM 1227 N N . GLY A 1 166 ? 12.422 -9.673 -2.771 1.00 95.56 166 GLY A N 1
ATOM 1228 C CA . GLY A 1 166 ? 11.707 -10.939 -2.778 1.00 95.56 166 GLY A CA 1
ATOM 1229 C C . GLY A 1 166 ? 10.597 -10.942 -1.737 1.00 95.56 166 GLY A C 1
ATOM 1230 O O . GLY A 1 166 ? 10.503 -10.030 -0.913 1.00 95.56 166 GLY A O 1
ATOM 1231 N N . TYR A 1 167 ? 9.750 -11.962 -1.792 1.00 97.38 167 TYR A N 1
ATOM 1232 C CA . TYR A 1 167 ? 8.709 -12.172 -0.799 1.00 97.38 167 TYR A CA 1
ATOM 1233 C C . TYR A 1 167 ? 8.406 -13.660 -0.616 1.00 97.38 167 TYR A C 1
ATOM 1235 O O . TYR A 1 167 ? 8.667 -14.471 -1.507 1.00 97.38 167 TYR A O 1
ATOM 1243 N N . GLU A 1 168 ? 7.852 -14.002 0.543 1.00 96.75 168 GLU A N 1
ATOM 1244 C CA . GLU A 1 168 ? 7.418 -15.351 0.904 1.00 96.75 168 GLU A CA 1
ATOM 1245 C C . GLU A 1 168 ? 6.022 -15.298 1.510 1.00 96.75 168 GLU A C 1
ATOM 1247 O O . GLU A 1 168 ? 5.744 -14.459 2.368 1.00 96.75 168 GLU A O 1
ATOM 1252 N N . VAL A 1 169 ? 5.165 -16.218 1.082 1.00 95.94 169 VAL A N 1
ATOM 1253 C CA . VAL A 1 169 ? 3.822 -16.397 1.632 1.00 95.94 169 VAL A CA 1
ATOM 1254 C C . VAL A 1 169 ? 3.850 -17.590 2.576 1.00 95.94 169 VAL A C 1
ATOM 1256 O O . VAL A 1 169 ? 4.293 -18.678 2.198 1.00 95.94 169 VAL A O 1
ATOM 1259 N N . PHE A 1 170 ? 3.358 -17.404 3.796 1.00 94.75 170 PHE A N 1
ATOM 1260 C CA . PHE A 1 170 ? 3.225 -18.463 4.788 1.00 94.75 170 PHE A CA 1
ATOM 1261 C C . PHE A 1 170 ? 1.752 -18.804 5.037 1.00 94.75 170 PHE A C 1
ATOM 1263 O O . PHE A 1 170 ? 0.881 -17.938 4.928 1.00 94.75 170 PHE A O 1
ATOM 1270 N N . PRO A 1 171 ? 1.458 -20.051 5.454 1.00 91.62 171 PRO A N 1
ATOM 1271 C CA . PRO A 1 171 ? 0.115 -20.430 5.871 1.00 91.62 171 PRO A CA 1
ATOM 1272 C C . PRO A 1 171 ? -0.432 -19.522 6.976 1.00 91.62 171 PRO A C 1
ATOM 1274 O O . PRO A 1 171 ? 0.288 -19.185 7.916 1.00 91.62 171 PRO A O 1
ATOM 1277 N N . GLY A 1 172 ? -1.727 -19.215 6.904 1.00 90.25 172 GLY A N 1
ATOM 1278 C CA . GLY A 1 172 ? -2.405 -18.353 7.878 1.00 90.25 172 GLY A CA 1
ATOM 1279 C C . GLY A 1 172 ? -2.348 -16.864 7.541 1.00 90.25 172 GLY A C 1
ATOM 1280 O O . GLY A 1 172 ? -2.611 -16.059 8.425 1.00 90.25 172 GLY A O 1
ATOM 1281 N N . GLY A 1 173 ? -2.002 -16.523 6.298 1.00 95.25 173 GLY A N 1
ATOM 1282 C CA . GLY A 1 173 ? -2.017 -15.156 5.797 1.00 95.25 173 GLY A CA 1
ATOM 1283 C C . GLY A 1 173 ? -0.875 -14.308 6.326 1.00 95.25 173 GLY A C 1
ATOM 1284 O O . GLY A 1 173 ? -1.090 -13.159 6.694 1.00 95.25 173 GLY A O 1
ATOM 1285 N N . PHE A 1 174 ? 0.341 -14.863 6.365 1.00 96.38 174 PHE A N 1
ATOM 1286 C CA . PHE A 1 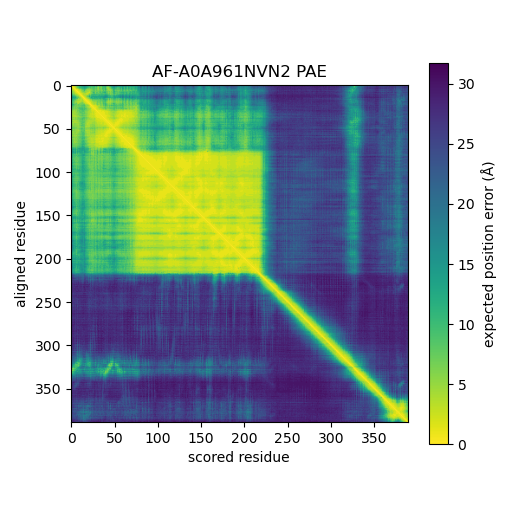174 ? 1.533 -14.062 6.634 1.00 96.38 174 PHE A CA 1
ATOM 1287 C C . PHE A 1 174 ? 2.348 -13.850 5.363 1.00 96.38 174 PHE A C 1
ATOM 1289 O O . PHE A 1 174 ? 2.673 -14.802 4.654 1.00 96.38 174 PHE A O 1
ATOM 1296 N N . LEU A 1 175 ? 2.734 -12.602 5.120 1.00 97.31 175 LEU A N 1
ATOM 1297 C CA . LEU A 1 175 ? 3.548 -12.187 3.986 1.00 97.31 175 LEU A CA 1
ATOM 1298 C C . LEU A 1 175 ? 4.867 -11.613 4.498 1.00 97.31 175 LEU A C 1
ATOM 1300 O O . LEU A 1 175 ? 4.880 -10.579 5.167 1.00 97.31 175 LEU A O 1
ATOM 1304 N N . ALA A 1 176 ? 5.982 -12.265 4.180 1.00 97.12 176 ALA A N 1
ATOM 1305 C CA . ALA A 1 176 ? 7.302 -11.705 4.430 1.00 97.12 176 ALA A CA 1
ATOM 1306 C C . ALA A 1 176 ? 7.847 -11.009 3.191 1.00 97.12 176 ALA A C 1
ATOM 1308 O O . ALA A 1 176 ? 7.811 -11.566 2.098 1.00 97.12 176 ALA A O 1
ATOM 1309 N N . LEU A 1 177 ? 8.397 -9.815 3.384 1.00 97.31 177 LEU A N 1
ATOM 1310 C CA . LEU A 1 177 ? 8.996 -8.983 2.352 1.00 97.31 177 LEU A CA 1
ATOM 1311 C C . LEU A 1 177 ? 10.480 -8.794 2.653 1.00 97.31 177 LEU A C 1
ATOM 1313 O O . LEU A 1 177 ? 10.839 -8.303 3.726 1.00 97.31 177 LEU A O 1
ATOM 1317 N N . ASP A 1 178 ? 11.329 -9.141 1.691 1.00 97.12 178 ASP A N 1
ATOM 1318 C CA . ASP A 1 178 ? 12.761 -8.866 1.733 1.00 97.12 178 ASP A CA 1
ATOM 1319 C C . ASP A 1 178 ? 13.021 -7.515 1.063 1.00 97.12 178 ASP A C 1
ATOM 1321 O O . ASP A 1 178 ? 12.743 -7.312 -0.118 1.00 97.12 178 ASP A O 1
ATOM 1325 N N . MET A 1 179 ? 13.551 -6.568 1.824 1.00 95.81 179 MET A N 1
ATOM 1326 C CA . MET A 1 179 ? 13.665 -5.159 1.472 1.00 95.81 179 MET A CA 1
ATOM 1327 C C . MET A 1 179 ? 15.102 -4.650 1.628 1.00 95.81 179 MET A C 1
ATOM 1329 O O . MET A 1 179 ? 15.997 -5.287 2.192 1.00 95.81 179 MET A O 1
ATOM 1333 N N . HIS A 1 180 ? 15.315 -3.442 1.121 1.00 95.12 180 HIS A N 1
ATOM 1334 C CA . HIS A 1 180 ? 16.525 -2.658 1.330 1.00 95.12 180 HIS A CA 1
ATOM 1335 C C . HIS A 1 180 ? 16.622 -2.181 2.791 1.00 95.12 180 HIS A C 1
ATOM 1337 O O . HIS A 1 180 ? 15.605 -1.833 3.393 1.00 95.12 180 HIS A O 1
ATOM 1343 N N . GLY A 1 181 ? 17.832 -2.095 3.355 1.00 95.31 181 GLY A N 1
ATOM 1344 C CA . GLY A 1 181 ? 18.045 -1.787 4.777 1.00 95.31 181 GLY A CA 1
ATOM 1345 C C . GLY A 1 181 ? 17.387 -0.487 5.250 1.00 95.31 181 GLY A C 1
ATOM 1346 O O . GLY A 1 181 ? 16.923 -0.400 6.386 1.00 95.31 181 GLY A O 1
ATOM 1347 N N . THR A 1 182 ? 17.226 0.495 4.360 1.00 94.69 182 THR A N 1
ATOM 1348 C CA . THR A 1 182 ? 16.527 1.759 4.654 1.00 94.69 182 THR A CA 1
ATOM 1349 C C . THR A 1 182 ? 15.083 1.569 5.123 1.00 94.69 182 THR A C 1
ATOM 1351 O O . THR A 1 182 ? 14.588 2.412 5.865 1.00 94.69 182 THR A O 1
ATOM 1354 N N . ALA A 1 183 ? 14.419 0.469 4.755 1.00 94.44 183 ALA A N 1
ATOM 1355 C CA . ALA A 1 183 ? 13.075 0.144 5.238 1.00 94.44 183 ALA A CA 1
ATOM 1356 C C . ALA A 1 183 ? 13.040 -0.197 6.744 1.00 94.44 183 ALA A C 1
ATOM 1358 O O . ALA A 1 183 ? 11.998 -0.043 7.381 1.00 94.44 183 ALA A O 1
ATOM 1359 N N . CYS A 1 184 ? 14.178 -0.602 7.314 1.00 96.06 184 CYS A N 1
ATOM 1360 C CA . CYS A 1 184 ? 14.394 -0.863 8.741 1.00 96.06 184 CYS A CA 1
ATOM 1361 C C . CYS A 1 184 ? 15.267 0.233 9.403 1.00 96.06 184 CYS A C 1
ATOM 1363 O O . CYS A 1 184 ? 15.845 0.025 10.466 1.00 96.06 184 CYS A O 1
ATOM 1365 N N . GLY A 1 185 ? 15.442 1.396 8.758 1.00 96.00 185 GLY A N 1
ATOM 1366 C CA . GLY A 1 185 ? 16.289 2.480 9.279 1.00 96.00 185 GLY A CA 1
ATOM 1367 C C . GLY A 1 185 ? 17.802 2.223 9.199 1.00 96.00 185 GLY A C 1
ATOM 1368 O O . GLY A 1 185 ? 18.572 2.902 9.878 1.00 96.00 185 GLY A O 1
ATOM 1369 N N . LEU A 1 186 ? 18.230 1.262 8.377 1.00 95.75 186 LEU A N 1
ATOM 1370 C CA . LEU A 1 186 ? 19.629 0.890 8.152 1.00 95.75 186 LEU A CA 1
ATOM 1371 C C . LEU A 1 186 ? 20.203 1.490 6.856 1.00 95.75 186 LEU A C 1
ATOM 1373 O O . LEU A 1 186 ? 19.513 2.184 6.101 1.00 95.75 186 LEU A O 1
ATOM 1377 N N . TYR A 1 187 ? 21.485 1.229 6.580 1.00 95.06 187 TYR A N 1
ATOM 1378 C CA . TYR A 1 187 ? 22.085 1.593 5.301 1.00 95.06 187 TYR A CA 1
ATOM 1379 C C . TYR A 1 187 ? 21.504 0.752 4.175 1.00 95.06 187 TYR A C 1
ATOM 1381 O O . TYR A 1 187 ? 21.092 -0.389 4.348 1.00 95.06 187 TYR A O 1
ATOM 1389 N N . GLY A 1 188 ? 21.514 1.315 2.973 1.00 90.56 188 GLY A N 1
ATOM 1390 C CA . GLY A 1 188 ? 20.814 0.701 1.864 1.00 90.56 188 GLY A CA 1
ATOM 1391 C C . GLY A 1 188 ? 21.261 -0.710 1.481 1.00 90.56 188 GLY A C 1
ATOM 1392 O O . GLY A 1 188 ? 20.454 -1.594 1.206 1.00 90.56 188 GLY A O 1
ATOM 1393 N N . PHE A 1 189 ? 22.564 -0.953 1.516 1.00 90.62 189 PHE A N 1
ATOM 1394 C CA . PHE A 1 189 ? 23.104 -2.260 1.166 1.00 90.62 189 PHE A CA 1
ATOM 1395 C C . PHE A 1 189 ? 22.743 -3.355 2.185 1.00 90.62 189 PHE A C 1
ATOM 1397 O O . PHE A 1 189 ? 22.816 -4.527 1.830 1.00 90.62 189 PHE A O 1
ATOM 1404 N N . GLU A 1 190 ? 22.340 -2.995 3.406 1.00 95.25 190 GLU A N 1
ATOM 1405 C CA . GLU A 1 190 ? 21.967 -3.957 4.445 1.00 95.25 190 GLU A CA 1
ATOM 1406 C C . GLU A 1 190 ? 20.623 -4.625 4.112 1.00 95.25 190 GLU A C 1
ATOM 1408 O O . GLU A 1 190 ? 19.821 -4.102 3.331 1.00 95.25 190 GLU A O 1
ATOM 1413 N N . ALA A 1 191 ? 20.385 -5.812 4.669 1.00 95.19 191 ALA A N 1
ATOM 1414 C CA . ALA A 1 191 ? 19.111 -6.505 4.523 1.00 95.19 191 ALA A CA 1
ATOM 1415 C C . ALA A 1 191 ? 18.087 -6.015 5.557 1.00 95.19 191 ALA A C 1
ATOM 1417 O O . ALA A 1 191 ? 18.422 -5.671 6.692 1.00 95.19 191 ALA A O 1
ATOM 1418 N N . CYS A 1 192 ? 16.825 -6.001 5.152 1.00 97.19 192 CYS A N 1
ATOM 1419 C CA . CYS A 1 192 ? 15.674 -5.752 6.007 1.00 97.19 192 CYS A CA 1
ATOM 1420 C C . CYS A 1 192 ? 14.600 -6.759 5.610 1.00 97.19 192 CYS A C 1
ATOM 1422 O O . CYS A 1 192 ? 14.315 -6.892 4.424 1.00 97.19 192 CYS A O 1
ATOM 1424 N N . ARG A 1 193 ? 14.017 -7.471 6.568 1.00 97.31 193 ARG A N 1
ATOM 1425 C CA . ARG A 1 193 ? 12.891 -8.373 6.338 1.00 97.31 193 ARG A CA 1
ATOM 1426 C C . ARG A 1 193 ? 11.745 -7.963 7.244 1.00 97.31 193 ARG A C 1
ATOM 1428 O O . ARG A 1 193 ? 11.935 -7.825 8.451 1.00 97.31 193 ARG A O 1
ATOM 1435 N N . LYS A 1 194 ? 10.563 -7.778 6.666 1.00 97.25 194 LYS A N 1
ATOM 1436 C CA . LYS A 1 194 ? 9.337 -7.469 7.409 1.00 97.25 194 LYS A CA 1
ATOM 1437 C C . LYS A 1 194 ? 8.310 -8.552 7.166 1.00 97.25 194 LYS A C 1
ATOM 1439 O O . LYS A 1 194 ? 8.090 -8.918 6.017 1.00 97.25 194 LYS A O 1
ATOM 1444 N N . VAL A 1 195 ? 7.694 -9.051 8.228 1.00 97.00 195 VAL A N 1
ATOM 1445 C CA . VAL A 1 195 ? 6.616 -10.039 8.158 1.00 97.00 195 VAL A CA 1
ATOM 1446 C C . VAL A 1 195 ? 5.323 -9.357 8.563 1.00 97.00 195 VAL A C 1
ATOM 1448 O O . VAL A 1 195 ? 5.253 -8.721 9.617 1.00 97.00 195 VAL A O 1
ATOM 1451 N N . PHE A 1 196 ? 4.305 -9.489 7.724 1.00 96.88 196 PHE A N 1
ATOM 1452 C CA . PHE A 1 196 ? 2.985 -8.915 7.930 1.00 96.88 196 PHE A CA 1
ATOM 1453 C C . PHE A 1 196 ? 1.953 -10.022 8.098 1.00 96.88 196 PHE A C 1
ATOM 1455 O O . PHE A 1 196 ? 1.991 -10.995 7.355 1.00 96.88 196 PHE A O 1
ATOM 1462 N N . ASP A 1 197 ? 1.024 -9.849 9.031 1.00 95.62 197 ASP A N 1
ATOM 1463 C CA . ASP A 1 197 ? -0.276 -10.520 9.003 1.00 95.62 197 ASP A CA 1
ATOM 1464 C C . ASP A 1 197 ? -1.181 -9.746 8.036 1.00 95.62 197 ASP A C 1
ATOM 1466 O O . ASP A 1 197 ? -1.362 -8.530 8.172 1.00 95.62 197 ASP A O 1
ATOM 1470 N N . ILE A 1 198 ? -1.683 -10.449 7.025 1.00 95.62 198 ILE A N 1
ATOM 1471 C CA . ILE A 1 198 ? -2.501 -9.921 5.933 1.00 95.62 198 ILE A CA 1
ATOM 1472 C C . ILE A 1 198 ? -3.879 -10.583 5.853 1.00 95.62 198 ILE A C 1
ATOM 1474 O O . ILE A 1 198 ? -4.616 -10.323 4.907 1.00 95.62 198 ILE A O 1
ATOM 1478 N N . ALA A 1 199 ? -4.260 -11.388 6.852 1.00 92.31 199 ALA A N 1
ATOM 1479 C CA . ALA A 1 199 ? -5.582 -12.013 6.907 1.00 92.31 199 ALA A CA 1
ATOM 1480 C C . ALA A 1 199 ? -6.719 -10.990 7.105 1.00 92.31 199 ALA A C 1
ATOM 1482 O O . ALA A 1 199 ? -7.887 -11.280 6.846 1.00 92.31 199 ALA A O 1
ATOM 1483 N N . GLY A 1 200 ? -6.391 -9.792 7.599 1.00 87.69 200 GLY A N 1
ATOM 1484 C CA . GLY A 1 200 ? -7.333 -8.690 7.778 1.00 87.69 200 GLY A CA 1
ATOM 1485 C C . GLY A 1 200 ? -7.498 -7.787 6.549 1.00 87.69 200 GLY A C 1
ATOM 1486 O O . GLY A 1 200 ? -7.015 -8.050 5.448 1.00 87.69 200 GLY A O 1
ATOM 1487 N N . ASP A 1 201 ? -8.173 -6.656 6.760 1.00 80.44 201 ASP A N 1
ATOM 1488 C CA . ASP A 1 201 ? -8.331 -5.607 5.740 1.00 80.44 201 ASP A CA 1
ATOM 1489 C C . ASP A 1 201 ? -7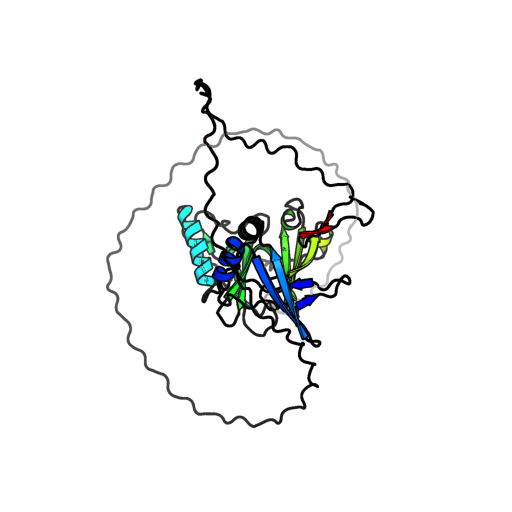.101 -4.696 5.613 1.00 80.44 201 ASP A C 1
ATOM 1491 O O . ASP A 1 201 ? -6.956 -3.966 4.632 1.00 80.44 201 ASP A O 1
ATOM 1495 N N . ALA A 1 202 ? -6.225 -4.711 6.618 1.00 82.88 202 ALA A N 1
ATOM 1496 C CA . ALA A 1 202 ? -5.014 -3.911 6.659 1.00 82.88 202 ALA A CA 1
ATOM 1497 C C . ALA A 1 202 ? -3.837 -4.769 7.129 1.00 82.88 202 ALA A C 1
ATOM 1499 O O . ALA A 1 202 ? -4.006 -5.577 8.047 1.00 82.88 202 ALA A O 1
ATOM 1500 N N . PRO A 1 203 ? -2.645 -4.574 6.546 1.00 90.56 203 PRO A N 1
ATOM 1501 C CA . PRO A 1 203 ? -1.474 -5.323 6.952 1.00 90.56 203 PRO A CA 1
ATOM 1502 C C . PRO A 1 203 ? -1.010 -4.901 8.344 1.00 90.56 203 PRO A C 1
ATOM 1504 O O . PRO A 1 203 ? -0.844 -3.711 8.629 1.00 90.56 203 PRO A O 1
ATOM 1507 N N . VAL A 1 204 ? -0.752 -5.883 9.201 1.00 89.25 204 VAL A N 1
ATOM 1508 C CA . VAL A 1 204 ? -0.204 -5.671 10.542 1.00 89.25 204 VAL A CA 1
ATOM 1509 C C . VAL A 1 204 ? 1.224 -6.192 10.563 1.00 89.25 204 VAL A C 1
ATOM 1511 O O . VAL A 1 204 ? 1.456 -7.373 10.338 1.00 89.25 204 VAL A O 1
ATOM 1514 N N . LEU A 1 205 ? 2.197 -5.320 10.834 1.00 92.81 205 LEU A N 1
ATOM 1515 C CA . LEU A 1 205 ? 3.590 -5.735 11.003 1.00 92.81 205 LEU A CA 1
ATOM 1516 C C . LEU A 1 205 ? 3.706 -6.619 12.254 1.00 92.81 205 LEU A C 1
ATOM 1518 O O . LEU A 1 205 ? 3.475 -6.140 13.364 1.00 92.81 205 LEU A O 1
ATOM 1522 N N . VAL A 1 206 ? 4.067 -7.889 12.073 1.00 94.75 206 VAL A N 1
ATOM 1523 C CA . VAL A 1 206 ? 4.238 -8.853 13.174 1.00 94.75 206 VAL A CA 1
ATOM 1524 C C . VAL A 1 206 ? 5.698 -9.047 13.559 1.00 94.75 206 VAL A C 1
ATOM 1526 O O . VAL A 1 206 ? 5.997 -9.304 14.723 1.00 94.75 206 VAL A O 1
ATOM 1529 N N . GLU A 1 207 ? 6.613 -8.895 12.603 1.00 95.75 207 GLU A N 1
ATOM 1530 C CA . GLU A 1 207 ? 8.043 -9.074 12.832 1.00 95.75 207 GLU A CA 1
ATOM 1531 C C . GLU A 1 207 ? 8.860 -8.168 11.909 1.00 95.75 207 GLU A C 1
ATOM 1533 O O . GLU A 1 207 ? 8.532 -7.983 10.735 1.00 95.75 207 GLU A O 1
ATOM 1538 N N . GLU A 1 208 ? 9.951 -7.623 12.441 1.00 97.38 208 GLU A N 1
ATOM 1539 C CA . GLU A 1 208 ? 10.962 -6.893 11.685 1.00 97.38 208 GLU A CA 1
ATOM 1540 C C . GLU A 1 208 ? 12.345 -7.439 12.056 1.00 97.38 208 GLU A C 1
ATOM 1542 O O . GLU A 1 208 ? 12.723 -7.455 13.228 1.00 97.38 208 GLU A O 1
ATOM 1547 N N . ILE A 1 209 ? 13.093 -7.881 11.046 1.00 97.06 209 ILE A N 1
ATOM 1548 C CA . ILE A 1 209 ? 14.456 -8.403 11.166 1.00 97.06 209 ILE A CA 1
ATOM 1549 C C . ILE A 1 209 ? 15.357 -7.509 10.318 1.00 97.06 209 ILE A C 1
ATOM 1551 O O . ILE A 1 209 ? 15.053 -7.235 9.157 1.00 97.06 209 ILE A O 1
ATOM 1555 N N . ALA A 1 210 ? 16.484 -7.060 10.864 1.00 96.75 210 ALA A N 1
ATOM 1556 C CA . ALA A 1 210 ? 17.353 -6.100 10.192 1.00 96.75 210 ALA A CA 1
ATOM 1557 C C . ALA A 1 210 ? 18.830 -6.514 10.245 1.00 96.75 210 ALA A C 1
ATOM 1559 O O . ALA A 1 210 ? 19.281 -7.192 11.171 1.00 96.75 210 ALA A O 1
ATOM 1560 N N . GLY A 1 211 ? 19.601 -6.082 9.248 1.00 94.75 211 GLY A N 1
ATOM 1561 C CA . GLY A 1 211 ? 21.047 -6.269 9.203 1.00 94.75 211 GLY A CA 1
ATOM 1562 C C . GLY A 1 211 ? 21.457 -7.728 8.950 1.00 94.75 211 GLY A C 1
ATOM 1563 O O . GLY A 1 211 ? 20.788 -8.428 8.188 1.00 94.75 211 GLY A O 1
ATOM 1564 N N . PRO A 1 212 ? 22.548 -8.214 9.572 1.00 94.81 212 PRO A N 1
ATOM 1565 C CA . PRO A 1 212 ? 23.093 -9.547 9.296 1.00 94.81 212 PRO A CA 1
ATOM 1566 C C . PRO A 1 212 ? 22.128 -10.700 9.585 1.00 94.81 212 PRO A C 1
ATOM 1568 O O . PRO A 1 212 ? 22.201 -11.742 8.943 1.00 94.81 212 PRO A O 1
ATOM 1571 N N . GLU A 1 213 ? 21.217 -10.535 10.547 1.00 94.06 213 GLU A N 1
ATOM 1572 C CA . GLU A 1 213 ? 20.204 -11.553 10.844 1.00 94.06 213 GLU A CA 1
ATOM 1573 C C . GLU A 1 213 ? 19.239 -11.703 9.666 1.00 94.06 213 GLU A C 1
ATOM 1575 O O . GLU A 1 213 ? 18.975 -12.823 9.224 1.00 94.06 213 GLU A O 1
ATOM 1580 N N . ALA A 1 214 ? 18.805 -10.581 9.080 1.00 94.12 214 ALA A N 1
ATOM 1581 C CA . ALA A 1 214 ? 17.951 -10.594 7.901 1.00 94.12 214 ALA A CA 1
ATOM 1582 C C . ALA A 1 214 ? 18.654 -11.271 6.718 1.00 94.12 214 ALA A C 1
ATOM 1584 O O . ALA A 1 214 ? 18.022 -12.067 6.032 1.00 94.12 214 ALA A O 1
ATOM 1585 N N . GLU A 1 215 ? 19.961 -11.064 6.519 1.00 90.62 215 GLU A N 1
ATOM 1586 C CA . GLU A 1 215 ? 20.727 -11.730 5.448 1.00 90.62 215 GLU A CA 1
ATOM 1587 C C . GLU A 1 215 ? 20.697 -13.264 5.550 1.00 90.62 215 GLU A C 1
ATOM 1589 O O . GLU A 1 215 ? 20.719 -13.950 4.531 1.00 90.62 215 GLU A O 1
ATOM 1594 N N . THR A 1 216 ? 20.620 -13.815 6.767 1.00 91.50 216 THR A N 1
ATOM 1595 C CA . THR A 1 216 ? 20.573 -15.274 6.976 1.00 91.50 216 THR A CA 1
ATOM 1596 C C . THR A 1 216 ? 19.188 -15.890 6.776 1.00 91.50 216 THR A C 1
ATOM 1598 O O . THR A 1 216 ? 19.094 -17.099 6.562 1.00 91.50 216 THR A O 1
ATOM 1601 N N . VAL A 1 217 ? 18.131 -15.075 6.849 1.00 88.25 217 VAL A N 1
ATOM 1602 C CA . VAL A 1 217 ? 16.722 -15.496 6.731 1.00 88.25 217 VAL A CA 1
ATOM 1603 C C . VAL A 1 217 ? 16.109 -15.068 5.394 1.00 88.25 217 VAL A C 1
ATOM 1605 O O . VAL A 1 217 ? 15.061 -15.580 5.010 1.00 88.25 217 VAL A O 1
ATOM 1608 N N . THR A 1 218 ? 16.768 -14.155 4.671 1.00 78.56 218 THR A N 1
ATOM 1609 C CA . THR A 1 218 ? 16.371 -13.735 3.324 1.00 78.56 218 THR A CA 1
ATOM 1610 C C . THR A 1 218 ? 16.208 -14.984 2.475 1.00 78.56 218 THR A C 1
ATOM 1612 O O . THR A 1 218 ? 17.060 -15.882 2.502 1.00 78.56 218 THR A O 1
ATOM 1615 N N . ILE A 1 219 ? 15.114 -15.043 1.721 1.00 71.50 219 ILE A N 1
ATOM 1616 C CA . ILE A 1 219 ? 14.892 -16.132 0.779 1.00 71.50 219 ILE A CA 1
ATOM 1617 C C . ILE A 1 219 ? 16.127 -16.145 -0.110 1.00 71.50 219 ILE A C 1
ATOM 1619 O O . ILE A 1 219 ? 16.470 -15.125 -0.712 1.00 71.50 219 ILE A O 1
ATOM 1623 N N . ALA A 1 220 ? 16.833 -17.275 -0.173 1.00 58.06 220 ALA A N 1
ATOM 1624 C CA . ALA A 1 220 ? 17.781 -17.475 -1.252 1.00 58.06 220 ALA A CA 1
ATOM 1625 C C . ALA A 1 220 ? 16.937 -17.338 -2.519 1.00 58.06 220 ALA A C 1
ATOM 1627 O O . ALA A 1 220 ? 16.161 -18.248 -2.816 1.00 58.06 220 ALA A O 1
ATOM 1628 N N . GLY A 1 221 ? 16.980 -16.152 -3.149 1.00 50.41 221 GLY A N 1
ATOM 1629 C CA . GLY A 1 221 ? 16.103 -15.788 -4.261 1.00 50.41 221 GLY A CA 1
ATOM 1630 C C . GLY A 1 221 ? 16.096 -16.909 -5.289 1.00 50.41 221 GLY A C 1
ATOM 1631 O O . GLY A 1 221 ? 17.063 -17.675 -5.287 1.00 50.41 221 GLY A O 1
ATOM 1632 N N . PRO A 1 222 ? 15.042 -17.049 -6.121 1.00 46.62 222 PRO A N 1
ATOM 1633 C CA . PRO A 1 222 ? 14.923 -18.156 -7.068 1.00 46.62 222 PRO A CA 1
ATOM 1634 C C . PRO A 1 222 ? 16.270 -18.323 -7.745 1.00 46.62 222 PRO A C 1
ATOM 1636 O O . PRO A 1 222 ? 16.690 -17.430 -8.476 1.00 46.62 222 PRO A O 1
ATOM 1639 N N . ALA A 1 223 ? 16.993 -19.372 -7.333 1.00 40.47 223 ALA A N 1
ATOM 1640 C CA . ALA A 1 223 ? 18.430 -19.445 -7.517 1.00 40.47 223 ALA A CA 1
ATOM 1641 C C . ALA A 1 223 ? 18.655 -19.300 -9.003 1.00 40.47 223 ALA A C 1
ATOM 1643 O O . ALA A 1 223 ? 18.227 -20.224 -9.690 1.00 40.47 223 ALA A O 1
ATOM 1644 N N . GLU A 1 224 ? 19.179 -18.137 -9.436 1.00 43.47 224 GLU A N 1
ATOM 1645 C CA . GLU A 1 224 ? 19.414 -17.724 -10.825 1.00 43.47 224 GLU A CA 1
ATOM 1646 C C . GLU A 1 224 ? 19.218 -18.929 -11.726 1.00 43.47 224 GLU A C 1
ATOM 1648 O O . GLU A 1 224 ? 20.132 -19.755 -11.807 1.00 43.47 224 GLU A O 1
ATOM 1653 N N . ALA A 1 225 ? 17.981 -19.136 -12.207 1.00 39.41 225 ALA A N 1
ATOM 1654 C CA . ALA A 1 225 ? 17.615 -20.376 -12.876 1.00 39.41 225 ALA A CA 1
ATOM 1655 C C . ALA A 1 225 ? 18.600 -20.511 -14.025 1.00 39.41 225 ALA A C 1
ATOM 1657 O O . ALA A 1 225 ? 18.562 -19.710 -14.957 1.00 39.41 225 ALA A O 1
ATOM 1658 N N . GLY A 1 226 ? 19.568 -21.414 -13.839 1.00 35.72 226 GLY A N 1
ATOM 1659 C CA . GLY A 1 226 ? 20.849 -21.321 -14.510 1.00 35.72 226 GLY A CA 1
ATOM 1660 C C . GLY A 1 226 ? 20.620 -21.173 -15.995 1.00 35.72 226 GLY A C 1
ATOM 1661 O O . GLY A 1 226 ? 20.060 -22.069 -16.623 1.00 35.72 226 GLY A O 1
ATOM 1662 N N . VAL A 1 227 ? 21.040 -20.035 -16.543 1.00 39.03 227 VAL A N 1
ATOM 1663 C CA . VAL A 1 227 ? 21.210 -19.889 -17.981 1.00 39.03 227 VAL A CA 1
ATOM 1664 C C . VAL A 1 227 ? 22.126 -21.038 -18.387 1.00 39.03 227 VAL A C 1
ATOM 1666 O O . VAL A 1 227 ? 23.274 -21.104 -17.946 1.00 39.03 227 VAL A O 1
ATOM 1669 N N . ASP A 1 228 ? 21.550 -21.990 -19.120 1.00 37.09 228 ASP A N 1
ATOM 1670 C CA . ASP A 1 228 ? 22.121 -23.273 -19.507 1.00 37.09 228 ASP A CA 1
ATOM 1671 C C . ASP A 1 228 ? 23.640 -23.217 -19.726 1.00 37.09 228 ASP A C 1
ATOM 1673 O O . ASP A 1 228 ? 24.142 -22.769 -20.762 1.00 37.09 228 ASP A O 1
ATOM 1677 N N . ALA A 1 229 ? 24.390 -23.790 -18.784 1.00 40.56 229 ALA A N 1
ATOM 1678 C CA . ALA A 1 229 ? 25.682 -24.370 -19.094 1.00 40.56 229 ALA A CA 1
ATOM 1679 C C . ALA A 1 229 ? 25.428 -25.635 -19.927 1.00 40.56 229 ALA A C 1
ATOM 1681 O O . ALA A 1 229 ? 25.345 -26.737 -19.397 1.00 40.56 229 ALA A O 1
ATOM 1682 N N . GLY A 1 230 ? 25.262 -25.436 -21.237 1.00 33.94 230 GLY A N 1
ATOM 1683 C CA . GLY A 1 230 ? 25.397 -26.423 -22.305 1.00 33.94 230 GLY A CA 1
ATOM 1684 C C . GLY A 1 230 ? 24.982 -27.855 -21.969 1.00 33.94 230 GLY A C 1
ATOM 1685 O O . GLY A 1 230 ? 25.822 -28.682 -21.606 1.00 33.94 230 GLY A O 1
ATOM 1686 N N . ALA A 1 231 ? 23.726 -28.195 -22.261 1.00 34.84 231 ALA A N 1
ATOM 1687 C CA . ALA A 1 231 ? 23.341 -29.568 -22.555 1.00 34.84 231 ALA A CA 1
ATOM 1688 C C . ALA A 1 231 ? 24.183 -30.091 -23.736 1.00 34.84 231 ALA A C 1
ATOM 1690 O O . ALA A 1 231 ? 23.839 -29.947 -24.910 1.00 34.84 231 ALA A O 1
ATOM 1691 N N . THR A 1 232 ? 25.326 -30.702 -23.422 1.00 34.56 232 THR A N 1
ATOM 1692 C CA . THR A 1 232 ? 26.066 -31.526 -24.372 1.00 34.56 232 THR A CA 1
ATOM 1693 C C . THR A 1 232 ? 25.242 -32.784 -24.582 1.00 34.56 232 THR A C 1
ATOM 1695 O O . THR A 1 232 ? 25.223 -33.684 -23.743 1.00 34.56 232 THR A O 1
ATOM 1698 N N . VAL A 1 233 ? 24.546 -32.847 -25.713 1.00 33.59 233 VAL A N 1
ATOM 1699 C CA . VAL A 1 233 ? 23.957 -34.086 -26.215 1.00 33.59 233 VAL A CA 1
ATOM 1700 C C . VAL A 1 233 ? 25.112 -35.023 -26.564 1.00 33.59 233 VAL A C 1
ATOM 1702 O O . VAL A 1 233 ? 25.669 -34.971 -27.659 1.00 33.59 233 VAL A O 1
ATOM 1705 N N . VAL A 1 234 ? 25.507 -35.880 -25.621 1.00 32.94 234 VAL A N 1
ATOM 1706 C CA . VAL A 1 234 ? 26.331 -37.046 -25.936 1.00 32.94 234 VAL A CA 1
ATOM 1707 C C . VAL A 1 234 ? 25.409 -38.058 -26.600 1.00 32.94 234 VAL A C 1
ATOM 1709 O O . VAL A 1 234 ? 24.618 -38.739 -25.948 1.00 32.94 234 VAL A O 1
ATOM 1712 N N . ALA A 1 235 ? 25.494 -38.130 -27.926 1.00 34.22 235 ALA A N 1
ATOM 1713 C CA . ALA A 1 235 ? 24.952 -39.239 -28.687 1.00 34.22 235 ALA A CA 1
ATOM 1714 C C . ALA A 1 235 ? 25.567 -40.544 -28.158 1.00 34.22 235 ALA A C 1
ATOM 1716 O O . ALA A 1 235 ? 26.784 -40.735 -28.215 1.00 34.22 235 ALA A O 1
ATOM 1717 N N . MET A 1 236 ? 24.727 -41.445 -27.644 1.00 37.69 236 MET A N 1
ATOM 1718 C CA . MET A 1 236 ? 25.149 -42.808 -27.343 1.00 37.69 236 MET A CA 1
ATOM 1719 C C . MET A 1 236 ? 25.526 -43.496 -28.655 1.00 37.69 236 MET A C 1
ATOM 1721 O O . MET A 1 236 ? 24.671 -43.779 -29.490 1.00 37.69 236 MET A O 1
ATOM 1725 N N . SER A 1 237 ? 26.825 -43.726 -28.828 1.00 40.16 237 SER A N 1
ATOM 1726 C CA . SER A 1 237 ? 27.374 -44.655 -29.811 1.00 40.16 237 SER A CA 1
ATOM 1727 C C . SER A 1 237 ? 27.981 -45.819 -29.040 1.00 40.16 237 SER A C 1
ATOM 1729 O O . SER A 1 237 ? 28.693 -45.611 -28.058 1.00 40.16 237 SER A O 1
ATOM 1731 N N . ASP A 1 238 ? 27.660 -47.029 -29.476 1.00 44.75 238 ASP A N 1
ATOM 1732 C CA . ASP A 1 238 ? 28.055 -48.291 -28.870 1.00 44.75 238 ASP A CA 1
ATOM 1733 C C . ASP A 1 238 ? 29.559 -48.419 -28.561 1.00 44.75 238 ASP A C 1
ATOM 1735 O O . ASP A 1 238 ? 30.422 -48.207 -29.410 1.00 44.75 238 ASP A O 1
ATOM 1739 N N . GLY A 1 239 ? 29.830 -48.860 -27.329 1.00 49.22 239 GLY A N 1
ATOM 1740 C CA . GLY A 1 239 ? 30.841 -49.856 -26.965 1.00 49.22 239 GLY A CA 1
ATOM 1741 C C . GLY A 1 239 ? 32.254 -49.736 -27.538 1.00 49.22 239 GLY A C 1
ATOM 1742 O O . GLY A 1 239 ? 32.592 -50.444 -28.481 1.00 49.22 239 GLY A O 1
ATOM 1743 N N . VAL A 1 240 ? 33.135 -49.025 -26.826 1.00 40.44 240 VAL A N 1
ATOM 1744 C CA . VAL A 1 240 ? 34.571 -49.355 -26.764 1.00 40.44 240 VAL A CA 1
ATOM 1745 C C . VAL A 1 240 ? 35.070 -49.132 -25.333 1.00 40.44 240 VAL A C 1
ATOM 1747 O O . VAL A 1 240 ? 35.171 -48.005 -24.860 1.00 40.44 240 VAL A O 1
ATOM 1750 N N . THR A 1 241 ? 35.384 -50.220 -24.631 1.00 39.88 241 THR A N 1
ATOM 1751 C CA . THR A 1 241 ? 36.173 -50.208 -23.391 1.00 39.88 241 THR A CA 1
ATOM 1752 C C . THR A 1 241 ? 37.635 -49.920 -23.717 1.00 39.88 241 THR A C 1
ATOM 1754 O O . THR A 1 241 ? 38.256 -50.691 -24.448 1.00 39.88 241 THR A O 1
ATOM 1757 N N . VAL A 1 242 ? 38.192 -48.857 -23.135 1.00 39.94 242 VAL A N 1
ATOM 1758 C CA . VAL A 1 242 ? 39.642 -48.638 -23.048 1.00 39.94 242 VAL A CA 1
ATOM 1759 C C . VAL A 1 242 ? 40.007 -48.543 -21.567 1.00 39.94 242 VAL A C 1
ATOM 1761 O O . VAL A 1 242 ? 39.429 -47.743 -20.833 1.00 39.94 242 VAL A O 1
ATOM 1764 N N . GLU A 1 243 ? 40.915 -49.413 -21.127 1.00 44.59 243 GLU A N 1
ATOM 1765 C CA . GLU A 1 243 ? 41.488 -49.419 -19.777 1.00 44.59 243 GLU A CA 1
ATOM 1766 C C . GLU A 1 243 ? 42.347 -48.162 -19.540 1.00 44.59 243 GLU A C 1
ATOM 1768 O O . GLU A 1 243 ? 43.051 -47.733 -20.457 1.00 44.59 243 GLU A O 1
ATOM 1773 N N . PRO A 1 244 ? 42.345 -47.570 -18.330 1.00 49.69 244 PRO A N 1
ATOM 1774 C CA . PRO A 1 244 ? 43.223 -46.449 -18.033 1.00 49.69 244 PRO A CA 1
ATOM 1775 C C . PRO A 1 244 ? 44.631 -46.935 -17.652 1.00 49.69 244 PRO A C 1
ATOM 1777 O O . PRO A 1 244 ? 44.820 -47.618 -16.645 1.00 49.69 244 PRO A O 1
ATOM 1780 N N . GLU A 1 245 ? 45.632 -46.528 -18.435 1.00 38.09 245 GLU A N 1
ATOM 1781 C CA . GLU A 1 245 ? 47.039 -46.550 -18.025 1.00 38.09 245 GLU A CA 1
ATOM 1782 C C . GLU A 1 245 ? 47.291 -45.479 -16.954 1.00 38.09 245 GLU A C 1
ATOM 1784 O O . GLU A 1 245 ? 46.981 -44.298 -17.124 1.00 38.09 245 GLU A O 1
ATOM 1789 N N . ALA A 1 246 ? 47.873 -45.907 -15.835 1.00 44.16 246 ALA A N 1
ATOM 1790 C CA . ALA A 1 246 ? 48.328 -45.040 -14.762 1.00 44.16 246 ALA A CA 1
ATOM 1791 C C . ALA A 1 246 ? 49.598 -44.288 -15.188 1.00 44.16 246 ALA A C 1
ATOM 1793 O O . ALA A 1 246 ? 50.636 -44.904 -15.432 1.00 44.16 246 ALA A O 1
ATOM 1794 N N . VAL A 1 247 ? 49.539 -42.954 -15.214 1.00 42.78 247 VAL A N 1
ATOM 1795 C CA . VAL A 1 247 ? 50.723 -42.099 -15.366 1.00 42.78 247 VAL A CA 1
ATOM 1796 C C . VAL A 1 247 ? 51.116 -41.552 -13.997 1.00 42.78 247 VAL A C 1
ATOM 1798 O O . VAL A 1 247 ? 50.344 -40.862 -13.332 1.00 42.78 247 VAL A O 1
ATOM 1801 N N . ALA A 1 248 ? 52.329 -41.905 -13.579 1.00 45.62 248 ALA A N 1
ATOM 1802 C CA . ALA A 1 248 ? 52.985 -41.409 -12.381 1.00 45.62 248 ALA A CA 1
ATOM 1803 C C . ALA A 1 248 ? 53.327 -39.915 -12.517 1.00 45.62 248 ALA A C 1
ATOM 1805 O O . ALA A 1 248 ? 53.864 -39.484 -13.536 1.00 45.62 248 ALA A O 1
ATOM 1806 N N . VAL A 1 249 ? 53.043 -39.145 -11.465 1.00 43.75 249 VAL A N 1
ATOM 1807 C CA . VAL A 1 249 ? 53.438 -37.739 -11.327 1.00 43.75 249 VAL A CA 1
ATOM 1808 C C . VAL A 1 249 ? 54.663 -37.677 -10.416 1.00 43.75 249 VAL A C 1
ATOM 1810 O O . VAL A 1 249 ? 54.577 -38.012 -9.236 1.00 43.75 249 VAL A O 1
ATOM 1813 N N . GLU A 1 250 ? 55.799 -37.253 -10.968 1.00 48.31 250 GLU A N 1
ATOM 1814 C CA . GLU A 1 250 ? 56.989 -36.858 -10.205 1.00 48.31 250 GLU A CA 1
ATOM 1815 C C . GLU A 1 250 ? 56.890 -35.370 -9.816 1.00 48.31 250 GLU A C 1
ATOM 1817 O O . GLU A 1 250 ? 56.410 -34.567 -10.624 1.00 48.31 250 GLU A O 1
ATOM 1822 N N . PRO A 1 251 ? 57.352 -34.957 -8.620 1.00 53.00 251 PRO A N 1
ATOM 1823 C CA . PRO A 1 251 ? 57.356 -33.559 -8.224 1.00 53.00 251 PRO A CA 1
ATOM 1824 C C . PRO A 1 251 ? 58.717 -32.907 -8.500 1.00 53.00 251 PRO A C 1
ATOM 1826 O O . PRO A 1 251 ? 59.762 -33.437 -8.126 1.00 53.00 251 PRO A O 1
ATOM 1829 N N . GLY A 1 252 ? 58.698 -31.695 -9.053 1.00 40.25 252 GLY A N 1
ATOM 1830 C CA . GLY A 1 252 ? 59.834 -30.783 -8.942 1.00 40.25 252 GLY A CA 1
ATOM 1831 C C . GLY A 1 252 ? 60.014 -29.852 -10.130 1.00 40.25 252 GLY A C 1
ATOM 1832 O O . GLY A 1 252 ? 60.506 -30.272 -11.168 1.00 40.25 252 GLY A O 1
ATOM 1833 N N . ALA A 1 253 ? 59.689 -28.575 -9.933 1.00 40.59 253 ALA A N 1
ATOM 1834 C CA . ALA A 1 253 ? 60.527 -27.456 -10.361 1.00 40.59 253 ALA A CA 1
ATOM 1835 C C . ALA A 1 253 ? 59.908 -26.145 -9.866 1.00 40.59 253 ALA A C 1
ATOM 1837 O O . ALA A 1 253 ? 58.807 -25.759 -10.251 1.00 40.59 253 ALA A O 1
ATOM 1838 N N . GLU A 1 254 ? 60.650 -25.477 -8.994 1.00 47.56 254 GLU A N 1
ATOM 1839 C CA . GLU A 1 254 ? 60.451 -24.094 -8.597 1.00 47.56 254 GLU A CA 1
ATOM 1840 C C . GLU A 1 254 ? 60.764 -23.192 -9.800 1.00 47.56 254 GLU A C 1
ATOM 1842 O O . GLU A 1 254 ? 61.847 -23.280 -10.380 1.00 47.56 254 GLU A O 1
ATOM 1847 N N . THR A 1 255 ? 59.846 -22.298 -10.166 1.00 40.69 255 THR A N 1
ATOM 1848 C CA . THR A 1 255 ? 60.149 -21.179 -11.070 1.00 40.69 255 THR A CA 1
ATOM 1849 C C . THR A 1 255 ? 59.669 -19.881 -10.450 1.00 40.69 255 THR A C 1
ATOM 1851 O O . THR A 1 255 ? 58.480 -19.682 -10.207 1.00 40.69 255 THR A O 1
ATOM 1854 N N . ALA A 1 256 ? 60.645 -19.015 -10.184 1.00 44.44 256 ALA A N 1
ATOM 1855 C CA . ALA A 1 256 ? 60.477 -17.640 -9.760 1.00 44.44 256 ALA A CA 1
ATOM 1856 C C . ALA A 1 256 ? 59.702 -16.840 -10.817 1.00 44.44 256 ALA A C 1
ATOM 1858 O O . ALA A 1 256 ? 60.029 -16.884 -12.002 1.00 44.44 256 ALA A O 1
ATOM 1859 N N . VAL A 1 257 ? 58.691 -16.095 -10.370 1.00 46.03 257 VAL A N 1
ATOM 1860 C CA . VAL A 1 257 ? 57.984 -15.107 -11.187 1.00 46.03 257 VAL A CA 1
ATOM 1861 C C . VAL A 1 257 ? 58.697 -13.771 -11.007 1.00 46.03 257 VAL A C 1
ATOM 1863 O O . VAL A 1 257 ? 58.659 -13.165 -9.938 1.00 46.03 257 VAL A O 1
ATOM 1866 N N . GLU A 1 258 ? 59.392 -13.353 -12.059 1.00 41.72 258 GLU A N 1
ATOM 1867 C CA . GLU A 1 258 ? 59.998 -12.035 -12.207 1.00 41.72 258 GLU A CA 1
ATOM 1868 C C . GLU A 1 258 ? 58.917 -11.043 -12.663 1.00 41.72 258 GLU A C 1
ATOM 1870 O O . GLU A 1 258 ? 58.335 -11.170 -13.741 1.00 41.72 258 GLU A O 1
ATOM 1875 N N . THR A 1 259 ? 58.609 -10.068 -11.809 1.00 44.91 259 THR A N 1
ATOM 1876 C CA . THR A 1 259 ? 57.631 -9.010 -12.074 1.00 44.91 259 THR A CA 1
ATOM 1877 C C . THR A 1 259 ? 58.246 -7.950 -12.990 1.00 44.91 259 THR A C 1
ATOM 1879 O O . THR A 1 259 ? 59.029 -7.116 -12.536 1.00 44.91 259 THR A O 1
ATOM 1882 N N . ALA A 1 260 ? 57.867 -7.943 -14.269 1.00 41.31 260 ALA A N 1
ATOM 1883 C CA . ALA A 1 260 ? 58.174 -6.851 -15.189 1.00 41.31 260 ALA A CA 1
ATOM 1884 C C . ALA A 1 260 ? 56.977 -5.893 -15.297 1.00 41.31 260 ALA A C 1
ATOM 1886 O O . ALA A 1 260 ? 55.921 -6.233 -15.829 1.00 41.31 260 ALA A O 1
ATOM 1887 N N . VAL A 1 261 ? 57.165 -4.680 -14.778 1.00 50.38 261 VAL A N 1
ATOM 1888 C CA . VAL A 1 261 ? 56.272 -3.528 -14.942 1.00 50.38 261 VAL A CA 1
ATOM 1889 C C . VAL A 1 261 ? 56.517 -2.920 -16.325 1.00 50.38 261 VAL A C 1
ATOM 1891 O O . VAL A 1 261 ? 57.635 -2.497 -16.618 1.00 50.38 261 VAL A O 1
ATOM 1894 N N . ALA A 1 262 ? 55.480 -2.846 -17.161 1.00 44.25 262 ALA A N 1
ATOM 1895 C CA . ALA A 1 262 ? 55.496 -2.102 -18.420 1.00 44.25 262 ALA A CA 1
ATOM 1896 C C . ALA A 1 262 ? 54.657 -0.812 -18.286 1.00 44.25 262 ALA A C 1
ATOM 1898 O O . ALA A 1 262 ? 53.575 -0.861 -17.697 1.00 44.25 262 ALA A O 1
ATOM 1899 N N . PRO A 1 263 ? 55.127 0.339 -18.807 1.00 53.81 263 PRO A N 1
ATOM 1900 C CA . PRO A 1 263 ? 54.401 1.600 -18.727 1.00 53.81 263 PRO A CA 1
ATOM 1901 C C . PRO A 1 263 ? 53.362 1.740 -19.848 1.00 53.81 263 PRO A C 1
ATOM 1903 O O . PRO A 1 263 ? 53.590 1.349 -20.993 1.00 53.81 263 PRO A O 1
ATOM 1906 N N . ALA A 1 264 ? 52.230 2.346 -19.491 1.00 42.12 264 ALA A N 1
ATOM 1907 C CA . ALA A 1 264 ? 51.157 2.733 -20.393 1.00 42.12 264 ALA A CA 1
ATOM 1908 C C . ALA A 1 264 ? 51.610 3.846 -21.352 1.00 42.12 264 ALA A C 1
ATOM 1910 O O . ALA A 1 264 ? 52.159 4.862 -20.924 1.00 42.12 264 ALA A O 1
ATOM 1911 N N . ALA A 1 265 ? 51.338 3.660 -22.643 1.00 41.84 265 ALA A N 1
ATOM 1912 C CA . ALA A 1 265 ? 51.384 4.709 -23.651 1.00 41.84 265 ALA A CA 1
ATOM 1913 C C . ALA A 1 265 ? 49.966 4.895 -24.204 1.00 41.84 265 ALA A C 1
ATOM 1915 O O . ALA A 1 265 ? 49.429 4.021 -24.884 1.00 41.84 265 ALA A O 1
ATOM 1916 N N . GLU A 1 266 ? 49.360 6.030 -23.867 1.00 44.72 266 GLU A N 1
ATOM 1917 C CA . GLU A 1 266 ? 48.090 6.491 -24.419 1.00 44.72 266 GLU A CA 1
ATOM 1918 C C . GLU A 1 266 ? 48.266 6.853 -25.899 1.00 44.72 266 GLU A C 1
ATOM 1920 O O . GLU A 1 266 ? 49.156 7.621 -26.267 1.00 44.72 266 GLU A O 1
ATOM 1925 N N . THR A 1 267 ? 47.400 6.308 -26.753 1.00 51.38 267 THR A N 1
ATOM 1926 C CA . THR A 1 267 ? 47.222 6.759 -28.139 1.00 51.38 267 THR A CA 1
ATOM 1927 C C . THR A 1 267 ? 45.765 7.201 -28.295 1.00 51.38 267 THR A C 1
ATOM 1929 O O . THR A 1 267 ? 44.880 6.429 -27.923 1.00 51.38 267 THR A O 1
ATOM 1932 N N . PRO A 1 268 ? 45.475 8.410 -28.808 1.00 55.19 268 PRO A N 1
ATOM 1933 C CA . PRO A 1 268 ? 44.103 8.865 -28.989 1.00 55.19 268 PRO A CA 1
ATOM 1934 C C . PRO A 1 268 ? 43.486 8.212 -30.231 1.00 55.19 268 PRO A C 1
ATOM 1936 O O . PRO A 1 268 ? 44.060 8.259 -31.319 1.00 55.19 268 PRO A O 1
ATOM 1939 N N . ALA A 1 269 ? 42.315 7.601 -30.052 1.00 48.22 269 ALA A N 1
ATOM 1940 C CA . ALA A 1 269 ? 41.526 7.024 -31.131 1.00 48.22 269 ALA A CA 1
ATOM 1941 C C . ALA A 1 269 ? 40.814 8.119 -31.947 1.00 48.22 269 ALA A C 1
ATOM 1943 O O . ALA A 1 269 ? 40.222 9.053 -31.407 1.00 48.22 269 ALA A O 1
ATOM 1944 N N . GLU A 1 270 ? 40.902 7.968 -33.263 1.00 60.16 270 GLU A N 1
ATOM 1945 C CA . GLU A 1 270 ? 40.270 8.769 -34.310 1.00 60.16 270 GLU A CA 1
ATOM 1946 C C . GLU A 1 270 ? 38.741 8.524 -34.344 1.00 60.16 270 GLU A C 1
ATOM 1948 O O . GLU A 1 270 ? 38.310 7.386 -34.137 1.00 60.16 270 GLU A O 1
ATOM 1953 N N . PRO A 1 271 ? 37.892 9.543 -34.588 1.00 56.72 271 PRO A N 1
ATOM 1954 C CA . PRO A 1 271 ? 36.442 9.362 -34.588 1.00 56.72 271 PRO A CA 1
ATOM 1955 C C . PRO A 1 271 ? 35.949 8.694 -35.882 1.00 56.72 271 PRO A C 1
ATOM 1957 O O . PRO A 1 271 ? 36.260 9.130 -36.990 1.00 56.72 271 PRO A O 1
ATOM 1960 N N . ALA A 1 272 ? 35.134 7.649 -35.726 1.00 57.53 272 ALA A N 1
ATOM 1961 C CA . ALA A 1 272 ? 34.458 6.953 -36.818 1.00 57.53 272 ALA A CA 1
ATOM 1962 C C . ALA A 1 272 ? 33.408 7.848 -37.522 1.00 57.53 272 ALA A C 1
ATOM 1964 O O . ALA A 1 272 ? 32.801 8.710 -36.879 1.00 57.53 272 ALA A O 1
ATOM 1965 N N . PRO A 1 273 ? 33.160 7.652 -38.832 1.00 55.72 273 PRO A N 1
ATOM 1966 C CA . PRO A 1 273 ? 32.211 8.459 -39.590 1.00 55.72 273 PRO A CA 1
ATOM 1967 C C . PRO A 1 273 ? 30.750 8.112 -39.267 1.00 55.72 273 PRO A C 1
ATOM 1969 O O . PRO A 1 273 ? 30.392 6.958 -39.034 1.00 55.72 273 PRO A O 1
ATOM 1972 N N . ALA A 1 274 ? 29.910 9.148 -39.303 1.00 46.78 274 ALA A N 1
ATOM 1973 C CA . ALA A 1 274 ? 28.472 9.103 -39.081 1.00 46.78 274 ALA A CA 1
ATOM 1974 C C . ALA A 1 274 ? 27.753 8.144 -40.048 1.00 46.78 274 ALA A C 1
ATOM 1976 O O . ALA A 1 274 ? 27.889 8.253 -41.269 1.00 46.78 274 ALA A O 1
ATOM 1977 N N . ALA A 1 275 ? 26.954 7.235 -39.486 1.00 46.62 275 ALA A N 1
ATOM 1978 C CA . ALA A 1 275 ? 26.037 6.389 -40.235 1.00 46.62 275 ALA A CA 1
ATOM 1979 C C . ALA A 1 275 ? 24.832 7.208 -40.726 1.00 46.62 275 ALA A C 1
ATOM 1981 O O . ALA A 1 275 ? 24.253 8.005 -39.987 1.00 46.62 275 ALA A O 1
ATOM 1982 N N . ALA A 1 276 ? 24.489 7.012 -41.997 1.00 47.34 276 ALA A N 1
ATOM 1983 C CA . ALA A 1 276 ? 23.365 7.641 -42.672 1.00 47.34 276 ALA A CA 1
ATOM 1984 C C . ALA A 1 276 ? 22.015 7.138 -42.130 1.00 47.34 276 ALA A C 1
ATOM 1986 O O . ALA A 1 276 ? 21.861 5.962 -41.804 1.00 47.34 276 ALA A O 1
ATOM 1987 N N . ALA A 1 277 ? 21.043 8.049 -42.073 1.00 49.31 277 ALA A N 1
ATOM 1988 C CA . ALA A 1 277 ? 19.656 7.775 -41.714 1.00 49.31 277 ALA A CA 1
ATOM 1989 C C . ALA A 1 277 ? 18.976 6.832 -42.729 1.00 49.31 277 ALA A C 1
ATOM 1991 O O . ALA A 1 277 ? 19.239 6.957 -43.929 1.00 49.31 277 ALA A O 1
ATOM 1992 N N . PRO A 1 278 ? 18.081 5.927 -42.290 1.00 53.03 278 PRO A N 1
ATOM 1993 C CA . PRO A 1 278 ? 17.288 5.122 -43.204 1.00 53.03 278 PRO A CA 1
ATOM 1994 C C . PRO A 1 278 ? 16.138 5.933 -43.817 1.00 53.03 278 PRO A C 1
ATOM 1996 O O . PRO A 1 278 ? 15.473 6.738 -43.165 1.00 53.03 278 PRO A O 1
ATOM 1999 N N . GLU A 1 279 ? 15.937 5.685 -45.105 1.00 46.94 279 GLU A N 1
ATOM 2000 C CA . GLU A 1 279 ? 14.897 6.228 -45.968 1.00 46.94 279 GLU A CA 1
ATOM 2001 C C . GLU A 1 279 ? 13.530 5.634 -45.583 1.00 46.94 279 GLU A C 1
ATOM 2003 O O . GLU A 1 279 ? 13.368 4.417 -45.483 1.00 46.94 279 GLU A O 1
ATOM 2008 N N . VAL A 1 280 ? 12.547 6.502 -45.335 1.00 43.25 280 VAL A N 1
ATOM 2009 C CA . VAL A 1 280 ? 11.182 6.124 -44.949 1.00 43.25 280 VAL A CA 1
ATOM 2010 C C . VAL A 1 280 ? 10.419 5.712 -46.208 1.00 43.25 280 VAL A C 1
ATOM 2012 O O . VAL A 1 280 ? 10.099 6.555 -47.046 1.00 43.25 280 VAL A O 1
ATOM 2015 N N . VAL A 1 281 ? 10.129 4.419 -46.355 1.00 48.12 281 VAL A N 1
ATOM 2016 C CA . VAL A 1 281 ? 9.255 3.904 -47.418 1.00 48.12 281 VAL A CA 1
ATOM 2017 C C . VAL A 1 281 ? 7.811 3.970 -46.927 1.00 48.12 281 VAL A C 1
ATOM 2019 O O . VAL A 1 281 ? 7.452 3.333 -45.939 1.00 48.12 281 VAL A O 1
ATOM 2022 N N . ALA A 1 282 ? 6.989 4.758 -47.619 1.00 44.38 282 ALA A N 1
ATOM 2023 C CA . ALA A 1 282 ? 5.547 4.805 -47.420 1.00 44.38 282 ALA A CA 1
ATOM 2024 C C . ALA A 1 282 ? 4.922 3.452 -47.800 1.00 44.38 282 ALA A C 1
ATOM 2026 O O . ALA A 1 282 ? 5.089 2.985 -48.927 1.00 44.38 282 ALA A O 1
ATOM 2027 N N . VAL A 1 283 ? 4.206 2.835 -46.860 1.00 47.19 283 VAL A N 1
ATOM 2028 C CA . VAL A 1 283 ? 3.363 1.663 -47.115 1.00 47.19 283 VAL A CA 1
ATOM 2029 C C . VAL A 1 283 ? 1.947 2.172 -47.364 1.00 47.19 283 VAL A C 1
ATOM 2031 O O . VAL A 1 283 ? 1.357 2.816 -46.500 1.00 47.19 283 VAL A O 1
ATOM 2034 N N . GLU A 1 284 ? 1.445 1.934 -48.574 1.00 47.12 284 GLU A N 1
ATOM 2035 C CA . GLU A 1 284 ? 0.077 2.248 -48.985 1.00 47.12 284 GLU A CA 1
ATOM 2036 C C . GLU A 1 284 ? -0.938 1.303 -48.319 1.00 47.12 284 GLU A C 1
ATOM 2038 O O . GLU A 1 284 ? -0.699 0.102 -48.176 1.00 47.12 284 GLU A O 1
ATOM 2043 N N . ASP A 1 285 ? -2.077 1.889 -47.940 1.00 47.69 285 ASP A N 1
ATOM 2044 C CA . ASP A 1 285 ? -3.289 1.270 -47.402 1.00 47.69 285 ASP A CA 1
ATOM 2045 C C . ASP A 1 285 ? -3.729 0.001 -48.154 1.00 47.69 285 ASP A C 1
ATOM 2047 O O . ASP A 1 285 ? -4.013 0.028 -49.356 1.00 47.69 285 ASP A O 1
ATOM 2051 N N . ALA A 1 286 ? -3.906 -1.092 -47.408 1.00 48.69 286 ALA A N 1
ATOM 2052 C CA . ALA A 1 286 ? -4.679 -2.255 -47.834 1.00 48.69 286 ALA A CA 1
ATOM 2053 C C . ALA A 1 286 ? -5.966 -2.353 -46.989 1.00 48.69 286 ALA A C 1
ATOM 2055 O O . ALA A 1 286 ? -5.908 -2.189 -45.768 1.00 48.69 286 ALA A O 1
ATOM 2056 N N . PRO A 1 287 ? -7.134 -2.618 -47.604 1.00 52.78 287 PRO A N 1
ATOM 2057 C CA . PRO A 1 287 ? -8.412 -2.618 -46.905 1.00 52.78 287 PRO A CA 1
ATOM 2058 C C . PRO A 1 287 ? -8.576 -3.843 -45.999 1.00 52.78 287 PRO A C 1
ATOM 2060 O O . PRO A 1 287 ? -8.310 -4.979 -46.388 1.00 52.78 287 PRO A O 1
ATOM 2063 N N . VAL A 1 288 ? -9.073 -3.577 -44.793 1.00 41.47 288 VAL A N 1
ATOM 2064 C CA . VAL A 1 288 ? -9.455 -4.552 -43.768 1.00 41.47 288 VAL A CA 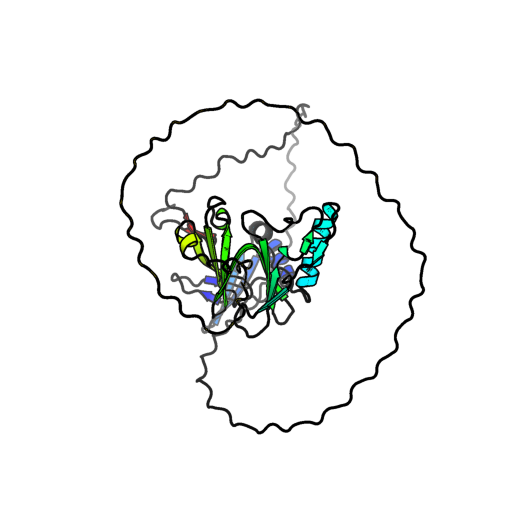1
ATOM 2065 C C . VAL A 1 288 ? -10.706 -5.315 -44.220 1.00 41.47 288 VAL A C 1
ATOM 2067 O O . VAL A 1 288 ? -11.791 -4.739 -44.303 1.00 41.47 288 VAL A O 1
ATOM 2070 N N . GLU A 1 289 ? -10.570 -6.617 -44.485 1.00 44.12 289 GLU A N 1
ATOM 2071 C CA . GLU A 1 289 ? -11.703 -7.546 -44.551 1.00 44.12 289 GLU A CA 1
ATOM 2072 C C . GLU A 1 289 ? -12.040 -8.052 -43.140 1.00 44.12 289 GLU A C 1
ATOM 2074 O O . GLU A 1 289 ? -11.195 -8.602 -42.433 1.00 44.12 289 GLU A O 1
ATOM 2079 N N . ALA A 1 290 ? -13.294 -7.856 -42.730 1.00 51.25 290 ALA A N 1
ATOM 2080 C CA . ALA A 1 290 ? -13.838 -8.352 -41.472 1.00 51.25 290 ALA A CA 1
ATOM 2081 C C . ALA A 1 290 ? -14.097 -9.869 -41.545 1.00 51.25 290 ALA A C 1
ATOM 2083 O O . ALA A 1 290 ? -14.756 -10.313 -42.491 1.00 51.25 290 ALA A O 1
ATOM 2084 N N . PRO A 1 291 ? -13.668 -10.677 -40.556 1.00 52.94 291 PRO A N 1
ATOM 2085 C CA . PRO A 1 291 ? -14.102 -12.057 -40.476 1.00 52.94 291 PRO A CA 1
ATOM 2086 C C . PRO A 1 291 ? -15.441 -12.189 -39.745 1.00 52.94 291 PRO A C 1
ATOM 2088 O O . PRO A 1 291 ? -15.790 -11.441 -38.833 1.00 52.94 291 PRO A O 1
ATOM 2091 N N . ALA A 1 292 ? -16.177 -13.178 -40.234 1.00 41.31 292 ALA A N 1
ATOM 2092 C CA . ALA A 1 292 ? -17.563 -13.484 -39.972 1.00 41.31 292 ALA A CA 1
ATOM 2093 C C . ALA A 1 292 ? -17.877 -13.941 -38.538 1.00 41.31 292 ALA A C 1
ATOM 2095 O O . ALA A 1 292 ? -17.093 -14.605 -37.863 1.00 41.31 292 ALA A O 1
ATOM 2096 N N . GLU A 1 293 ? -19.114 -13.626 -38.168 1.00 48.41 293 GLU A N 1
ATOM 2097 C CA . GLU A 1 293 ? -19.925 -14.122 -37.060 1.00 48.41 293 GLU A CA 1
ATOM 2098 C C . GLU A 1 293 ? -19.835 -15.658 -36.930 1.00 48.41 293 GLU A C 1
ATOM 2100 O O . GLU A 1 293 ? -20.281 -16.402 -37.808 1.00 48.41 293 GLU A O 1
ATOM 2105 N N . ALA A 1 294 ? -19.228 -16.138 -35.839 1.00 43.75 294 ALA A N 1
ATOM 2106 C CA . ALA A 1 294 ? -19.133 -17.558 -35.513 1.00 43.75 294 ALA A CA 1
ATOM 2107 C C . ALA A 1 294 ? -20.166 -17.943 -34.445 1.00 43.75 294 ALA A C 1
ATOM 2109 O O . ALA A 1 294 ? -20.346 -17.270 -33.432 1.00 43.75 294 ALA A O 1
ATOM 2110 N N . ALA A 1 295 ? -20.847 -19.046 -34.739 1.00 45.12 295 ALA A N 1
ATOM 2111 C CA . ALA A 1 295 ? -22.021 -19.582 -34.078 1.00 45.12 295 ALA A CA 1
ATOM 2112 C C . ALA A 1 295 ? -21.825 -19.993 -32.606 1.00 45.12 295 ALA A C 1
ATOM 2114 O O . ALA A 1 295 ? -20.761 -20.449 -32.190 1.00 45.12 295 ALA A O 1
ATOM 2115 N N . ALA A 1 296 ? -22.929 -19.908 -31.859 1.00 53.66 296 ALA A N 1
ATOM 2116 C CA . ALA A 1 296 ? -23.091 -20.409 -30.500 1.00 53.66 296 ALA A CA 1
ATOM 2117 C C . ALA A 1 296 ? -22.839 -21.930 -30.391 1.00 53.66 296 ALA A C 1
ATOM 2119 O O . ALA A 1 296 ? -23.344 -22.688 -31.228 1.00 53.66 296 ALA A O 1
ATOM 2120 N N . PRO A 1 297 ? -22.136 -22.409 -29.347 1.00 56.25 297 PRO A N 1
ATOM 2121 C CA . PRO A 1 297 ? -22.073 -23.828 -29.045 1.00 56.25 297 PRO A CA 1
ATOM 2122 C C . PRO A 1 297 ? -23.286 -24.294 -28.227 1.00 56.25 297 PRO A C 1
ATOM 2124 O O . PRO A 1 297 ? -23.838 -23.579 -27.392 1.00 56.25 297 PRO A O 1
ATOM 2127 N N . ALA A 1 298 ? -23.683 -25.527 -28.529 1.00 44.28 298 ALA A N 1
ATOM 2128 C CA . ALA A 1 298 ? -24.831 -26.246 -28.006 1.00 44.28 298 ALA A CA 1
ATOM 2129 C C . ALA A 1 298 ? -24.690 -26.661 -26.530 1.00 44.28 298 ALA A C 1
ATOM 2131 O O . ALA A 1 298 ? -23.594 -26.937 -26.043 1.00 44.28 298 ALA A O 1
ATOM 2132 N N . GLU A 1 299 ? -25.843 -26.767 -25.866 1.00 45.75 299 GLU A N 1
ATOM 2133 C CA . GLU A 1 299 ? -26.034 -27.309 -24.519 1.00 45.75 299 GLU A CA 1
ATOM 2134 C C . GLU A 1 299 ? -25.462 -28.731 -24.368 1.00 45.75 299 GLU A C 1
ATOM 2136 O O . GLU A 1 299 ? -25.774 -29.640 -25.142 1.00 45.75 299 GLU A O 1
ATOM 2141 N N . ALA A 1 300 ? -24.657 -28.931 -23.323 1.00 49.72 300 ALA A N 1
ATOM 2142 C CA . ALA A 1 300 ? -24.221 -30.243 -22.853 1.00 49.72 300 ALA A CA 1
ATOM 2143 C C . ALA A 1 300 ? -25.231 -30.822 -21.836 1.00 49.72 300 ALA A C 1
ATOM 2145 O O . ALA A 1 300 ? -25.845 -30.064 -21.083 1.00 49.72 300 ALA A O 1
ATOM 2146 N N . PRO A 1 301 ? -25.414 -32.156 -21.774 1.00 53.41 301 PRO A N 1
ATOM 2147 C CA . PRO A 1 301 ? -26.380 -32.779 -20.878 1.00 53.41 301 PRO A CA 1
ATOM 2148 C C . PRO A 1 301 ? -25.872 -32.853 -19.430 1.00 53.41 301 PRO A C 1
ATOM 2150 O O . PRO A 1 301 ? -24.705 -33.143 -19.168 1.00 53.41 301 PRO A O 1
ATOM 2153 N N . ALA A 1 302 ? -26.800 -32.646 -18.494 1.00 42.22 302 ALA A N 1
ATOM 2154 C CA . ALA A 1 302 ? -26.594 -32.755 -17.056 1.00 42.22 302 ALA A CA 1
ATOM 2155 C C . ALA A 1 302 ? -26.148 -34.169 -16.638 1.00 42.22 302 ALA A C 1
ATOM 2157 O O . ALA A 1 302 ? -26.834 -35.160 -16.900 1.00 42.22 302 ALA A O 1
ATOM 2158 N N . VAL A 1 303 ? -25.015 -34.248 -15.938 1.00 44.75 303 VAL A N 1
ATOM 2159 C CA . VAL A 1 303 ? -24.545 -35.451 -15.244 1.00 44.75 303 VAL A CA 1
ATOM 2160 C C . VAL A 1 303 ? -25.015 -35.372 -13.794 1.00 44.75 303 VAL A C 1
ATOM 2162 O O . VAL A 1 303 ? -24.677 -34.437 -13.073 1.00 44.75 303 VAL A O 1
ATOM 2165 N N . ALA A 1 304 ? -25.815 -36.352 -13.378 1.00 46.47 304 ALA A N 1
ATOM 2166 C CA . ALA A 1 304 ? -26.267 -36.511 -12.002 1.00 46.47 304 ALA A CA 1
ATOM 2167 C C . ALA A 1 304 ? -25.091 -36.909 -11.094 1.00 46.47 304 ALA A C 1
ATOM 2169 O O . ALA A 1 304 ? -24.471 -37.956 -11.296 1.00 46.47 304 ALA A O 1
ATOM 2170 N N . THR A 1 305 ? -24.801 -36.087 -10.088 1.00 44.81 305 THR A N 1
ATOM 2171 C CA . THR A 1 305 ? -23.861 -36.396 -9.008 1.00 44.81 305 THR A CA 1
ATOM 2172 C C . THR A 1 305 ? -24.579 -37.131 -7.877 1.00 44.81 305 THR A C 1
ATOM 2174 O O . THR A 1 305 ? -25.693 -36.790 -7.485 1.00 44.81 305 THR A O 1
ATOM 2177 N N . ALA A 1 306 ? -23.940 -38.192 -7.384 1.00 43.06 306 ALA A N 1
ATOM 2178 C CA . ALA A 1 306 ? -24.413 -38.992 -6.267 1.00 43.06 306 ALA A CA 1
ATOM 2179 C C . ALA A 1 306 ? -24.166 -38.264 -4.936 1.00 43.06 306 ALA A C 1
ATOM 2181 O O . ALA A 1 306 ? -23.055 -37.819 -4.646 1.00 43.06 306 ALA A O 1
ATOM 2182 N N . GLU A 1 307 ? -25.223 -38.177 -4.136 1.00 41.38 307 GLU A N 1
ATOM 2183 C CA . GLU A 1 307 ? -25.269 -37.581 -2.804 1.00 41.38 307 GLU A CA 1
ATOM 2184 C C . GLU A 1 307 ? -24.395 -38.394 -1.829 1.00 41.38 307 GLU A C 1
ATOM 2186 O O . GLU A 1 307 ? -24.681 -39.554 -1.525 1.00 41.38 307 GLU A O 1
ATOM 2191 N N . THR A 1 308 ? -23.291 -37.800 -1.369 1.00 49.94 308 THR A N 1
ATOM 2192 C CA . THR A 1 308 ? -22.453 -38.348 -0.291 1.00 49.94 308 THR A CA 1
ATOM 2193 C C . THR A 1 308 ? -22.878 -37.696 1.020 1.00 49.94 308 THR A C 1
ATOM 2195 O O . THR A 1 308 ? -22.923 -36.472 1.118 1.00 49.94 308 THR A O 1
ATOM 2198 N N . ALA A 1 309 ? -23.209 -38.514 2.021 1.00 53.69 309 ALA A N 1
ATOM 2199 C CA . ALA A 1 309 ? -23.643 -38.052 3.336 1.00 53.69 309 ALA A CA 1
ATOM 2200 C C . ALA A 1 309 ? -22.537 -37.241 4.053 1.00 53.69 309 ALA A C 1
ATOM 2202 O O . ALA A 1 309 ? -21.374 -37.653 4.017 1.00 53.69 309 ALA A O 1
ATOM 2203 N N . PRO A 1 310 ? -22.876 -36.127 4.731 1.00 55.22 310 PRO A N 1
ATOM 2204 C CA . PRO A 1 310 ? -21.894 -35.283 5.400 1.00 55.22 310 PRO A CA 1
ATOM 2205 C C . PRO A 1 310 ? -21.343 -35.950 6.666 1.00 55.22 310 PRO A C 1
ATOM 2207 O O . PRO A 1 310 ? -22.074 -36.561 7.450 1.00 55.22 310 PRO A O 1
ATOM 2210 N N . ALA A 1 311 ? -20.035 -35.802 6.870 1.00 58.22 311 ALA A N 1
ATOM 2211 C CA . ALA A 1 311 ? -19.371 -36.131 8.124 1.00 58.22 311 ALA A CA 1
ATOM 2212 C C . ALA A 1 311 ? -19.862 -35.201 9.257 1.00 58.22 311 ALA A C 1
ATOM 2214 O O . ALA A 1 311 ? -20.223 -34.052 8.988 1.00 58.22 311 ALA A O 1
ATOM 2215 N N . PRO A 1 312 ? -19.884 -35.664 10.522 1.00 56.16 312 PRO A N 1
ATOM 2216 C CA . PRO A 1 312 ? -20.256 -34.826 11.657 1.00 56.16 312 PRO A CA 1
ATOM 2217 C C . PRO A 1 312 ? -19.272 -33.658 11.788 1.00 56.16 312 PRO A C 1
ATOM 2219 O O . PRO A 1 312 ? -18.067 -33.866 11.927 1.00 56.16 312 PRO A O 1
ATOM 2222 N N . GLY A 1 313 ? -19.804 -32.438 11.711 1.00 54.97 313 GLY A N 1
ATOM 2223 C CA . GLY A 1 313 ? -19.027 -31.209 11.820 1.00 54.97 313 GLY A CA 1
ATOM 2224 C C . GLY A 1 313 ? -18.403 -31.015 13.210 1.00 54.97 313 GLY A C 1
ATOM 2225 O O . GLY A 1 313 ? -18.872 -31.606 14.190 1.00 54.97 313 GLY A O 1
ATOM 2226 N N . PRO A 1 314 ? -17.339 -30.197 13.301 1.00 61.94 314 PRO A N 1
ATOM 2227 C CA . PRO A 1 314 ? -16.721 -29.829 14.568 1.00 61.94 314 PRO A CA 1
ATOM 2228 C C . PRO A 1 314 ? -17.720 -29.115 15.489 1.00 61.94 314 PRO A C 1
ATOM 2230 O O . PRO A 1 314 ? -18.674 -28.481 15.036 1.00 61.94 314 PRO A O 1
ATOM 2233 N N . ALA A 1 315 ? -17.500 -29.249 16.798 1.00 51.53 315 ALA A N 1
ATOM 2234 C CA . ALA A 1 315 ? -18.297 -28.572 17.814 1.00 51.53 315 ALA A CA 1
ATOM 2235 C C . ALA A 1 315 ? -18.284 -27.046 17.584 1.00 51.53 315 ALA A C 1
ATOM 2237 O O . ALA A 1 315 ? -17.242 -26.514 17.196 1.00 51.53 315 ALA A O 1
ATOM 2238 N N . PRO A 1 316 ? -19.411 -26.349 17.822 1.00 46.59 316 PRO A N 1
ATOM 2239 C CA . PRO A 1 316 ? -19.501 -24.911 17.612 1.00 46.59 316 PRO A CA 1
ATOM 2240 C C . PRO A 1 316 ? -18.461 -24.188 18.472 1.00 46.59 316 PRO A C 1
ATOM 2242 O O . PRO A 1 316 ? -18.409 -24.367 19.691 1.00 46.59 316 PRO A O 1
ATOM 2245 N N . VAL A 1 317 ? -17.625 -23.390 17.811 1.00 47.84 317 VAL A N 1
ATOM 2246 C CA . VAL A 1 317 ? -16.788 -22.377 18.457 1.00 47.84 317 VAL A CA 1
ATOM 2247 C C . VAL A 1 317 ? -17.745 -21.346 19.069 1.00 47.84 317 VAL A C 1
ATOM 2249 O O . VAL A 1 317 ? -18.704 -20.973 18.392 1.00 47.84 317 VAL A O 1
ATOM 2252 N N . PRO A 1 318 ? -17.569 -20.926 20.337 1.00 41.91 318 PRO A N 1
ATOM 2253 C CA . PRO A 1 318 ? -18.405 -19.879 20.913 1.00 41.91 318 PRO A CA 1
ATOM 2254 C C . PRO A 1 318 ? -18.274 -18.611 20.066 1.00 41.91 318 PRO A C 1
ATOM 2256 O O . PRO A 1 318 ? -17.161 -18.162 19.793 1.00 41.91 318 PRO A O 1
ATOM 2259 N N . GLU A 1 319 ? -19.411 -18.079 19.622 1.00 35.19 319 GLU A N 1
ATOM 2260 C CA . GLU A 1 319 ? -19.470 -16.832 18.864 1.00 35.19 319 GLU A CA 1
ATOM 2261 C C . GLU A 1 319 ? -18.845 -15.705 19.706 1.00 35.19 319 GLU A C 1
ATOM 2263 O O . GLU A 1 319 ? -19.091 -15.650 20.918 1.00 35.19 319 GLU A O 1
ATOM 2268 N N . PRO A 1 320 ? -18.003 -14.837 19.116 1.00 39.19 320 PRO A N 1
ATOM 2269 C CA . PRO A 1 320 ? -17.490 -13.677 19.829 1.00 39.19 320 PRO A CA 1
ATOM 2270 C C . PRO A 1 320 ? -18.671 -12.817 20.292 1.00 39.19 320 PRO A C 1
ATOM 2272 O O . PRO A 1 320 ? -19.604 -12.575 19.529 1.00 39.19 320 PRO A O 1
ATOM 2275 N N . GLU A 1 321 ? -18.647 -12.373 21.550 1.00 38.84 321 GLU A N 1
ATOM 2276 C CA . GLU A 1 321 ? -19.655 -11.449 22.072 1.00 38.84 321 GLU A CA 1
ATOM 2277 C C . GLU A 1 321 ? -19.575 -10.134 21.281 1.00 38.84 321 GLU A C 1
ATOM 2279 O O . GLU A 1 321 ? -18.670 -9.322 21.478 1.00 38.84 321 GLU A O 1
ATOM 2284 N N . GLU A 1 322 ? -20.506 -9.938 20.346 1.00 35.16 322 GLU A N 1
ATOM 2285 C CA . GLU A 1 322 ? -20.623 -8.701 19.579 1.00 35.16 322 GLU A CA 1
ATOM 2286 C C . GLU A 1 322 ? -21.075 -7.566 20.507 1.00 35.16 322 GLU A C 1
ATOM 2288 O O . GLU A 1 322 ? -22.233 -7.484 20.921 1.00 35.16 322 GLU A O 1
ATOM 2293 N N . MET A 1 323 ? -20.154 -6.661 20.839 1.00 37.06 323 MET A N 1
ATOM 2294 C CA . MET A 1 323 ? -20.482 -5.424 21.541 1.00 37.06 323 MET A CA 1
ATOM 2295 C C . MET A 1 323 ? -20.957 -4.389 20.516 1.00 37.06 323 MET A C 1
ATOM 2297 O O . MET A 1 323 ? -20.161 -3.744 19.832 1.00 37.06 323 MET A O 1
ATOM 2301 N N . THR A 1 324 ? -22.273 -4.246 20.378 1.00 33.16 324 THR A N 1
ATOM 2302 C CA . THR A 1 324 ? -22.879 -3.229 19.512 1.00 33.16 324 THR A CA 1
ATOM 2303 C C . THR A 1 324 ? -22.884 -1.889 20.242 1.00 33.16 324 THR A C 1
ATOM 2305 O O . THR A 1 324 ? -23.465 -1.777 21.315 1.00 33.16 324 THR A O 1
ATOM 2308 N N . VAL A 1 325 ? -22.246 -0.864 19.679 1.00 44.59 325 VAL A N 1
ATOM 2309 C CA . VAL A 1 325 ? -22.197 0.488 20.258 1.00 44.59 325 VAL A CA 1
ATOM 2310 C C . VAL A 1 325 ? -22.950 1.447 19.355 1.00 44.59 325 VAL A C 1
ATOM 2312 O O . VAL A 1 325 ? -22.780 1.426 18.142 1.00 44.59 325 VAL A O 1
ATOM 2315 N N . ALA A 1 326 ? -23.781 2.308 19.936 1.00 43.31 326 ALA A N 1
ATOM 2316 C CA . ALA A 1 326 ? -24.545 3.287 19.177 1.00 43.31 326 ALA A CA 1
ATOM 2317 C C . ALA A 1 326 ? -24.101 4.723 19.492 1.00 43.31 326 ALA A C 1
ATOM 2319 O O . ALA A 1 326 ? -23.988 5.104 20.650 1.00 43.31 326 ALA A O 1
ATOM 2320 N N . THR A 1 327 ? -23.988 5.535 18.440 1.00 46.00 327 THR A N 1
ATOM 2321 C CA . THR A 1 327 ? -24.275 6.981 18.400 1.00 46.00 327 THR A CA 1
ATOM 2322 C C . THR A 1 327 ? -23.295 7.957 19.056 1.00 46.00 327 THR A C 1
ATOM 2324 O O . THR A 1 327 ? -23.074 7.950 20.262 1.00 46.00 327 THR A O 1
ATOM 2327 N N . VAL A 1 328 ? -22.805 8.883 18.223 1.00 42.59 328 VAL A N 1
ATOM 2328 C CA . VAL A 1 328 ? -22.174 10.153 18.600 1.00 42.59 328 VAL A CA 1
ATOM 2329 C C . VAL A 1 328 ? -23.145 11.273 18.233 1.00 42.59 328 VAL A C 1
ATOM 2331 O O . VAL A 1 328 ? -23.543 11.372 17.076 1.00 42.59 328 VAL A O 1
ATOM 2334 N N . SER A 1 329 ? -23.540 12.121 19.187 1.00 43.03 329 SER A N 1
ATOM 2335 C CA . SER A 1 329 ? -24.404 13.284 18.926 1.00 43.03 329 SER A CA 1
ATOM 2336 C C . SER A 1 329 ? -23.631 14.599 19.088 1.00 43.03 329 SER A C 1
ATOM 2338 O O . SER A 1 329 ? -23.259 14.945 20.210 1.00 43.03 329 SER A O 1
ATOM 2340 N N . PRO A 1 330 ? -23.409 15.385 18.015 1.00 41.19 330 PRO A N 1
ATOM 2341 C CA . PRO A 1 330 ? -22.824 16.712 18.151 1.00 41.19 330 PRO A CA 1
ATOM 2342 C C . PRO A 1 330 ? -23.888 17.714 18.616 1.00 41.19 330 PRO A C 1
ATOM 2344 O O . PRO A 1 330 ? -24.893 17.965 17.936 1.00 41.19 330 PRO A O 1
ATOM 2347 N N . GLU A 1 331 ? -23.657 18.322 19.778 1.00 43.75 331 GLU A N 1
ATOM 2348 C CA . GLU A 1 331 ? -24.414 19.486 20.229 1.00 43.75 331 GLU A CA 1
ATOM 2349 C C . GLU A 1 331 ? -23.740 20.755 19.688 1.00 43.75 331 GLU A C 1
ATOM 2351 O O . GLU A 1 331 ? -22.722 21.221 20.201 1.00 43.75 331 GLU A O 1
ATOM 2356 N N . VAL A 1 332 ? -24.295 21.310 18.608 1.00 43.31 332 VAL A N 1
ATOM 2357 C CA . VAL A 1 332 ? -23.870 22.613 18.082 1.00 43.31 332 VAL A CA 1
ATOM 2358 C C . VAL A 1 332 ? -24.594 23.693 18.880 1.00 43.31 332 VAL A C 1
ATOM 2360 O O . VAL A 1 332 ? -25.705 24.098 18.539 1.00 43.31 332 VAL A O 1
ATOM 2363 N N . THR A 1 333 ? -23.985 24.152 19.972 1.00 47.34 333 THR A N 1
ATOM 2364 C CA . THR A 1 333 ? -24.465 25.350 20.668 1.00 47.34 333 THR A CA 1
ATOM 2365 C C . THR A 1 333 ? -24.078 26.580 19.833 1.00 47.34 333 THR A C 1
ATOM 2367 O O . THR A 1 333 ? -22.885 26.801 19.613 1.00 47.34 333 THR A O 1
ATOM 2370 N N . PRO A 1 334 ? -25.031 27.396 19.340 1.00 42.19 334 PRO A N 1
ATOM 2371 C CA . PRO A 1 334 ? -24.689 28.626 18.633 1.00 42.19 334 PRO A CA 1
ATOM 2372 C C . PRO A 1 334 ? -23.927 29.571 19.579 1.00 42.19 334 PRO A C 1
ATOM 2374 O O . PRO A 1 334 ? -24.294 29.670 20.755 1.00 42.19 334 PRO A O 1
ATOM 2377 N N . PRO A 1 335 ? -22.879 30.272 19.106 1.00 42.84 335 PRO A N 1
ATOM 2378 C CA . PRO A 1 335 ? -22.124 31.183 19.953 1.00 42.84 335 PRO A CA 1
ATOM 2379 C C . PRO A 1 335 ? -23.047 32.279 20.493 1.00 42.84 335 PRO A C 1
ATOM 2381 O O . PRO A 1 335 ? -23.812 32.898 19.749 1.00 42.84 335 PRO A O 1
ATOM 2384 N N . ALA A 1 336 ? -22.978 32.505 21.805 1.00 48.09 336 ALA A N 1
ATOM 2385 C CA . ALA A 1 336 ? -23.691 33.590 22.459 1.00 48.09 336 ALA A CA 1
ATOM 2386 C C . ALA A 1 336 ? -23.271 34.931 21.838 1.00 48.09 336 ALA A C 1
ATOM 2388 O O . ALA A 1 336 ? -22.081 35.203 21.667 1.00 48.09 336 ALA A O 1
ATOM 2389 N N . ALA A 1 337 ? -24.260 35.759 21.491 1.00 44.31 337 ALA A N 1
ATOM 2390 C CA . ALA A 1 337 ? -24.024 37.097 20.969 1.00 44.31 337 ALA A CA 1
ATOM 2391 C C . ALA A 1 337 ? -23.157 37.897 21.963 1.00 44.31 337 ALA A C 1
ATOM 2393 O O . ALA A 1 337 ? -23.487 37.924 23.151 1.00 44.31 337 ALA A O 1
ATOM 2394 N N . PRO A 1 338 ? -22.060 38.535 21.518 1.00 47.41 338 PRO A N 1
ATOM 2395 C CA . PRO A 1 338 ? -21.188 39.268 22.422 1.00 47.41 338 PRO A CA 1
ATOM 2396 C C . PRO A 1 338 ? -21.925 40.481 22.996 1.00 47.41 338 PRO A C 1
ATOM 2398 O O . PRO A 1 338 ? -22.440 41.323 22.257 1.00 47.41 338 PRO A O 1
ATOM 2401 N N . GLU A 1 339 ? -21.964 40.575 24.325 1.00 45.56 339 GLU A N 1
ATOM 2402 C CA . GLU A 1 339 ? -22.420 41.777 25.015 1.00 45.56 339 GLU A CA 1
ATOM 2403 C C . GLU A 1 339 ? -21.456 42.937 24.732 1.00 45.56 339 GLU A C 1
ATOM 2405 O O . GLU A 1 339 ? -20.234 42.817 24.845 1.00 45.56 339 GLU A O 1
ATOM 2410 N N . ALA A 1 340 ? -22.025 44.076 24.338 1.00 45.94 340 ALA A N 1
ATOM 2411 C CA . ALA A 1 340 ? -21.292 45.282 23.989 1.00 45.94 340 ALA A CA 1
ATOM 2412 C C . ALA A 1 340 ? -20.623 45.906 25.228 1.00 45.94 340 ALA A C 1
ATOM 2414 O O . ALA A 1 340 ? -21.254 46.630 25.999 1.00 45.94 340 ALA A O 1
ATOM 2415 N N . GLY A 1 341 ? -19.326 45.642 25.400 1.00 47.66 341 GLY A N 1
ATOM 2416 C CA . GLY A 1 341 ? -18.447 46.366 26.320 1.00 47.66 341 GLY A CA 1
ATOM 2417 C C . GLY A 1 341 ? -17.939 47.691 25.724 1.00 47.66 341 GLY A C 1
ATOM 2418 O O . GLY A 1 341 ? -17.880 47.835 24.501 1.00 47.66 341 GLY A O 1
ATOM 2419 N N . PRO A 1 342 ? -17.588 48.688 26.561 1.00 46.31 342 PRO A N 1
ATOM 2420 C CA . PRO A 1 342 ? -17.321 50.049 26.110 1.00 46.31 342 PRO A CA 1
ATOM 2421 C C . PRO A 1 342 ? -15.978 50.198 25.380 1.00 46.31 342 PRO A C 1
ATOM 2423 O O . PRO A 1 342 ? -14.999 49.510 25.661 1.00 46.31 342 PRO A O 1
ATOM 2426 N N . ALA A 1 343 ? -15.971 51.156 24.452 1.00 45.78 343 ALA A N 1
ATOM 2427 C CA . ALA A 1 343 ? -14.896 51.489 23.527 1.00 45.78 343 ALA A CA 1
ATOM 2428 C C . ALA A 1 343 ? -13.518 51.668 24.193 1.00 45.78 343 ALA A C 1
ATOM 2430 O O . ALA A 1 343 ? -13.336 52.527 25.059 1.00 45.78 343 ALA A O 1
ATOM 2431 N N . ALA A 1 344 ? -12.535 50.906 23.710 1.00 37.09 344 ALA A N 1
ATOM 2432 C CA . ALA A 1 344 ? -11.122 51.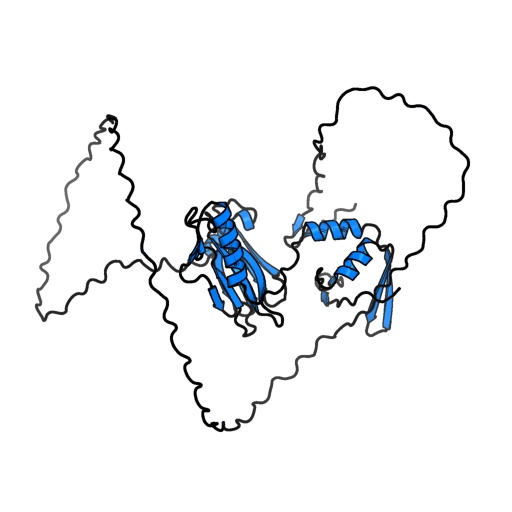118 23.993 1.00 37.09 344 ALA A CA 1
ATOM 2433 C C . ALA A 1 344 ? -10.511 52.104 22.983 1.00 37.09 344 ALA A C 1
ATOM 2435 O O . ALA A 1 344 ? -10.794 52.068 21.786 1.00 37.09 344 ALA A O 1
ATOM 2436 N N . ALA A 1 345 ? -9.680 53.002 23.508 1.00 37.41 345 ALA A N 1
ATOM 2437 C CA . ALA A 1 345 ? -9.007 54.071 22.788 1.00 37.41 345 ALA A CA 1
ATOM 2438 C C . ALA A 1 345 ? -7.965 53.547 21.785 1.00 37.41 345 ALA A C 1
ATOM 2440 O O . ALA A 1 345 ? -7.163 52.666 22.089 1.00 37.41 345 ALA A O 1
ATOM 2441 N N . THR A 1 346 ? -7.947 54.155 20.602 1.00 30.80 346 THR A N 1
ATOM 2442 C CA . THR A 1 346 ? -6.950 53.954 19.547 1.00 30.80 346 THR A CA 1
ATOM 2443 C C . THR A 1 346 ? -5.614 54.605 19.906 1.00 30.80 346 THR A C 1
ATOM 2445 O O . THR A 1 346 ? -5.558 55.816 20.133 1.00 30.80 346 THR A O 1
ATOM 2448 N N . VAL A 1 347 ? -4.534 53.823 19.879 1.00 32.31 347 VAL A N 1
ATOM 2449 C CA . VAL A 1 347 ? -3.144 54.307 19.844 1.00 32.31 347 VAL A CA 1
ATOM 2450 C C . VAL A 1 347 ? -2.643 54.188 18.398 1.00 32.31 347 VAL A C 1
ATOM 2452 O O . VAL A 1 347 ? -2.769 53.107 17.823 1.00 32.31 347 VAL A O 1
ATOM 2455 N N . PRO A 1 348 ? -2.095 55.248 17.777 1.00 32.34 348 PRO A N 1
ATOM 2456 C CA . PRO A 1 348 ? -1.533 55.143 16.436 1.00 32.34 348 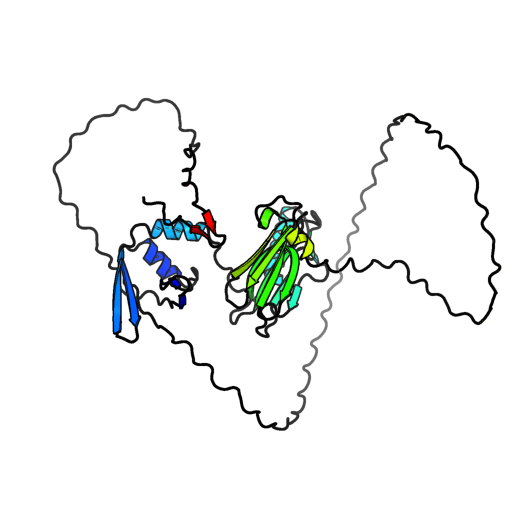PRO A CA 1
ATOM 2457 C C . PRO A 1 348 ? -0.143 54.498 16.492 1.00 32.34 348 PRO A C 1
ATOM 2459 O O . PRO A 1 348 ? 0.747 54.987 17.187 1.00 32.34 348 PRO A O 1
ATOM 2462 N N . VAL A 1 349 ? 0.051 53.423 15.728 1.00 33.81 349 VAL A N 1
ATOM 2463 C CA . VAL A 1 349 ? 1.374 52.863 15.426 1.00 33.81 349 VAL A CA 1
ATOM 2464 C C . VAL A 1 349 ? 1.764 53.337 14.028 1.00 33.81 349 VAL A C 1
ATOM 2466 O O . VAL A 1 349 ? 1.010 53.165 13.072 1.00 33.81 349 VAL A O 1
ATOM 2469 N N . ALA A 1 350 ? 2.916 53.997 13.937 1.00 33.28 350 ALA A N 1
ATOM 2470 C CA . ALA A 1 350 ? 3.520 54.428 12.686 1.00 33.28 350 ALA A CA 1
ATOM 2471 C C . ALA A 1 350 ? 4.167 53.229 11.978 1.00 33.28 350 ALA A C 1
ATOM 2473 O O . ALA A 1 350 ? 4.910 52.473 12.601 1.00 33.28 350 ALA A O 1
ATOM 2474 N N . PHE A 1 351 ? 3.892 53.079 10.683 1.00 33.59 351 PHE A N 1
ATOM 2475 C CA . PHE A 1 351 ? 4.575 52.132 9.807 1.00 33.59 351 PHE A CA 1
ATOM 2476 C C . PHE A 1 351 ? 5.906 52.742 9.365 1.00 33.59 351 PHE A C 1
ATOM 2478 O O . PHE A 1 351 ? 5.924 53.819 8.769 1.00 33.59 351 PHE A O 1
ATOM 2485 N N . GLY A 1 352 ? 7.005 52.070 9.702 1.00 33.81 352 GLY A N 1
ATOM 2486 C CA . GLY A 1 352 ? 8.293 52.256 9.047 1.00 33.81 352 GLY A CA 1
ATOM 2487 C C . GLY A 1 352 ? 8.446 51.183 7.977 1.00 33.81 352 GLY A C 1
ATOM 2488 O O . GLY A 1 352 ? 8.310 49.999 8.279 1.00 33.81 352 GLY A O 1
ATOM 2489 N N . ASP A 1 353 ? 8.674 51.618 6.743 1.00 43.84 353 ASP A N 1
ATOM 2490 C CA . ASP A 1 353 ? 9.241 50.809 5.672 1.00 43.84 353 ASP A CA 1
ATOM 2491 C C . ASP A 1 353 ? 10.628 50.306 6.096 1.00 43.84 353 ASP A C 1
ATOM 2493 O O . ASP A 1 353 ? 11.432 51.122 6.539 1.00 43.84 353 ASP A O 1
ATOM 2497 N N . GLU A 1 354 ? 10.880 48.996 5.988 1.00 40.66 354 GLU A N 1
ATOM 2498 C CA . GLU A 1 354 ? 12.123 48.358 5.506 1.00 40.66 354 GLU A CA 1
ATOM 2499 C C . GLU A 1 354 ? 12.117 46.840 5.816 1.00 40.66 354 GLU A C 1
ATOM 2501 O O . GLU A 1 354 ? 11.754 46.406 6.906 1.00 40.66 354 GLU A O 1
ATOM 2506 N N . ASP A 1 355 ? 12.512 46.060 4.804 1.00 41.28 355 ASP A N 1
ATOM 2507 C CA . ASP A 1 355 ? 12.821 44.620 4.777 1.00 41.28 355 ASP A CA 1
ATOM 2508 C C . ASP A 1 355 ? 11.688 43.581 4.939 1.00 41.28 355 ASP A C 1
ATOM 2510 O O . ASP A 1 355 ? 11.116 43.332 5.998 1.00 41.28 355 ASP A O 1
ATOM 2514 N N . GLY A 1 356 ? 11.405 42.902 3.819 1.00 39.62 356 GLY A N 1
ATOM 2515 C CA . GLY A 1 356 ? 10.455 41.795 3.724 1.00 39.62 356 GLY A CA 1
ATOM 2516 C C . GLY A 1 356 ? 10.940 40.514 4.422 1.00 39.62 356 GLY A C 1
ATOM 2517 O O . GLY A 1 356 ? 12.142 40.242 4.466 1.00 39.62 356 GLY A O 1
ATOM 2518 N N . PRO A 1 357 ? 10.022 39.681 4.944 1.00 39.38 357 PRO A N 1
ATOM 2519 C CA . PRO A 1 357 ? 10.399 38.471 5.656 1.00 39.38 357 PRO A CA 1
ATOM 2520 C C . PRO A 1 357 ? 10.849 37.379 4.680 1.00 39.38 357 PRO A C 1
ATOM 2522 O O . PRO A 1 357 ? 10.084 36.897 3.845 1.00 39.38 357 PRO A O 1
ATOM 2525 N N . THR A 1 358 ? 12.096 36.940 4.832 1.00 42.06 358 THR A N 1
ATOM 2526 C CA . THR A 1 358 ? 12.523 35.622 4.362 1.00 42.06 358 THR A CA 1
ATOM 2527 C C . THR A 1 358 ? 11.887 34.585 5.286 1.00 42.06 358 THR A C 1
ATOM 2529 O O . THR A 1 358 ? 12.240 34.462 6.454 1.00 42.06 358 THR A O 1
ATOM 2532 N N . SER A 1 359 ? 10.890 33.855 4.788 1.00 40.12 359 SER A N 1
ATOM 2533 C CA . SER A 1 359 ? 10.255 32.752 5.510 1.00 40.12 359 SER A CA 1
ATOM 2534 C C . SER A 1 359 ? 11.186 31.540 5.524 1.00 40.12 359 SER A C 1
ATOM 2536 O O . SER A 1 359 ? 11.043 30.606 4.736 1.00 40.12 359 SER A O 1
ATOM 2538 N N . ARG A 1 360 ? 12.175 31.572 6.416 1.00 37.62 360 ARG A N 1
ATOM 2539 C CA . ARG A 1 360 ? 12.838 30.378 6.931 1.00 37.62 360 ARG A CA 1
ATOM 2540 C C . ARG A 1 360 ? 12.221 30.137 8.301 1.00 37.62 360 ARG A C 1
ATOM 2542 O O . ARG A 1 360 ? 12.401 30.941 9.208 1.00 37.62 360 ARG A O 1
ATOM 2549 N N . HIS A 1 361 ? 11.422 29.083 8.421 1.00 37.28 361 HIS A N 1
ATOM 2550 C CA . HIS A 1 361 ? 10.983 28.608 9.722 1.00 37.28 361 HIS A CA 1
ATOM 2551 C C . HIS A 1 361 ? 12.235 28.186 10.496 1.00 37.28 361 HIS A C 1
ATOM 2553 O O . HIS A 1 361 ? 12.783 27.114 10.249 1.00 37.28 361 HIS A O 1
ATOM 2559 N N . ASP A 1 362 ? 12.705 29.049 11.397 1.00 35.66 362 ASP A N 1
ATOM 2560 C CA . ASP A 1 362 ? 13.543 28.640 12.517 1.00 35.66 362 ASP A CA 1
ATOM 2561 C C . ASP A 1 362 ? 12.680 27.729 13.397 1.00 35.66 362 ASP A C 1
ATOM 2563 O O . ASP A 1 362 ? 12.043 28.155 14.362 1.00 35.66 362 ASP A O 1
ATOM 2567 N N . ALA A 1 363 ? 12.605 26.454 13.014 1.00 39.91 363 ALA A N 1
ATOM 2568 C CA . ALA A 1 363 ? 12.283 25.405 13.954 1.00 39.91 363 ALA A CA 1
ATOM 2569 C C . ALA A 1 363 ? 13.389 25.460 15.009 1.00 39.91 363 ALA A C 1
ATOM 2571 O O . ALA A 1 363 ? 14.554 25.172 14.723 1.00 39.91 363 ALA A O 1
ATOM 2572 N N . GLY A 1 364 ? 13.035 25.915 16.211 1.00 40.00 364 GLY A N 1
ATOM 2573 C CA . GLY A 1 364 ? 13.919 25.818 17.363 1.00 40.00 364 GLY A CA 1
ATOM 2574 C C . GLY A 1 364 ? 14.426 24.379 17.537 1.00 40.00 364 GLY A C 1
ATOM 2575 O O . GLY A 1 364 ? 13.879 23.449 16.938 1.00 40.00 364 GLY A O 1
ATOM 2576 N N . PRO A 1 365 ? 15.481 24.173 18.341 1.00 43.25 365 PRO A N 1
ATOM 2577 C CA . PRO A 1 365 ? 16.015 22.838 18.574 1.00 43.25 365 PRO A CA 1
ATOM 2578 C C . PRO A 1 365 ? 14.886 21.890 18.985 1.00 43.25 365 PRO A C 1
ATOM 2580 O O . PRO A 1 365 ? 14.056 22.243 19.827 1.00 43.25 365 PRO A O 1
ATOM 2583 N N . ALA A 1 366 ? 14.852 20.710 18.358 1.00 39.25 366 ALA A N 1
ATOM 2584 C CA . ALA A 1 366 ? 13.881 19.677 18.683 1.00 39.25 366 ALA A CA 1
ATOM 2585 C C . ALA A 1 366 ? 13.884 19.443 20.204 1.00 39.25 366 ALA A C 1
ATOM 2587 O O . ALA A 1 366 ? 14.967 19.410 20.803 1.00 39.25 366 ALA A O 1
ATOM 2588 N N . PRO A 1 367 ? 12.709 19.316 20.846 1.00 47.03 367 PRO A N 1
ATOM 2589 C CA . PRO A 1 367 ? 12.657 19.047 22.272 1.00 47.03 367 PRO A CA 1
ATOM 2590 C C . PRO A 1 367 ? 13.427 17.756 22.552 1.00 47.03 367 PRO A C 1
ATOM 2592 O O . PRO A 1 367 ? 13.154 16.708 21.970 1.00 47.03 367 PRO A O 1
ATOM 2595 N N . THR A 1 368 ? 14.429 17.842 23.422 1.00 54.34 368 THR A N 1
ATOM 2596 C CA . THR A 1 368 ? 15.162 16.669 23.890 1.00 54.34 368 THR A CA 1
ATOM 2597 C C . THR A 1 368 ? 14.224 15.826 24.737 1.00 54.34 368 THR A C 1
ATOM 2599 O O . THR A 1 368 ? 13.746 16.295 25.773 1.00 54.34 368 THR A O 1
ATOM 2602 N N . LEU A 1 369 ? 13.954 14.599 24.294 1.00 53.56 369 LEU A N 1
ATOM 2603 C CA . LEU A 1 369 ? 13.210 13.631 25.091 1.00 53.56 369 LEU A CA 1
ATOM 2604 C C . LEU A 1 369 ? 14.021 13.258 26.348 1.00 53.56 369 LEU A C 1
ATOM 2606 O O . LEU A 1 369 ? 15.252 13.196 26.274 1.00 53.56 369 LEU A O 1
ATOM 2610 N N . PRO A 1 370 ? 13.362 13.020 27.498 1.00 69.06 370 PRO A N 1
ATOM 2611 C CA . PRO A 1 370 ? 14.028 12.514 28.694 1.00 69.06 370 PRO A CA 1
ATOM 2612 C C . PRO A 1 370 ? 14.758 11.192 28.417 1.00 69.06 370 PRO A C 1
ATOM 2614 O O . PRO A 1 370 ? 14.286 10.366 27.633 1.00 69.06 370 PRO A O 1
ATOM 2617 N N . GLU A 1 371 ? 15.893 10.967 29.086 1.00 66.06 371 GLU A N 1
ATOM 2618 C CA . GLU A 1 371 ? 16.598 9.682 29.017 1.00 66.06 371 GLU A CA 1
ATOM 2619 C C . GLU A 1 371 ? 15.660 8.532 29.420 1.00 66.06 371 GLU A C 1
ATOM 2621 O O . GLU A 1 371 ? 15.018 8.571 30.469 1.00 66.06 371 GLU A O 1
ATOM 2626 N N . GLY A 1 372 ? 15.582 7.502 28.572 1.00 66.75 372 GLY A N 1
ATOM 2627 C CA . GLY A 1 372 ? 14.744 6.319 28.793 1.00 66.75 372 GLY A CA 1
ATOM 2628 C C . GLY A 1 372 ? 13.388 6.340 28.085 1.00 66.75 372 GLY A C 1
ATOM 2629 O O . GLY A 1 372 ? 12.735 5.299 28.036 1.00 66.75 372 GLY A O 1
ATOM 2630 N N . VAL A 1 373 ? 12.985 7.466 27.484 1.00 64.12 373 VAL A N 1
ATOM 2631 C CA . VAL A 1 373 ? 11.816 7.506 26.597 1.00 64.12 373 VAL A CA 1
ATOM 2632 C C . VAL A 1 373 ? 12.183 6.884 25.251 1.00 64.12 373 VAL A C 1
ATOM 2634 O O . VAL A 1 373 ? 13.146 7.302 24.607 1.00 64.12 373 VAL A O 1
ATOM 2637 N N . ARG A 1 374 ? 11.418 5.879 24.820 1.00 74.00 374 ARG A N 1
ATOM 2638 C CA . ARG A 1 374 ? 11.625 5.193 23.536 1.00 74.00 374 ARG A CA 1
ATOM 2639 C C . ARG A 1 374 ? 10.312 5.039 22.785 1.00 74.00 374 ARG A C 1
ATOM 2641 O O . ARG A 1 374 ? 9.274 4.797 23.394 1.00 74.00 374 ARG A O 1
ATOM 2648 N N . PHE A 1 375 ? 10.378 5.167 21.467 1.00 57.59 375 PHE A N 1
ATOM 2649 C CA . PHE A 1 375 ? 9.273 4.805 20.591 1.00 57.59 375 PHE A CA 1
ATOM 2650 C C . PHE A 1 375 ? 9.336 3.309 20.308 1.00 57.59 375 PHE A C 1
ATOM 2652 O O . PHE A 1 375 ? 10.390 2.793 19.932 1.00 57.59 375 PHE A O 1
ATOM 2659 N N . ASN A 1 376 ? 8.216 2.622 20.498 1.00 55.34 376 ASN A N 1
ATOM 2660 C CA . ASN A 1 376 ? 8.018 1.306 19.912 1.00 55.34 376 ASN A CA 1
ATOM 2661 C C . ASN A 1 376 ? 7.673 1.456 18.423 1.00 55.34 376 ASN A C 1
ATOM 2663 O O . ASN A 1 376 ? 7.110 2.468 18.001 1.00 55.34 376 ASN A O 1
ATOM 2667 N N . GLY A 1 377 ? 7.984 0.426 17.633 1.00 34.28 377 GLY A N 1
ATOM 2668 C CA . GLY A 1 377 ? 7.682 0.372 16.196 1.00 34.28 377 GLY A CA 1
ATOM 2669 C C . GLY A 1 377 ? 6.185 0.403 15.849 1.00 34.28 377 GLY A C 1
ATOM 2670 O O . GLY A 1 377 ? 5.842 0.533 14.682 1.00 34.28 377 GLY A O 1
ATOM 2671 N N . ASP A 1 378 ? 5.298 0.337 16.846 1.00 46.25 378 ASP A N 1
ATOM 2672 C CA . ASP A 1 378 ? 3.844 0.498 16.720 1.00 46.25 378 ASP A CA 1
ATOM 2673 C C . ASP A 1 378 ? 3.372 1.954 16.940 1.00 46.25 378 ASP A C 1
ATOM 2675 O O . ASP A 1 378 ? 2.172 2.223 17.007 1.00 46.25 378 ASP A O 1
ATOM 2679 N N . GLY A 1 379 ? 4.307 2.901 17.088 1.00 36.62 379 GLY A N 1
ATOM 2680 C CA . GLY A 1 379 ? 4.019 4.316 17.331 1.00 36.62 379 GLY A CA 1
ATOM 2681 C C . GLY A 1 379 ? 3.733 4.668 18.795 1.00 36.62 379 GLY A C 1
ATOM 2682 O O . GLY A 1 379 ? 3.452 5.830 19.096 1.00 36.62 379 GLY A O 1
ATOM 2683 N N . THR A 1 380 ? 3.828 3.711 19.722 1.00 45.19 380 THR A N 1
ATOM 2684 C CA . THR A 1 380 ? 3.598 3.960 21.149 1.00 45.19 380 THR A CA 1
ATOM 2685 C C . THR A 1 380 ? 4.845 4.552 21.815 1.00 45.19 380 THR A C 1
ATOM 2687 O O . THR A 1 380 ? 5.956 4.033 21.685 1.00 45.19 380 THR A O 1
ATOM 2690 N N . LEU A 1 381 ? 4.664 5.640 22.570 1.00 50.19 381 LEU A N 1
ATOM 2691 C CA . LEU A 1 381 ? 5.716 6.249 23.385 1.00 50.19 381 LEU A CA 1
ATOM 2692 C C . LEU A 1 381 ? 5.809 5.524 24.735 1.00 50.19 381 LEU A C 1
ATOM 2694 O O . LEU A 1 381 ? 4.906 5.630 25.563 1.00 50.19 381 LEU A O 1
ATOM 2698 N N . LEU A 1 382 ? 6.905 4.809 24.976 1.00 55.19 382 LEU A N 1
ATOM 2699 C CA . LEU A 1 382 ? 7.171 4.179 26.266 1.00 55.19 382 LEU A CA 1
ATOM 2700 C C . LEU A 1 382 ? 7.892 5.162 27.188 1.00 55.19 382 LEU A C 1
ATOM 2702 O O . LEU A 1 382 ? 9.000 5.612 26.886 1.00 55.19 382 LEU A O 1
ATOM 2706 N N . VAL A 1 383 ? 7.268 5.453 28.327 1.00 72.25 383 VAL A N 1
ATOM 2707 C CA . VAL A 1 383 ? 7.787 6.343 29.369 1.00 72.25 383 VAL A CA 1
ATOM 2708 C C . VAL A 1 383 ? 8.098 5.497 30.617 1.00 72.25 383 VAL A C 1
ATOM 2710 O O . VAL A 1 383 ? 7.222 4.749 31.051 1.00 72.25 383 VAL A O 1
ATOM 2713 N N . PRO A 1 384 ? 9.320 5.543 31.190 1.00 73.62 384 PRO A N 1
ATOM 2714 C CA . PRO A 1 384 ? 9.659 4.757 32.379 1.00 73.62 384 PRO A CA 1
ATOM 2715 C C . PRO A 1 384 ? 8.780 5.136 33.580 1.00 73.62 384 PRO A C 1
ATOM 2717 O O . PRO A 1 384 ? 8.616 6.323 33.856 1.00 73.62 384 PRO A O 1
ATOM 2720 N N . GLU A 1 385 ? 8.279 4.154 34.338 1.00 58.34 385 GLU A N 1
ATOM 2721 C CA . GLU A 1 385 ? 7.390 4.389 35.497 1.00 58.34 385 GLU A CA 1
ATOM 2722 C C . GLU A 1 385 ? 8.002 5.307 36.578 1.00 58.34 385 GLU A C 1
ATOM 2724 O O . GLU A 1 385 ? 7.272 5.974 37.308 1.00 58.34 385 GLU A O 1
ATOM 2729 N N . ASP A 1 386 ? 9.334 5.414 36.641 1.00 59.28 386 ASP A N 1
ATOM 2730 C CA . ASP A 1 386 ? 10.046 6.288 37.586 1.00 59.28 386 ASP A CA 1
ATOM 2731 C C . ASP A 1 386 ? 10.200 7.745 37.109 1.00 59.28 386 ASP A C 1
ATOM 2733 O O . ASP A 1 386 ? 10.716 8.593 37.844 1.00 59.28 386 ASP A O 1
ATOM 2737 N N . SER A 1 387 ? 9.749 8.080 35.896 1.00 52.72 387 SER A N 1
ATOM 2738 C CA . SER A 1 387 ? 9.725 9.468 35.420 1.00 52.72 387 SER A CA 1
ATOM 2739 C C . SER A 1 387 ? 8.496 10.190 35.969 1.00 52.72 387 SER A C 1
ATOM 2741 O O . SER A 1 387 ? 7.540 10.501 35.272 1.00 52.72 387 SER A O 1
ATOM 2743 N N . GLY A 1 388 ? 8.517 10.436 37.278 1.00 51.66 388 GLY A N 1
ATOM 2744 C CA . GLY A 1 388 ? 7.542 11.293 37.937 1.00 51.66 388 GLY A CA 1
ATOM 2745 C C . GLY A 1 388 ? 7.671 12.731 37.438 1.00 51.66 388 GLY A C 1
ATOM 2746 O O . GLY A 1 388 ? 8.438 13.507 38.013 1.00 51.66 388 GLY A O 1
ATOM 2747 N N . GLN A 1 389 ? 6.939 13.075 36.378 1.00 37.34 389 GLN A N 1
ATOM 2748 C CA . GLN A 1 389 ? 6.621 14.447 35.987 1.00 37.34 389 GLN A CA 1
ATOM 2749 C C . GLN A 1 389 ? 5.389 14.517 35.092 1.00 37.34 389 GLN A C 1
ATOM 2751 O O . GLN A 1 389 ? 5.355 13.791 34.077 1.00 37.34 389 GLN A O 1
#

Sequence (389 aa):
GGDVGVMSFAPHAADGHTRLTAAFDPRVHEEVVDLLQRGLRASLRLDWPDGTREVEMGLNGSSDALYTVMQTCPMPSPPVDNPASLVLGEVVAACEALDGTVAMDQGFERREDLDGDGREDLVIDYAAAVCSSSPTLNCSTGGCTVGFFLARDTGYVRMFSDVIRGYEVFPGGFLALDMHGTACGLYGFEACRKVFDIAGDAPVLVEEIAGPEAETVTIAGPAEAGVDAGATVVAMSDGVTVEPEAVAVEPGAETAVETAVAPAAETPAEPAPAAAAPEVVAVEDAPVEAPAEAAAPAEAPAVATAETAPAPGPAPVPEPEEMTVATVSPEVTPPAAPEAGPAAATVPVAFGDEDGPTSRHDAGPAPTLPEGVRFNGDGTLLVPEDSGQ

Solvent-accessible surface area (backbone atoms only — not comparable to full-atom values): 25398 Å² total; per-residue (Å²): 110,65,77,60,55,68,57,54,52,52,78,41,74,87,77,92,47,79,42,74,49,54,85,80,55,68,83,85,36,45,69,44,53,52,46,46,44,72,29,59,34,40,35,47,36,44,57,48,101,92,46,73,50,76,45,78,43,75,28,82,63,38,36,62,51,51,48,51,47,63,72,71,46,81,76,82,56,72,58,35,91,51,61,65,61,55,52,49,50,54,53,42,55,58,23,46,77,57,81,27,50,70,46,79,50,82,67,34,68,42,76,46,57,55,36,64,83,82,51,70,16,40,40,35,34,44,56,22,53,28,20,73,67,40,66,53,75,40,44,57,99,38,28,31,28,39,35,37,28,45,62,49,100,80,28,28,31,59,75,47,72,46,56,28,65,47,73,47,74,41,91,78,2,29,42,35,40,31,31,24,3,52,84,65,79,45,58,60,91,36,29,13,31,40,32,24,42,42,65,59,100,58,73,40,81,74,44,79,39,56,38,75,63,17,59,76,68,46,73,80,57,82,68,73,76,70,79,74,85,67,88,73,81,76,77,89,69,85,88,79,92,76,85,86,82,86,79,86,84,83,90,87,80,92,75,86,84,81,87,80,89,77,84,90,77,91,75,89,83,81,84,79,81,85,81,80,83,84,82,86,78,86,81,79,92,75,86,86,81,83,84,77,92,79,80,85,85,80,90,79,84,88,78,87,79,82,90,74,82,81,76,89,74,81,79,84,74,83,76,78,84,80,50,69,33,57,43,38,44,50,68,84,74,77,82,76,81,81,78,89,74,84,88,79,84,88,77,89,81,84,87,78,92,78,85,82,86,78,88,67,84,79,72,67,82,75,82,80,75,62,91,75,57,44,74,45,97,85,75,47,78,46,69,55,90,84,64,85,122

Radius of gyration: 34.82 Å; Cα contacts (8 Å, |Δi|>4): 486; chains: 1; bounding box: 89×105×87 Å

Mean predicted aligned error: 18.59 Å

Foldseek 3Di:
DDFQDWFFFDFDPPPVDTDTDGDDQCVVNVSVLVCLLVFQKKWWWFADPVGIDIDIDGSVCVNVVSVVCPVVPDHWDDADADPLVVLLVVLQVLLVVLVWGWDAAPPQWDWDQQQQPPHTWIKGFSLRGATPNHSCSQHDPFAGWIWTWHQDPRHTTTADTDHFNDWDGDPNRKIKTWTAQVVVPDHRNWIKIWIWRPNDPYTDTPDIDTGPRRVVVPPCPPVPPDPDPDPPPPDDDDDDDDDDDDDDDDDDDDDDDDDDDDDDDDDDDDDDDDDDDDDDDDDDDDDDDDDDDDDDDDDDDDDDDDDDDDDDDDDDDPDPPGGTITGIDGDDDDDDDDDDDDDDDDDDDDDDDDDDDPPDPPPDPDPDDPPPWDADPVRDTDDDPPPPD

pLDDT: mean 70.43, std 24.11, range [30.8, 98.62]